Protein AF-A0AA45U1U5-F1 (afdb_monomer_lite)

pLDDT: mean 70.42, std 28.54, range [21.59, 98.0]

Radius of gyration: 41.03 Å; chains: 1; bounding box: 108×128×123 Å

Structure (mmCIF, N/CA/C/O backbone):
data_AF-A0AA45U1U5-F1
#
_entry.id   AF-A0AA45U1U5-F1
#
loop_
_atom_site.group_PDB
_atom_site.id
_atom_site.type_symbol
_atom_site.label_atom_id
_atom_site.label_alt_id
_atom_site.label_comp_id
_atom_site.label_asym_id
_atom_site.label_entity_id
_atom_site.label_seq_id
_atom_site.pdbx_PDB_ins_code
_atom_site.Cartn_x
_atom_site.Cartn_y
_atom_site.Cartn_z
_atom_site.occupancy
_atom_site.B_iso_or_equiv
_atom_site.auth_seq_id
_atom_site.auth_comp_id
_atom_site.auth_asym_id
_atom_site.auth_atom_id
_atom_site.pdbx_PDB_model_num
ATOM 1 N N . MET A 1 1 ? 6.402 -38.595 32.841 1.00 30.89 1 MET A N 1
ATOM 2 C CA . MET A 1 1 ? 7.019 -39.744 32.141 1.00 30.89 1 MET A CA 1
ATOM 3 C C . MET A 1 1 ? 7.290 -39.305 30.707 1.00 30.89 1 MET A C 1
ATOM 5 O O . MET A 1 1 ? 6.440 -38.612 30.167 1.00 30.89 1 MET A O 1
ATOM 9 N N . PRO A 1 2 ? 8.512 -39.509 30.198 1.00 53.28 2 PRO A N 1
ATOM 10 C CA . PRO A 1 2 ? 9.256 -38.510 29.410 1.00 53.28 2 PRO A CA 1
ATOM 11 C C . PRO A 1 2 ? 9.346 -38.948 27.927 1.00 53.28 2 PRO A C 1
ATOM 13 O O . PRO A 1 2 ? 8.838 -40.009 27.602 1.00 53.28 2 PRO A O 1
ATOM 16 N N . SER A 1 3 ? 10.027 -38.330 26.963 1.00 30.50 3 SER A N 1
ATOM 17 C CA . SER A 1 3 ? 10.546 -37.001 26.606 1.00 30.50 3 SER A CA 1
ATOM 18 C C . SER A 1 3 ? 11.212 -37.188 25.215 1.00 30.50 3 SER A C 1
ATOM 20 O O . SER A 1 3 ? 11.601 -38.312 24.908 1.00 30.50 3 SER A O 1
ATOM 22 N N . ARG A 1 4 ? 11.439 -36.092 24.458 1.00 32.69 4 ARG A N 1
ATOM 23 C CA . ARG A 1 4 ? 12.409 -35.950 23.325 1.00 32.69 4 ARG A CA 1
ATOM 24 C C . ARG A 1 4 ? 12.072 -36.757 22.043 1.00 32.69 4 ARG A C 1
ATOM 26 O O . ARG A 1 4 ? 11.503 -37.827 22.127 1.00 32.69 4 ARG A O 1
ATOM 33 N N . GLY A 1 5 ? 12.371 -36.361 20.804 1.00 27.97 5 GLY A N 1
ATOM 34 C CA . GLY A 1 5 ? 13.189 -35.301 20.203 1.00 27.97 5 GLY A CA 1
ATOM 35 C C . GLY A 1 5 ? 13.826 -35.840 18.897 1.00 27.97 5 GLY A C 1
ATOM 36 O O . GLY A 1 5 ? 14.103 -37.032 18.835 1.00 27.97 5 GLY A O 1
ATOM 37 N N . ALA A 1 6 ? 14.101 -34.945 17.932 1.00 29.00 6 ALA A N 1
ATOM 38 C CA . ALA A 1 6 ? 14.903 -35.098 16.690 1.00 29.00 6 ALA A CA 1
ATOM 39 C C . ALA A 1 6 ? 14.262 -35.882 15.512 1.00 29.00 6 ALA A C 1
ATOM 41 O O . ALA A 1 6 ? 13.833 -37.015 15.672 1.00 29.00 6 ALA A O 1
ATOM 42 N N . TRP A 1 7 ? 14.001 -35.254 14.350 1.00 26.38 7 TRP A N 1
ATOM 43 C CA . TRP A 1 7 ? 14.926 -34.886 13.243 1.00 26.38 7 TRP A CA 1
ATOM 44 C C . TRP A 1 7 ? 15.674 -36.082 12.656 1.00 26.38 7 TRP A C 1
ATOM 46 O O . TRP A 1 7 ? 16.280 -36.802 13.426 1.00 26.38 7 TRP A O 1
ATOM 56 N N . TRP A 1 8 ? 15.693 -36.218 11.321 1.00 24.00 8 TRP A N 1
ATOM 57 C CA . TRP A 1 8 ? 16.840 -36.671 10.512 1.00 24.00 8 TRP A CA 1
ATOM 58 C C . TRP A 1 8 ? 16.587 -36.345 9.023 1.00 24.00 8 TRP A C 1
ATOM 60 O O . TRP A 1 8 ? 15.636 -36.834 8.418 1.00 24.00 8 TRP A O 1
ATOM 70 N N . CYS A 1 9 ? 17.465 -35.517 8.451 1.00 24.38 9 CYS A N 1
ATOM 71 C CA . CYS A 1 9 ? 17.793 -35.488 7.024 1.00 24.38 9 CYS A CA 1
ATOM 72 C C . CYS A 1 9 ? 18.870 -36.549 6.754 1.00 24.38 9 CYS A C 1
ATOM 74 O O . CYS A 1 9 ? 19.758 -36.727 7.586 1.00 24.38 9 CYS A O 1
ATOM 76 N N . ALA A 1 10 ? 18.879 -37.154 5.566 1.00 27.02 10 ALA A N 1
ATOM 77 C CA . ALA A 1 10 ? 20.090 -37.745 5.000 1.00 27.02 10 ALA A CA 1
ATOM 78 C C . ALA A 1 10 ? 20.069 -37.674 3.469 1.00 27.02 10 ALA A C 1
ATOM 80 O O . ALA A 1 10 ? 19.061 -37.947 2.821 1.00 27.02 10 ALA A O 1
ATOM 81 N N . ALA A 1 11 ? 21.214 -37.266 2.934 1.00 27.53 11 ALA A N 1
ATOM 82 C CA . ALA A 1 11 ? 21.503 -37.001 1.540 1.00 27.53 11 ALA A CA 1
ATOM 83 C C . ALA A 1 11 ? 22.155 -38.206 0.829 1.00 27.53 11 ALA A C 1
ATOM 85 O O . ALA A 1 11 ? 22.702 -39.095 1.473 1.00 27.53 11 ALA A O 1
ATOM 86 N N . SER A 1 12 ? 22.095 -38.144 -0.508 1.00 29.19 12 SER A N 1
ATOM 87 C CA . SER A 1 12 ? 23.123 -38.488 -1.512 1.00 29.19 12 SER A CA 1
ATOM 88 C C . SER A 1 12 ? 23.893 -39.822 -1.459 1.00 29.19 12 SER A C 1
ATOM 90 O O . SER A 1 12 ? 24.592 -40.143 -0.507 1.00 29.19 12 SER A O 1
ATOM 92 N N . THR A 1 13 ? 23.955 -40.506 -2.613 1.00 25.94 13 THR A N 1
ATOM 93 C CA . THR A 1 13 ? 25.231 -40.863 -3.283 1.00 25.94 13 THR A CA 1
ATOM 94 C C . THR A 1 13 ? 25.027 -41.399 -4.709 1.00 25.94 13 THR A C 1
ATOM 96 O O . THR A 1 13 ? 24.075 -42.109 -5.013 1.00 25.94 13 THR A O 1
ATOM 99 N N . TRP A 1 14 ? 25.949 -40.997 -5.586 1.00 26.83 14 TRP A N 1
ATOM 100 C CA . TRP A 1 14 ? 26.098 -41.337 -7.005 1.00 26.83 14 TRP A CA 1
ATOM 101 C C . TRP A 1 14 ? 26.821 -42.677 -7.228 1.00 26.83 14 TRP A C 1
ATOM 103 O O . TRP A 1 14 ? 27.704 -43.033 -6.452 1.00 26.83 14 TRP A O 1
ATOM 113 N N . THR A 1 15 ? 26.598 -43.323 -8.380 1.00 26.72 15 THR A N 1
ATOM 114 C CA . THR A 1 15 ? 27.613 -44.163 -9.059 1.00 26.72 15 THR A CA 1
ATOM 115 C C . THR A 1 15 ? 27.354 -44.258 -10.573 1.00 26.72 15 THR A C 1
ATOM 117 O O . THR A 1 15 ? 26.219 -44.405 -11.014 1.00 26.72 15 THR A O 1
ATOM 120 N N . ARG A 1 16 ? 28.429 -44.125 -11.368 1.00 30.52 16 ARG A N 1
ATOM 121 C CA . ARG A 1 16 ? 28.496 -44.240 -12.844 1.00 30.52 16 ARG A CA 1
ATOM 122 C C . ARG A 1 16 ? 28.782 -45.685 -13.273 1.00 30.52 16 ARG A C 1
ATOM 124 O O . ARG A 1 16 ? 29.533 -46.343 -12.563 1.00 30.52 16 ARG A O 1
ATOM 131 N N . ALA A 1 17 ? 28.366 -46.077 -14.488 1.00 27.36 17 ALA A N 1
ATOM 132 C CA . ALA A 1 17 ? 29.241 -46.593 -15.568 1.00 27.36 17 ALA A CA 1
ATOM 133 C C . ALA A 1 17 ? 28.446 -47.112 -16.797 1.00 27.36 17 ALA A C 1
ATOM 135 O O . ALA A 1 17 ? 27.457 -47.822 -16.643 1.00 27.36 17 ALA A O 1
ATOM 136 N N . CYS A 1 18 ? 28.931 -46.786 -18.007 1.00 30.45 18 CYS A N 1
ATOM 137 C CA . CYS A 1 18 ? 28.569 -47.380 -19.315 1.00 30.45 18 CYS A CA 1
ATOM 138 C C . CYS A 1 18 ? 29.394 -48.651 -19.625 1.00 30.45 18 CYS A C 1
ATOM 140 O O . CYS A 1 18 ? 30.389 -48.904 -18.941 1.00 30.45 18 CYS A O 1
ATOM 142 N N . PRO A 1 19 ? 29.070 -49.379 -20.721 1.00 51.47 19 PRO A N 1
ATOM 143 C CA . PRO A 1 19 ? 30.018 -49.439 -21.858 1.00 51.47 19 PRO A CA 1
ATOM 144 C C . PRO A 1 19 ? 29.396 -49.466 -23.291 1.00 51.47 19 PRO A C 1
ATOM 146 O O . PRO A 1 19 ? 28.193 -49.621 -23.471 1.00 51.47 19 PRO A O 1
ATOM 149 N N . SER A 1 20 ? 30.268 -49.283 -24.299 1.00 38.00 20 SER A N 1
ATOM 150 C CA . SER A 1 20 ? 30.110 -49.211 -25.780 1.00 38.00 20 SER A CA 1
ATOM 151 C C . SER A 1 20 ? 29.885 -50.588 -26.470 1.00 38.00 20 SER A C 1
ATOM 153 O O . SER A 1 20 ? 30.128 -51.608 -25.835 1.00 38.00 20 SER A O 1
ATOM 155 N N . THR A 1 21 ? 29.514 -50.772 -27.765 1.00 34.22 21 THR A N 1
ATOM 156 C CA . THR A 1 21 ? 30.263 -50.462 -29.029 1.00 34.22 21 THR A CA 1
ATOM 157 C C . THR A 1 21 ? 29.516 -50.955 -30.318 1.00 34.22 21 THR A C 1
ATOM 159 O O . THR A 1 21 ? 28.792 -51.942 -30.239 1.00 34.22 21 THR A O 1
ATOM 162 N N . SER A 1 22 ? 29.853 -50.387 -31.507 1.00 30.31 22 SER A N 1
ATOM 163 C CA . SER A 1 22 ? 29.765 -50.911 -32.922 1.00 30.31 22 SER A CA 1
ATOM 164 C C . SER A 1 22 ? 28.433 -50.754 -33.712 1.00 30.31 22 SER A C 1
ATOM 166 O O . SER A 1 22 ? 27.381 -50.885 -33.109 1.00 30.31 22 SER A O 1
ATOM 168 N N . ALA A 1 23 ? 28.319 -50.504 -35.036 1.00 28.86 23 ALA A N 1
ATOM 169 C CA . ALA A 1 23 ? 29.181 -50.143 -36.185 1.00 28.86 23 ALA A CA 1
ATOM 170 C C . ALA A 1 23 ? 28.283 -49.642 -37.382 1.00 28.86 23 ALA A C 1
ATOM 172 O O . ALA A 1 23 ? 27.077 -49.854 -37.367 1.00 28.86 23 ALA A O 1
ATOM 173 N N . ARG A 1 24 ? 28.882 -48.961 -38.386 1.00 32.38 24 ARG A N 1
ATOM 174 C CA . ARG A 1 24 ? 28.351 -48.295 -39.635 1.00 32.38 24 ARG A CA 1
ATOM 175 C C . ARG A 1 24 ? 27.823 -49.273 -40.745 1.00 32.38 24 ARG A C 1
ATOM 177 O O . ARG A 1 24 ? 27.927 -50.463 -40.458 1.00 32.38 24 ARG A O 1
ATOM 184 N N . PRO A 1 25 ? 27.408 -48.898 -42.012 1.00 45.97 25 PRO A N 1
ATOM 185 C CA . PRO A 1 25 ? 27.433 -47.607 -42.779 1.00 45.97 25 PRO A CA 1
ATOM 186 C C . PRO A 1 25 ? 26.209 -47.235 -43.700 1.00 45.97 25 PRO A C 1
ATOM 188 O O . PRO A 1 25 ? 25.272 -48.005 -43.869 1.00 45.97 25 PRO A O 1
ATOM 191 N N . SER A 1 26 ? 26.261 -46.033 -44.319 1.00 33.28 26 SER A N 1
ATOM 192 C CA . SER A 1 26 ? 25.358 -45.417 -45.347 1.00 33.28 26 SER A CA 1
ATOM 193 C C . SER A 1 26 ? 25.595 -45.913 -46.802 1.00 33.28 26 SER A C 1
ATOM 195 O O . SER A 1 26 ? 26.602 -46.598 -46.999 1.00 33.28 26 SER A O 1
ATOM 197 N N . PRO A 1 27 ? 24.754 -45.586 -47.833 1.00 50.44 27 PRO A N 1
ATOM 198 C CA . PRO A 1 27 ? 24.825 -44.301 -48.603 1.00 50.44 27 PRO A CA 1
ATOM 199 C C . PRO A 1 27 ? 23.458 -43.765 -49.173 1.00 50.44 27 PRO A C 1
ATOM 201 O O . PRO A 1 27 ? 22.520 -44.528 -49.346 1.00 50.44 27 PRO A O 1
ATOM 204 N N . ALA A 1 28 ? 23.189 -42.447 -49.234 1.00 31.39 28 ALA A N 1
ATOM 205 C CA . ALA A 1 28 ? 23.372 -41.438 -50.317 1.00 31.39 28 ALA A CA 1
ATOM 206 C C . ALA A 1 28 ? 22.393 -41.463 -51.530 1.00 31.39 28 ALA A C 1
ATOM 208 O O . ALA A 1 28 ? 22.295 -42.483 -52.197 1.00 31.39 28 ALA A O 1
ATOM 209 N N . LEU A 1 29 ? 21.770 -40.301 -51.837 1.00 30.25 29 LEU A N 1
ATOM 210 C CA . LEU A 1 29 ? 21.280 -39.762 -53.144 1.00 30.25 29 LEU A CA 1
ATOM 211 C C . LEU A 1 29 ? 20.760 -38.308 -52.891 1.00 30.25 29 LEU A C 1
ATOM 213 O O . LEU A 1 29 ? 19.779 -38.142 -52.178 1.00 30.25 29 LEU A O 1
ATOM 217 N N . THR A 1 30 ? 21.532 -37.224 -53.111 1.00 29.27 30 THR A N 1
ATOM 218 C CA . THR A 1 30 ? 21.549 -36.277 -54.276 1.00 29.27 30 THR A CA 1
ATOM 219 C C . THR A 1 30 ? 20.158 -35.844 -54.787 1.00 29.27 30 THR A C 1
ATOM 221 O O . THR A 1 30 ? 19.366 -36.716 -55.100 1.00 29.27 30 THR A O 1
ATOM 224 N N . SER A 1 31 ? 19.793 -34.557 -54.949 1.00 29.34 31 SER A N 1
ATOM 225 C CA . SER A 1 31 ? 20.460 -33.514 -55.761 1.00 29.34 31 SER A CA 1
ATOM 226 C C . SER A 1 31 ? 19.935 -32.066 -55.531 1.00 29.34 31 SER A C 1
ATOM 228 O O . SER A 1 31 ? 18.726 -31.876 -55.518 1.00 29.34 31 SER A O 1
ATOM 230 N N . LYS A 1 32 ? 20.858 -31.078 -55.433 1.00 29.94 32 LYS A N 1
ATOM 231 C CA . LYS A 1 32 ? 21.008 -29.804 -56.217 1.00 29.94 32 LYS A CA 1
ATOM 232 C C . LYS A 1 32 ? 19.729 -28.995 -56.579 1.00 29.94 32 LYS A C 1
ATOM 234 O O . LYS A 1 32 ? 18.797 -29.573 -57.105 1.00 29.94 32 LYS A O 1
ATOM 239 N N . GLN A 1 33 ? 19.639 -27.658 -56.469 1.00 29.70 33 GLN A N 1
ATOM 240 C CA . GLN A 1 33 ? 20.546 -26.606 -56.978 1.00 29.70 33 GLN A CA 1
ATOM 241 C C . GLN A 1 33 ? 20.018 -25.194 -56.579 1.00 29.70 33 GLN A C 1
ATOM 243 O O . GLN A 1 33 ? 18.812 -24.971 -56.608 1.00 29.70 33 GLN A O 1
ATOM 248 N N . THR A 1 34 ? 20.905 -24.232 -56.299 1.00 35.66 34 THR A N 1
ATOM 249 C CA . THR A 1 34 ? 20.694 -22.761 -56.395 1.00 35.66 34 THR A CA 1
ATOM 250 C C . THR A 1 34 ? 21.549 -22.218 -57.554 1.00 35.66 34 THR A C 1
ATOM 252 O O . THR A 1 34 ? 22.527 -22.888 -57.912 1.00 35.66 34 THR A O 1
ATOM 255 N N . PRO A 1 35 ? 21.191 -21.077 -58.195 1.00 46.00 35 PRO A N 1
ATOM 256 C CA . PRO A 1 35 ? 21.836 -19.782 -57.857 1.00 46.00 35 PRO A CA 1
ATOM 257 C C . PRO A 1 35 ? 20.989 -18.488 -58.106 1.00 46.00 35 PRO A C 1
ATOM 259 O O . PRO A 1 35 ? 20.002 -18.513 -58.833 1.00 46.00 35 PRO A O 1
ATOM 262 N N . SER A 1 36 ? 21.403 -17.350 -57.512 1.00 31.19 36 SER A N 1
ATOM 263 C CA . SER A 1 36 ? 21.030 -15.935 -57.846 1.00 31.19 36 SER A CA 1
ATOM 264 C C . SER A 1 36 ? 21.595 -15.486 -59.225 1.00 31.19 36 SER A C 1
ATOM 266 O O . SER A 1 36 ? 22.272 -16.328 -59.822 1.00 31.19 36 SER A O 1
ATOM 268 N N . PRO A 1 37 ? 21.520 -14.210 -59.722 1.00 55.59 37 PRO A N 1
ATOM 269 C CA . PRO A 1 37 ? 20.856 -12.944 -59.294 1.00 55.59 37 PRO A CA 1
ATOM 270 C C . PRO A 1 37 ? 20.109 -12.181 -60.446 1.00 55.59 37 PRO A C 1
ATOM 272 O O . PRO A 1 37 ? 20.084 -12.677 -61.560 1.00 55.59 37 PRO A O 1
ATOM 275 N N . GLU A 1 38 ? 19.522 -10.993 -60.179 1.00 28.53 38 GLU A N 1
ATOM 276 C CA . GLU A 1 38 ? 19.424 -9.770 -61.045 1.00 28.53 38 GLU A CA 1
ATOM 277 C C . GLU A 1 38 ? 18.161 -8.902 -60.780 1.00 28.53 38 GLU A C 1
ATOM 279 O O . GLU A 1 38 ? 17.036 -9.388 -60.714 1.00 28.53 38 GLU A O 1
ATOM 284 N N . ALA A 1 39 ? 18.370 -7.586 -60.655 1.00 31.50 39 ALA A N 1
ATOM 285 C CA . ALA A 1 39 ? 17.402 -6.495 -60.896 1.00 31.50 39 ALA A CA 1
ATOM 286 C C . ALA A 1 39 ? 17.778 -5.823 -62.250 1.00 31.50 39 ALA A C 1
ATOM 288 O O . ALA A 1 39 ? 18.831 -6.204 -62.766 1.00 31.50 39 ALA A O 1
ATOM 289 N N . PRO A 1 40 ? 17.092 -4.794 -62.820 1.00 51.53 40 PRO A N 1
ATOM 290 C CA . PRO A 1 40 ? 15.885 -4.041 -62.416 1.00 51.53 40 PRO A CA 1
ATOM 291 C C . PRO A 1 40 ? 14.850 -3.832 -63.570 1.00 51.53 40 PRO A C 1
ATOM 293 O O . PRO A 1 40 ? 15.129 -4.168 -64.714 1.00 51.53 40 PRO A O 1
ATOM 296 N N . HIS A 1 41 ? 13.673 -3.232 -63.308 1.00 28.94 41 HIS A N 1
ATOM 297 C CA . HIS A 1 41 ? 13.096 -2.130 -64.119 1.00 28.94 41 HIS A CA 1
ATOM 298 C C . HIS A 1 41 ? 11.705 -1.661 -63.646 1.00 28.94 41 HIS A C 1
ATOM 300 O O . HIS A 1 41 ? 10.817 -2.443 -63.317 1.00 28.94 41 HIS A O 1
ATOM 306 N N . GLU A 1 42 ? 11.553 -0.337 -63.687 1.00 29.02 42 GLU A N 1
ATOM 307 C CA . GLU A 1 42 ? 10.354 0.486 -63.527 1.00 29.02 42 GLU A CA 1
ATOM 308 C C . GLU A 1 42 ? 9.206 0.130 -64.488 1.00 29.02 42 GLU A C 1
ATOM 310 O O . GLU A 1 42 ? 9.449 -0.258 -65.632 1.00 29.02 42 GLU A O 1
ATOM 315 N N . ARG A 1 43 ? 7.963 0.429 -64.072 1.00 26.14 43 ARG A N 1
ATOM 316 C CA . ARG A 1 43 ? 6.948 1.124 -64.894 1.00 26.14 43 ARG A CA 1
ATOM 317 C C . ARG A 1 43 ? 5.732 1.543 -64.052 1.00 26.14 43 ARG A C 1
ATOM 319 O O . ARG A 1 43 ? 5.071 0.718 -63.430 1.00 26.14 43 ARG A O 1
ATOM 326 N N . HIS A 1 44 ? 5.440 2.844 -64.087 1.00 33.22 44 HIS A N 1
ATOM 327 C CA . HIS A 1 44 ? 4.163 3.465 -63.711 1.00 33.22 44 HIS A CA 1
ATOM 328 C C . HIS A 1 44 ? 2.967 2.859 -64.473 1.00 33.22 44 HIS A C 1
ATOM 330 O O . HIS A 1 44 ? 3.148 2.297 -65.557 1.00 33.22 44 HIS A O 1
ATOM 336 N N . PRO A 1 45 ? 1.729 3.099 -63.994 1.00 37.88 45 PRO A N 1
ATOM 337 C CA . PRO A 1 45 ? 0.883 3.972 -64.812 1.00 37.88 45 PRO A CA 1
ATOM 338 C C . PRO A 1 45 ? -0.015 4.966 -64.043 1.00 37.88 45 PRO A C 1
ATOM 340 O O . PRO A 1 45 ? -0.700 4.632 -63.086 1.00 37.88 45 PRO A O 1
ATOM 343 N N . HIS A 1 46 ? -0.009 6.191 -64.576 1.00 29.25 46 HIS A N 1
ATOM 344 C CA . HIS A 1 46 ? -1.151 7.038 -64.949 1.00 29.25 46 HIS A CA 1
ATOM 345 C C . HIS A 1 46 ? -2.272 7.371 -63.943 1.00 29.25 46 HIS A C 1
ATOM 347 O O . HIS A 1 46 ? -3.171 6.583 -63.666 1.00 29.25 46 HIS A O 1
ATOM 353 N N . GLN A 1 47 ? -2.294 8.655 -63.564 1.00 27.42 47 GLN A N 1
ATOM 354 C CA . GLN A 1 47 ? -3.462 9.407 -63.098 1.00 27.42 47 GLN A CA 1
ATOM 355 C C . GLN A 1 47 ? -3.976 10.380 -64.181 1.00 27.42 47 GLN A C 1
ATOM 357 O O . GLN 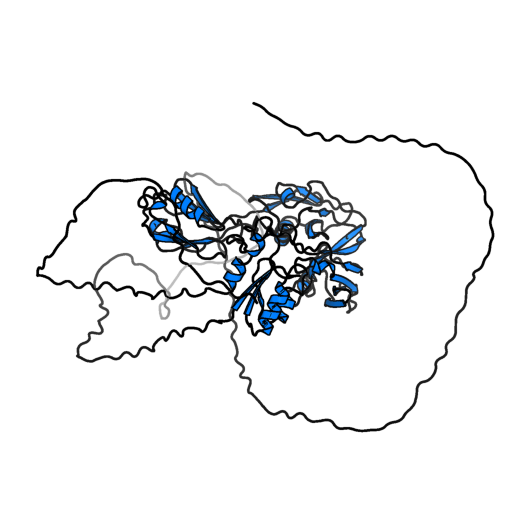A 1 47 ? -3.186 10.893 -64.975 1.00 27.42 47 GLN A O 1
ATOM 362 N N . CYS A 1 48 ? -5.281 10.688 -64.056 1.00 28.89 48 CYS A N 1
ATOM 363 C CA . CYS A 1 48 ? -6.080 11.823 -64.579 1.00 28.89 48 CYS A CA 1
ATOM 364 C C . CYS A 1 48 ? -6.784 11.657 -65.951 1.00 28.89 48 CYS A C 1
ATOM 366 O O . CYS A 1 48 ? -6.231 10.968 -66.805 1.00 28.89 48 CYS A O 1
ATOM 368 N N . PRO A 1 49 ? -7.932 12.346 -66.238 1.00 47.66 49 PRO A N 1
ATOM 369 C CA . PRO A 1 49 ? -8.730 13.290 -65.409 1.00 47.66 49 PRO A CA 1
ATOM 370 C C . PRO A 1 49 ? -10.294 13.202 -65.494 1.00 47.66 49 PRO A C 1
ATOM 372 O O . PRO A 1 49 ? -10.862 12.753 -66.479 1.00 47.66 49 PRO A O 1
ATOM 375 N N . GLY A 1 50 ? -10.973 13.804 -64.496 1.00 27.36 50 GLY A N 1
ATOM 376 C CA . GLY A 1 50 ? -12.112 14.742 -64.656 1.00 27.36 50 GLY A CA 1
ATOM 377 C C . GLY A 1 50 ? -13.555 14.238 -64.889 1.00 27.36 50 GLY A C 1
ATOM 378 O O . GLY A 1 50 ? -13.863 13.722 -65.952 1.00 27.36 50 GLY A O 1
ATOM 379 N N . GLN A 1 51 ? -14.491 14.573 -63.981 1.00 27.98 51 GLN A N 1
ATOM 380 C CA . GLN A 1 51 ? -15.584 15.556 -64.196 1.00 27.98 51 GLN A CA 1
ATOM 381 C C . GLN A 1 51 ? -16.616 15.594 -63.045 1.00 27.98 51 GLN A C 1
ATOM 383 O O . GLN A 1 51 ? -16.772 14.661 -62.268 1.00 27.98 51 GLN A O 1
ATOM 388 N N . ALA A 1 52 ? -17.273 16.752 -62.940 1.00 28.16 52 ALA A N 1
ATOM 389 C CA . ALA A 1 52 ? -18.046 17.290 -61.822 1.00 28.16 52 ALA A CA 1
ATOM 390 C C . ALA A 1 52 ? -19.561 16.979 -61.832 1.00 28.16 52 ALA A C 1
ATOM 392 O O . ALA A 1 52 ? -20.096 16.609 -62.875 1.00 28.16 52 ALA A O 1
ATOM 393 N N . ARG A 1 53 ? -20.226 17.278 -60.689 1.00 27.67 53 ARG A N 1
ATOM 394 C CA . ARG A 1 53 ? -21.628 17.752 -60.429 1.00 27.67 53 ARG A CA 1
ATOM 395 C C . ARG A 1 53 ? -22.168 17.102 -59.131 1.00 27.67 53 ARG A C 1
ATOM 397 O O . ARG A 1 53 ? -21.912 15.931 -58.925 1.00 27.67 53 ARG A O 1
ATOM 404 N N . HIS A 1 54 ? -22.981 17.681 -58.238 1.00 26.33 54 HIS A N 1
ATOM 405 C CA . HIS A 1 54 ? -23.452 19.029 -57.871 1.00 26.33 54 HIS A CA 1
ATOM 406 C C . HIS A 1 54 ? -24.361 18.835 -56.611 1.00 26.33 54 HIS A C 1
ATOM 408 O O . HIS A 1 54 ? -25.021 17.803 -56.537 1.00 26.33 54 HIS A O 1
ATOM 414 N N . ILE A 1 55 ? -24.499 19.858 -55.733 1.00 24.34 55 ILE A N 1
ATOM 415 C CA . ILE A 1 55 ? -25.630 20.116 -54.777 1.00 24.34 55 ILE A CA 1
ATOM 416 C C . ILE A 1 55 ? -25.523 19.354 -53.414 1.00 24.34 55 ILE A C 1
ATOM 418 O O . ILE A 1 55 ? -25.345 18.151 -53.417 1.00 24.34 55 ILE A O 1
ATOM 422 N N . ARG A 1 56 ? -25.599 19.935 -52.193 1.00 25.42 56 ARG A N 1
ATOM 423 C CA . ARG A 1 56 ? -26.585 20.883 -51.615 1.00 25.42 56 ARG A CA 1
ATOM 424 C C . ARG A 1 56 ? -26.114 21.505 -50.272 1.00 25.42 56 ARG A C 1
ATOM 426 O O . ARG A 1 56 ? -25.517 20.829 -49.450 1.00 25.42 56 ARG A O 1
ATOM 433 N N . ALA A 1 57 ? -26.474 22.779 -50.098 1.00 26.34 57 ALA A N 1
ATOM 434 C CA . ALA A 1 57 ? -26.789 23.581 -48.900 1.00 26.34 57 ALA A CA 1
ATOM 435 C C . ALA A 1 57 ? -26.386 23.146 -47.465 1.00 26.34 57 ALA A C 1
ATOM 437 O O . ALA A 1 57 ? -26.790 22.105 -46.958 1.00 26.34 57 ALA A O 1
ATOM 438 N N . ALA A 1 58 ? -25.760 24.095 -46.758 1.00 28.25 58 ALA A N 1
ATOM 439 C CA . ALA A 1 58 ? -25.629 24.163 -45.301 1.00 28.25 58 ALA A CA 1
ATOM 440 C C . ALA A 1 58 ? -26.936 24.593 -44.597 1.00 28.25 58 ALA A C 1
ATOM 442 O O . ALA A 1 58 ? -27.690 25.392 -45.165 1.00 28.25 58 ALA A O 1
ATOM 443 N N . PRO A 1 59 ? -27.142 24.225 -43.317 1.00 29.23 59 PRO A N 1
ATOM 444 C CA . PRO A 1 59 ? -27.996 24.978 -42.414 1.00 29.23 59 PRO A CA 1
ATOM 445 C C . PRO A 1 59 ? -27.182 25.781 -41.385 1.00 29.23 59 PRO A C 1
ATOM 447 O O . PRO A 1 59 ? -26.303 25.279 -40.688 1.00 29.23 59 PRO A O 1
ATOM 450 N N . ARG A 1 60 ? -27.549 27.062 -41.285 1.00 25.25 60 ARG A N 1
ATOM 451 C CA . ARG A 1 60 ? -27.267 27.977 -40.173 1.00 25.25 60 ARG A CA 1
ATOM 452 C C . ARG A 1 60 ? -27.816 27.404 -38.862 1.00 25.25 60 ARG A C 1
ATOM 454 O O . ARG A 1 60 ? -29.006 27.107 -38.794 1.00 25.25 60 ARG A O 1
ATOM 461 N N . VAL A 1 61 ? -27.006 27.396 -37.803 1.00 25.28 61 VAL A N 1
ATOM 462 C CA . VAL A 1 61 ? -27.503 27.326 -36.420 1.00 25.28 61 VAL A CA 1
ATOM 463 C C . VAL A 1 61 ? -27.517 28.731 -35.825 1.00 25.28 61 VAL A C 1
ATOM 465 O O . VAL A 1 61 ? -26.551 29.489 -35.894 1.00 25.28 61 VAL A O 1
ATOM 468 N N . VAL A 1 62 ? -28.682 29.078 -35.291 1.00 25.36 62 VAL A N 1
ATOM 469 C CA . VAL A 1 62 ? -29.043 30.343 -34.659 1.00 25.36 62 VAL A CA 1
ATOM 470 C C . VAL A 1 62 ? -28.365 30.446 -33.290 1.00 25.36 62 VAL A C 1
ATOM 472 O O . VAL A 1 62 ? -28.678 29.678 -32.386 1.00 25.36 62 VAL A O 1
ATOM 475 N N . LEU A 1 63 ? -27.488 31.435 -33.103 1.00 28.33 63 LEU A N 1
ATOM 476 C CA . LEU A 1 63 ? -27.052 31.870 -31.775 1.00 28.33 63 LEU A CA 1
ATOM 477 C C . LEU A 1 63 ? -28.127 32.786 -31.172 1.00 28.33 63 LEU A C 1
ATOM 479 O O . LEU A 1 63 ? -28.298 33.931 -31.590 1.00 28.33 63 LEU A O 1
ATOM 483 N N . ARG A 1 64 ? -28.848 32.288 -30.164 1.00 26.16 64 ARG A N 1
ATOM 484 C CA . ARG A 1 64 ? -29.654 33.101 -29.243 1.00 26.16 64 ARG A CA 1
ATOM 485 C C . ARG A 1 64 ? -29.327 32.706 -27.808 1.00 26.16 64 ARG A C 1
ATOM 487 O O . ARG A 1 64 ? -29.556 31.569 -27.420 1.00 26.16 64 ARG A O 1
ATOM 494 N N . GLY A 1 65 ? -28.867 33.676 -27.018 1.00 26.19 65 GLY A N 1
ATOM 495 C CA . GLY A 1 65 ? -28.859 33.576 -25.556 1.00 26.19 65 GLY A CA 1
ATOM 496 C C . GLY A 1 65 ? -27.569 34.034 -24.891 1.00 26.19 65 GLY A C 1
ATOM 497 O O . GLY A 1 65 ? -26.853 33.231 -24.307 1.00 26.19 65 GLY A O 1
ATOM 498 N N . ALA A 1 66 ? -27.293 35.338 -24.926 1.00 29.72 66 ALA A N 1
ATOM 499 C CA . ALA A 1 66 ? -26.289 35.951 -24.067 1.00 29.72 66 ALA A CA 1
ATOM 500 C C . ALA A 1 66 ? -26.666 35.756 -22.584 1.00 29.72 66 ALA A C 1
ATOM 502 O O . ALA A 1 66 ? -27.688 36.272 -22.127 1.00 29.72 66 ALA A O 1
ATOM 503 N N . ARG A 1 67 ? -25.819 35.069 -21.809 1.00 26.66 67 ARG A N 1
ATOM 504 C CA . ARG A 1 67 ? -25.790 35.199 -20.346 1.00 26.66 67 ARG A CA 1
ATOM 505 C C . ARG A 1 67 ? -24.443 35.762 -19.916 1.00 26.66 67 ARG A C 1
ATOM 507 O O . ARG A 1 67 ? -23.386 35.224 -20.221 1.00 26.66 67 ARG A O 1
ATOM 514 N N . ARG A 1 68 ? -24.530 36.899 -19.225 1.00 26.69 68 ARG A N 1
ATOM 515 C CA . ARG A 1 68 ? -23.431 37.662 -18.635 1.00 26.69 68 ARG A CA 1
ATOM 516 C C . ARG A 1 68 ? -22.618 36.777 -17.688 1.00 26.69 68 ARG A C 1
ATOM 518 O O . ARG A 1 68 ? -23.130 36.368 -16.649 1.00 26.69 68 ARG A O 1
ATOM 525 N N . VAL A 1 69 ? -21.343 36.570 -17.998 1.00 24.84 69 VAL A N 1
ATOM 526 C CA . VAL A 1 69 ? -20.355 36.074 -17.036 1.00 24.84 69 VAL A CA 1
ATOM 527 C C . VAL A 1 69 ? -19.966 37.250 -16.138 1.00 24.84 69 VAL A C 1
ATOM 529 O O . VAL A 1 69 ? -19.331 38.204 -16.582 1.00 24.84 69 VAL A O 1
ATOM 532 N N . ARG A 1 70 ? -20.386 37.219 -14.868 1.00 24.53 70 ARG A N 1
ATOM 533 C CA . ARG A 1 70 ? -19.795 38.077 -13.834 1.00 24.53 70 ARG A CA 1
ATOM 534 C C . ARG A 1 70 ? -18.456 37.463 -13.435 1.00 24.53 70 ARG A C 1
ATOM 536 O O . ARG A 1 70 ? -18.428 36.433 -12.771 1.00 24.53 70 ARG A O 1
ATOM 543 N N . LEU A 1 71 ? -17.367 38.133 -13.798 1.00 25.52 71 LEU A N 1
ATOM 544 C CA . LEU A 1 71 ? -16.055 37.937 -13.189 1.00 25.52 71 LEU A CA 1
ATOM 545 C C . LEU A 1 71 ? -16.158 38.237 -11.686 1.00 25.52 71 LEU A C 1
ATOM 547 O O . LEU A 1 71 ? -16.333 39.389 -11.288 1.00 25.52 71 LEU A O 1
ATOM 551 N N . ARG A 1 72 ? -16.045 37.208 -10.842 1.00 24.83 72 ARG A N 1
ATOM 552 C CA . ARG A 1 72 ? -15.645 37.381 -9.443 1.00 24.83 72 ARG A CA 1
ATOM 553 C C . ARG A 1 72 ? -14.142 37.132 -9.362 1.00 24.83 72 ARG A C 1
ATOM 555 O O . ARG A 1 72 ? -13.689 36.012 -9.556 1.00 24.83 72 ARG A O 1
ATOM 562 N N . ARG A 1 73 ? -13.383 38.194 -9.068 1.00 24.92 73 ARG A N 1
ATOM 563 C CA . ARG A 1 73 ? -12.018 38.095 -8.536 1.00 24.92 73 ARG A CA 1
ATOM 564 C C . ARG A 1 73 ? -12.086 37.315 -7.220 1.00 24.92 73 ARG A C 1
ATOM 566 O O . ARG A 1 73 ? -12.723 37.788 -6.282 1.00 24.92 73 ARG A O 1
ATOM 573 N N . ALA A 1 74 ? -11.440 36.156 -7.156 1.00 26.33 74 ALA A N 1
ATOM 574 C CA . ALA A 1 74 ? -11.106 35.502 -5.898 1.00 26.33 74 ALA A CA 1
ATOM 575 C C . ALA A 1 74 ? -9.668 35.890 -5.532 1.00 26.33 74 ALA A C 1
ATOM 577 O O . ALA A 1 74 ? -8.747 35.754 -6.337 1.00 26.33 74 ALA A O 1
ATOM 578 N N . ALA A 1 75 ? -9.524 36.468 -4.344 1.00 26.42 75 ALA A N 1
ATOM 579 C CA . ALA A 1 75 ? -8.261 36.867 -3.751 1.00 26.42 75 ALA A CA 1
ATOM 580 C C . ALA A 1 75 ? -7.452 35.636 -3.316 1.00 26.42 75 ALA A C 1
ATOM 582 O O . ALA A 1 75 ? -8.009 34.642 -2.855 1.00 26.42 75 ALA A O 1
ATOM 583 N N . TRP A 1 76 ? -6.136 35.738 -3.467 1.00 24.64 76 TRP A N 1
ATOM 584 C CA . TRP A 1 76 ? -5.141 34.756 -3.048 1.00 24.64 76 TRP A CA 1
ATOM 585 C C . TRP A 1 76 ? -4.980 34.762 -1.519 1.00 24.64 76 TRP A C 1
ATOM 587 O O . TRP A 1 76 ? -4.842 35.851 -0.954 1.00 24.64 76 TRP A O 1
ATOM 597 N N . PRO A 1 77 ? -4.898 33.608 -0.834 1.00 30.02 77 PRO A N 1
ATOM 598 C CA . PRO A 1 77 ? -4.361 33.560 0.515 1.00 30.02 77 PRO A CA 1
ATOM 599 C C . PRO A 1 77 ? -2.835 33.381 0.482 1.00 30.02 77 PRO A C 1
ATOM 601 O O . PRO A 1 77 ? -2.297 32.454 -0.123 1.00 30.02 77 PRO A O 1
ATOM 604 N N . TRP A 1 78 ? -2.149 34.308 1.146 1.00 23.56 78 TRP A N 1
ATOM 605 C CA . TRP A 1 78 ? -0.721 34.285 1.451 1.00 23.56 78 TRP A CA 1
ATOM 606 C C . TRP A 1 78 ? -0.347 33.082 2.336 1.00 23.56 78 TRP A C 1
ATOM 608 O O . TRP A 1 78 ? -1.028 32.807 3.323 1.00 23.56 78 TRP A O 1
ATOM 618 N N . ARG A 1 79 ? 0.778 32.419 2.035 1.00 23.98 79 ARG A N 1
ATOM 619 C CA . ARG A 1 79 ? 1.509 31.544 2.972 1.00 23.98 79 ARG A CA 1
ATOM 620 C C . ARG A 1 79 ? 2.591 32.362 3.700 1.00 23.98 79 ARG A C 1
ATOM 622 O O . ARG A 1 79 ? 3.292 33.111 3.021 1.00 23.98 79 ARG A O 1
ATOM 629 N N . PRO A 1 80 ? 2.796 32.206 5.021 1.00 31.20 80 PRO A N 1
ATOM 630 C CA . PRO A 1 80 ? 4.020 32.652 5.681 1.00 31.20 80 PRO A CA 1
ATOM 631 C C . PRO A 1 80 ? 5.116 31.567 5.619 1.00 31.20 80 PRO A C 1
ATOM 633 O O . PRO A 1 80 ? 4.832 30.374 5.714 1.00 31.20 80 PRO A O 1
ATOM 636 N N . ALA A 1 81 ? 6.366 32.004 5.445 1.00 27.08 81 ALA A N 1
ATOM 637 C CA . ALA A 1 81 ? 7.591 31.199 5.520 1.00 27.08 81 ALA A CA 1
ATOM 638 C C . ALA A 1 81 ? 8.044 30.989 6.994 1.00 27.08 81 ALA A C 1
ATOM 640 O O . ALA A 1 81 ? 7.538 31.686 7.878 1.00 27.08 81 ALA A O 1
ATOM 641 N N . PRO A 1 82 ? 8.954 30.034 7.287 1.00 32.47 82 PRO A N 1
ATOM 642 C CA . PRO A 1 82 ? 9.076 29.400 8.601 1.00 32.47 82 PRO A CA 1
ATOM 643 C C . PRO A 1 82 ? 10.029 30.129 9.559 1.00 32.47 82 PRO A C 1
ATOM 645 O O . PRO A 1 82 ? 11.042 30.693 9.148 1.00 32.47 82 PRO A O 1
ATOM 648 N N . ALA A 1 83 ? 9.732 30.046 10.858 1.00 28.08 83 ALA A N 1
ATOM 649 C CA . ALA A 1 83 ? 10.628 30.448 11.936 1.00 28.08 83 ALA A CA 1
ATOM 650 C C . ALA A 1 83 ? 11.247 29.208 12.604 1.00 28.08 83 ALA A C 1
ATOM 652 O O . ALA A 1 83 ? 10.541 28.335 13.105 1.00 28.08 83 ALA A O 1
ATOM 653 N N . PHE A 1 84 ? 12.579 29.171 12.607 1.00 24.02 84 PHE A N 1
ATOM 654 C CA . PHE A 1 84 ? 13.416 28.400 13.526 1.00 24.02 84 PHE A CA 1
ATOM 655 C C . PHE A 1 84 ? 13.085 28.750 14.989 1.00 24.02 84 PHE A C 1
ATOM 657 O O . PHE A 1 84 ? 12.782 29.910 15.265 1.00 24.02 84 PHE A O 1
ATOM 664 N N . VAL A 1 85 ? 13.237 27.792 15.918 1.00 27.14 85 VAL A N 1
ATOM 665 C CA . VAL A 1 85 ? 14.092 27.895 17.130 1.00 27.14 85 VAL A CA 1
ATOM 666 C C . VAL A 1 85 ? 13.907 26.677 18.065 1.00 27.14 85 VAL A C 1
ATOM 668 O O . VAL A 1 85 ? 12.813 26.384 18.529 1.00 27.14 85 VAL A O 1
ATOM 671 N N . ALA A 1 86 ? 15.051 26.028 18.309 1.00 26.86 86 ALA A N 1
ATOM 672 C CA . ALA A 1 86 ? 15.617 25.414 19.521 1.00 26.86 86 ALA A CA 1
ATOM 673 C C . ALA A 1 86 ? 14.778 24.603 20.538 1.00 26.86 86 ALA A C 1
ATOM 675 O O . ALA A 1 86 ? 13.796 25.054 21.119 1.00 26.86 86 ALA A O 1
ATOM 676 N N . HIS A 1 87 ? 15.351 23.437 20.863 1.00 28.70 87 HIS A N 1
ATOM 677 C CA . HIS A 1 87 ? 15.067 22.546 21.991 1.00 28.70 87 HIS A CA 1
ATOM 678 C C . HIS A 1 87 ? 15.137 23.213 23.380 1.00 28.70 87 HIS A C 1
ATOM 680 O O . HIS A 1 87 ? 15.989 24.078 23.599 1.00 28.70 87 HIS A O 1
ATOM 686 N N . PRO A 1 88 ? 14.384 22.705 24.377 1.00 36.19 88 PRO A N 1
ATOM 687 C CA . PRO A 1 88 ? 14.695 22.896 25.785 1.00 36.19 88 PRO A CA 1
ATOM 688 C C . PRO A 1 88 ? 15.545 21.734 26.329 1.00 36.19 88 PRO A C 1
ATOM 690 O O . PRO A 1 88 ? 15.207 20.561 26.175 1.00 36.19 88 PRO A O 1
ATOM 693 N N . GLY A 1 89 ? 16.644 22.078 27.001 1.00 27.67 89 GLY A N 1
ATOM 694 C CA . GLY A 1 89 ? 17.424 21.163 27.830 1.00 27.67 89 GLY A CA 1
ATOM 695 C C . GLY A 1 89 ? 16.926 21.145 29.277 1.00 27.67 89 GLY A C 1
ATOM 696 O O . GLY A 1 89 ? 16.612 22.188 29.852 1.00 27.67 89 GLY A O 1
ATOM 697 N N . HIS A 1 90 ? 16.911 19.954 29.875 1.00 29.27 90 HIS A N 1
ATOM 698 C CA . HIS A 1 90 ? 16.876 19.736 31.320 1.00 29.27 90 HIS A CA 1
ATOM 699 C C . HIS A 1 90 ? 18.259 19.271 31.791 1.00 29.27 90 HIS A C 1
ATOM 701 O O . HIS A 1 90 ? 18.867 18.411 31.163 1.00 29.27 90 HIS A O 1
ATOM 707 N N . GLY A 1 91 ? 18.724 19.806 32.922 1.00 27.00 91 GLY A N 1
ATOM 708 C CA . GLY A 1 91 ? 19.907 19.308 33.625 1.00 27.00 91 GLY A CA 1
ATOM 709 C C . GLY A 1 91 ? 20.460 20.329 34.610 1.00 27.00 91 GLY A C 1
ATOM 710 O O . GLY A 1 91 ? 21.279 21.165 34.246 1.00 27.00 91 GLY A O 1
ATOM 711 N N . ARG A 1 92 ? 19.956 20.286 35.846 1.00 29.00 92 ARG A N 1
ATOM 712 C CA . ARG A 1 92 ? 20.453 21.060 36.986 1.00 29.00 92 ARG A CA 1
ATOM 713 C C . ARG A 1 92 ? 21.733 20.447 37.573 1.00 29.00 92 ARG A C 1
ATOM 715 O O . ARG A 1 92 ? 21.939 19.242 37.500 1.00 29.00 92 ARG A O 1
ATOM 722 N N . ASP A 1 93 ? 22.424 21.331 38.286 1.00 28.83 93 ASP A N 1
ATOM 723 C CA . ASP A 1 93 ? 23.125 21.145 39.562 1.00 28.83 93 ASP A CA 1
ATOM 724 C C . ASP A 1 93 ? 24.656 21.030 39.619 1.00 28.83 93 ASP A C 1
ATOM 726 O O . ASP A 1 93 ? 25.289 20.166 39.028 1.00 28.83 93 ASP A O 1
ATOM 730 N N . ALA A 1 94 ? 25.158 21.922 40.493 1.00 30.00 94 ALA A N 1
ATOM 731 C CA . ALA A 1 94 ? 26.421 21.974 41.229 1.00 30.00 94 ALA A CA 1
ATOM 732 C C . ALA A 1 94 ? 27.709 22.099 40.392 1.00 30.00 94 ALA A C 1
ATOM 734 O O . ALA A 1 94 ? 28.017 21.282 39.547 1.00 30.00 94 ALA A O 1
ATOM 735 N N . GLY A 1 95 ? 28.580 23.092 40.569 1.00 26.69 95 GLY A N 1
ATOM 736 C CA . GLY A 1 95 ? 28.875 23.916 41.734 1.00 26.69 95 GLY A CA 1
ATOM 737 C C . GLY A 1 95 ? 30.386 23.840 41.984 1.00 26.69 95 GLY A C 1
ATOM 738 O O . GLY A 1 95 ? 30.909 22.754 42.186 1.00 26.69 95 GLY A O 1
ATOM 739 N N . GLY A 1 96 ? 31.086 24.981 42.007 1.00 26.81 96 GLY A N 1
ATOM 740 C CA . GLY A 1 96 ? 32.399 25.067 42.664 1.00 26.81 96 GLY A CA 1
ATOM 741 C C . GLY A 1 96 ? 33.572 25.654 41.868 1.00 26.81 96 GLY A C 1
ATOM 742 O O . GLY A 1 96 ? 34.226 24.968 41.101 1.00 26.81 96 GLY A O 1
ATOM 743 N N . ARG A 1 97 ? 33.906 26.899 42.234 1.00 28.19 97 ARG A N 1
ATOM 744 C CA . ARG A 1 97 ? 35.263 27.444 42.476 1.00 28.19 97 ARG A CA 1
ATOM 745 C C . ARG A 1 97 ? 36.298 27.470 41.332 1.00 28.19 97 ARG A C 1
ATOM 747 O O . ARG A 1 97 ? 37.019 26.522 41.081 1.00 28.19 97 ARG A O 1
ATOM 754 N N . ALA A 1 98 ? 36.486 28.691 40.824 1.00 27.28 98 ALA A N 1
ATOM 755 C CA . ALA A 1 98 ? 37.716 29.497 40.900 1.00 27.28 98 ALA A CA 1
ATOM 756 C C . ALA A 1 98 ? 39.093 28.809 40.753 1.00 27.28 98 ALA A C 1
ATOM 758 O O . ALA A 1 98 ? 39.529 28.116 41.666 1.00 27.28 98 ALA A O 1
ATOM 759 N N . ARG A 1 99 ? 39.881 29.244 39.756 1.00 28.02 99 ARG A N 1
ATOM 760 C CA . ARG A 1 99 ? 41.070 30.131 39.890 1.00 28.02 99 ARG A CA 1
ATOM 761 C C . ARG A 1 99 ? 41.964 30.061 38.643 1.00 28.02 99 ARG A C 1
ATOM 763 O O . ARG A 1 99 ? 42.094 29.000 38.055 1.00 28.02 99 ARG A O 1
ATOM 770 N N . SER A 1 100 ? 42.662 31.183 38.396 1.00 30.42 100 SER A N 1
ATOM 771 C CA . SER A 1 100 ? 43.953 31.341 37.682 1.00 30.42 100 SER A CA 1
ATOM 772 C C . SER A 1 100 ? 44.008 30.903 36.213 1.00 30.42 100 SER A C 1
ATOM 774 O O . SER A 1 100 ? 43.611 29.809 35.872 1.00 30.42 100 SER A O 1
ATOM 776 N N . GLY A 1 101 ? 44.552 31.653 35.266 1.00 26.83 101 GLY A N 1
ATOM 777 C CA . GLY A 1 101 ? 45.563 32.702 35.303 1.00 26.83 101 GLY A CA 1
ATOM 778 C C . GLY A 1 101 ? 46.225 32.738 33.907 1.00 26.83 101 GLY A C 1
ATOM 779 O O . GLY A 1 101 ? 46.032 31.809 33.127 1.00 26.83 101 GLY A O 1
ATOM 780 N N . PRO A 1 102 ? 46.932 33.819 33.551 1.00 56.22 102 PRO A N 1
ATOM 781 C CA . PRO A 1 102 ? 47.131 34.255 32.165 1.00 56.22 102 PRO A CA 1
ATOM 782 C C . PRO A 1 102 ? 48.544 33.951 31.636 1.00 56.22 102 PRO A C 1
ATOM 784 O O . PRO A 1 102 ? 49.370 33.472 32.403 1.00 56.22 102 PRO A O 1
ATOM 787 N N . LEU A 1 103 ? 48.821 34.310 30.367 1.00 30.42 103 LEU A N 1
ATOM 788 C CA . LEU A 1 103 ? 50.067 34.914 29.810 1.00 30.42 103 LEU A CA 1
ATOM 789 C C . LEU A 1 103 ? 50.166 34.608 28.292 1.00 30.42 103 LEU A C 1
ATOM 791 O O . LEU A 1 103 ? 50.064 33.458 27.897 1.00 30.42 103 LEU A O 1
ATOM 795 N N . ARG A 1 104 ? 50.116 35.637 27.420 1.00 29.20 104 ARG A N 1
ATOM 796 C CA . ARG A 1 104 ? 51.246 36.260 26.660 1.00 29.20 104 ARG A CA 1
ATOM 797 C C . ARG A 1 104 ? 51.852 35.334 25.577 1.00 29.20 104 ARG A C 1
ATOM 799 O O . ARG A 1 104 ? 52.117 34.188 25.865 1.00 29.20 104 ARG A O 1
ATOM 806 N N . ALA A 1 105 ? 52.202 35.749 24.355 1.00 31.48 105 ALA A N 1
ATOM 807 C CA . ALA A 1 105 ? 52.323 37.058 23.708 1.00 31.48 105 ALA A CA 1
ATOM 808 C C . ALA A 1 105 ? 52.646 36.890 22.195 1.00 31.48 105 ALA A C 1
ATOM 810 O O . ALA A 1 105 ? 53.322 35.930 21.858 1.00 31.48 105 ALA A O 1
ATOM 811 N N . ARG A 1 106 ? 52.290 37.917 21.385 1.00 29.81 106 ARG A N 1
ATOM 812 C CA . ARG A 1 106 ? 53.048 38.548 20.255 1.00 29.81 106 ARG A CA 1
ATOM 813 C C . ARG A 1 106 ? 53.407 37.690 19.008 1.00 29.81 106 ARG A C 1
ATOM 815 O O . ARG A 1 106 ? 53.711 36.524 19.142 1.00 29.81 106 ARG A O 1
ATOM 822 N N . CYS A 1 107 ? 53.476 38.184 17.760 1.00 26.33 107 CYS A N 1
ATOM 823 C CA . CYS A 1 107 ? 53.514 39.537 17.172 1.00 26.33 107 CYS A CA 1
ATOM 824 C C . CYS A 1 107 ? 53.316 39.488 15.628 1.00 26.33 107 CYS A C 1
ATOM 826 O O . CYS A 1 107 ? 53.765 38.531 15.010 1.00 26.33 107 CYS A O 1
ATOM 828 N N . GLY A 1 108 ? 52.818 40.600 15.049 1.00 28.02 108 GLY A N 1
ATOM 829 C CA . GLY A 1 108 ? 53.106 41.132 13.690 1.00 28.02 108 GLY A CA 1
ATOM 830 C C . GLY A 1 108 ? 52.236 40.616 12.529 1.00 28.02 108 GLY A C 1
ATOM 831 O O . GLY A 1 108 ? 52.172 39.421 12.317 1.00 28.02 108 GLY A O 1
ATOM 832 N N . GLY A 1 109 ? 51.558 41.407 11.690 1.00 28.69 109 GLY A N 1
ATOM 833 C CA . GLY A 1 109 ? 51.407 42.856 11.502 1.00 28.69 109 GLY A CA 1
ATOM 834 C C . GLY A 1 109 ? 51.119 43.126 10.009 1.00 28.69 109 GLY A C 1
ATOM 835 O O . GLY A 1 109 ? 51.789 42.507 9.196 1.00 28.69 109 GLY A O 1
ATOM 836 N N . CYS A 1 110 ? 50.138 43.984 9.660 1.00 27.19 110 CYS A N 1
ATOM 837 C CA . CYS A 1 110 ? 50.117 44.883 8.478 1.00 27.19 110 CYS A CA 1
ATOM 838 C C . CYS A 1 110 ? 48.768 45.638 8.283 1.00 27.19 110 CYS A C 1
ATOM 840 O O . CYS A 1 110 ? 47.754 45.031 7.967 1.00 27.19 110 CYS A O 1
ATOM 842 N N . HIS A 1 111 ? 48.860 46.977 8.348 1.00 29.95 111 HIS A N 1
ATOM 843 C CA . HIS A 1 111 ? 48.085 48.055 7.682 1.00 29.95 111 HIS A CA 1
ATOM 844 C C . HIS A 1 111 ? 46.784 48.696 8.271 1.00 29.95 111 HIS A C 1
ATOM 846 O O . HIS A 1 111 ? 45.969 48.002 8.868 1.00 29.95 111 HIS A O 1
ATOM 852 N N . PRO A 1 112 ? 46.614 50.047 8.125 1.00 50.03 112 PRO A N 1
ATOM 853 C CA . PRO A 1 112 ? 45.728 50.945 8.913 1.00 50.03 112 PRO A CA 1
ATOM 854 C C . PRO A 1 112 ? 44.689 51.684 7.992 1.00 50.03 112 PRO A C 1
ATOM 856 O O . PRO A 1 112 ? 44.521 51.215 6.868 1.00 50.03 112 PRO A O 1
ATOM 859 N N . PRO A 1 113 ? 44.019 52.827 8.329 1.00 44.31 113 PRO A N 1
ATOM 860 C CA . PRO A 1 113 ? 44.031 53.646 9.550 1.00 44.31 113 PRO A CA 1
ATOM 861 C C . PRO A 1 113 ? 42.654 54.052 10.130 1.00 44.31 113 PRO A C 1
ATOM 863 O O . PRO A 1 113 ? 41.626 54.066 9.464 1.00 44.31 113 PRO A O 1
ATOM 866 N N . GLY A 1 114 ? 42.690 54.505 11.387 1.00 29.36 114 GLY A N 1
ATOM 867 C CA . GLY A 1 114 ? 41.676 55.354 12.010 1.00 29.36 114 GLY A CA 1
ATOM 868 C C . GLY A 1 114 ? 42.334 56.569 12.676 1.00 29.36 114 GLY A C 1
ATOM 869 O O . GLY A 1 114 ? 43.462 56.480 13.161 1.00 29.36 114 GLY A O 1
ATOM 870 N N . ARG A 1 115 ? 41.626 57.701 12.686 1.00 32.00 115 ARG A N 1
ATOM 871 C CA . ARG A 1 115 ? 41.803 58.914 13.516 1.00 32.00 115 ARG A CA 1
ATOM 872 C C . ARG A 1 115 ? 40.411 59.579 13.560 1.00 32.00 115 ARG A C 1
ATOM 874 O O . ARG A 1 115 ? 39.715 59.511 12.557 1.00 32.00 115 ARG A O 1
ATOM 881 N N . SER A 1 116 ? 39.900 60.197 14.624 1.00 28.23 116 SER A N 1
ATOM 882 C CA . SER A 1 116 ? 40.490 60.751 15.852 1.00 28.23 116 SER A CA 1
ATOM 883 C C . SER A 1 116 ? 39.361 61.189 16.814 1.00 28.23 116 SER A C 1
ATOM 885 O O . SER A 1 116 ? 38.301 61.606 16.356 1.00 28.23 116 SER A O 1
ATOM 887 N N . HIS A 1 117 ? 39.617 61.138 18.127 1.00 33.22 117 HIS A N 1
ATOM 888 C CA . HIS A 1 117 ? 38.872 61.821 19.210 1.00 33.22 117 HIS A CA 1
ATOM 889 C C . HIS A 1 117 ? 39.063 63.359 19.154 1.00 33.22 117 HIS A C 1
ATOM 891 O O . HIS A 1 117 ? 40.033 63.784 18.516 1.00 33.22 117 HIS A O 1
ATOM 897 N N . PRO A 1 118 ? 38.199 64.203 19.782 1.00 42.16 118 PRO A N 1
ATOM 898 C CA . PRO A 1 118 ? 38.435 64.633 21.183 1.00 42.16 118 PRO A CA 1
ATOM 899 C C . PRO A 1 118 ? 37.200 65.061 22.031 1.00 42.16 118 PRO A C 1
ATOM 901 O O . PRO A 1 118 ? 36.063 65.112 21.569 1.00 42.16 118 PRO A O 1
ATOM 904 N N . GLU A 1 119 ? 37.491 65.343 23.308 1.00 28.80 119 GLU A N 1
ATOM 905 C CA . GLU A 1 119 ? 36.663 65.883 24.402 1.00 28.80 119 GLU A CA 1
ATOM 906 C C . GLU A 1 119 ? 36.214 67.361 24.259 1.00 28.80 119 GLU A C 1
ATOM 908 O O . GLU A 1 119 ? 36.912 68.189 23.687 1.00 28.80 119 GLU A O 1
ATOM 913 N N . ALA A 1 120 ? 35.064 67.646 24.893 1.00 28.89 120 ALA A N 1
ATOM 914 C CA . ALA A 1 120 ? 34.644 68.807 25.708 1.00 28.89 120 ALA A CA 1
ATOM 915 C C . ALA A 1 120 ? 34.975 70.276 25.328 1.00 28.89 120 ALA A C 1
ATOM 917 O O . ALA A 1 120 ? 36.115 70.719 25.415 1.00 28.89 120 ALA A O 1
ATOM 918 N N . THR A 1 121 ? 33.919 71.092 25.135 1.00 30.47 121 THR A N 1
ATOM 919 C CA . THR A 1 121 ? 33.590 72.361 25.858 1.00 30.47 121 THR A CA 1
ATOM 920 C C . THR A 1 121 ? 32.280 72.977 25.300 1.00 30.47 121 THR A C 1
ATOM 922 O O . THR A 1 121 ? 32.060 72.970 24.095 1.00 30.47 121 THR A O 1
ATOM 925 N N . GLY A 1 122 ? 31.358 73.439 26.168 1.00 26.22 122 GLY A N 1
ATOM 926 C CA . GLY A 1 122 ? 30.081 74.109 25.797 1.00 26.22 122 GLY A CA 1
ATOM 927 C C . GLY A 1 122 ? 30.224 75.637 25.626 1.00 26.22 122 GLY A C 1
ATOM 928 O O . GLY A 1 122 ? 31.358 76.087 25.494 1.00 26.22 122 GLY A O 1
ATOM 929 N N . PRO A 1 123 ? 29.164 76.479 25.737 1.00 46.53 123 PRO A N 1
ATOM 930 C CA . PRO A 1 123 ? 27.710 76.230 25.767 1.00 46.53 123 PRO A CA 1
ATOM 931 C C . PRO A 1 123 ? 26.909 77.104 24.756 1.00 46.53 123 PRO A C 1
ATOM 933 O O . PRO A 1 123 ? 27.345 78.187 24.408 1.00 46.53 123 PRO A O 1
ATOM 936 N N . TYR A 1 124 ? 25.693 76.711 24.356 1.00 26.91 124 TYR A N 1
ATOM 937 C CA . TYR A 1 124 ? 24.582 77.638 24.036 1.00 26.91 124 TYR A CA 1
ATOM 938 C C . TYR A 1 124 ? 23.257 76.847 24.003 1.00 26.91 124 TYR A C 1
ATOM 940 O O . TYR A 1 124 ? 23.171 75.760 23.435 1.00 26.91 124 TYR A O 1
ATOM 948 N N . ARG A 1 125 ? 22.227 77.375 24.665 1.00 27.14 125 ARG A N 1
ATOM 949 C CA . ARG A 1 125 ? 20.825 76.904 24.695 1.00 27.14 125 ARG A CA 1
ATOM 950 C C . ARG A 1 125 ? 19.936 78.049 24.169 1.00 27.14 125 ARG A C 1
ATOM 952 O O . ARG A 1 125 ? 20.386 79.189 24.257 1.00 27.14 125 ARG A O 1
ATOM 959 N N . PRO A 1 126 ? 18.638 77.835 23.867 1.00 47.25 126 PRO A N 1
ATOM 960 C CA . PRO A 1 126 ? 17.950 76.623 23.385 1.00 47.25 126 PRO A CA 1
ATOM 961 C C . PRO A 1 126 ? 16.958 76.922 22.223 1.00 47.25 126 PRO A C 1
ATOM 963 O O . PRO A 1 126 ? 16.630 78.077 21.987 1.00 47.25 126 PRO A O 1
ATOM 966 N N . ALA A 1 127 ? 16.403 75.887 21.566 1.00 28.08 127 ALA A N 1
ATOM 967 C CA . ALA A 1 127 ? 14.942 75.694 21.430 1.00 28.08 127 ALA A CA 1
ATOM 968 C C . ALA A 1 127 ? 14.538 74.483 20.541 1.00 28.08 127 ALA A C 1
ATOM 970 O O . ALA A 1 127 ? 14.838 74.478 19.356 1.00 28.08 127 ALA A O 1
ATOM 971 N N . VAL A 1 128 ? 13.812 73.523 21.157 1.00 27.22 128 VAL A N 1
ATOM 972 C CA . VAL A 1 128 ? 12.522 72.898 20.731 1.00 27.22 128 VAL A CA 1
ATOM 973 C C . VAL A 1 128 ? 12.540 72.160 19.358 1.00 27.22 128 VAL A C 1
ATOM 975 O O . VAL A 1 128 ? 12.759 72.791 18.341 1.00 27.22 128 VAL A O 1
ATOM 978 N N . ILE A 1 129 ? 12.347 70.835 19.178 1.00 27.17 129 ILE A N 1
ATOM 979 C CA . ILE A 1 129 ? 11.278 69.886 19.586 1.00 27.17 129 ILE A CA 1
ATOM 980 C C . ILE A 1 129 ? 11.804 68.431 19.469 1.00 27.17 129 ILE A C 1
ATOM 982 O O . ILE A 1 129 ? 12.326 68.056 18.424 1.00 27.17 129 ILE A O 1
ATOM 986 N N . ALA A 1 130 ? 11.570 67.585 20.479 1.00 28.48 130 ALA A N 1
ATOM 987 C CA . ALA A 1 130 ? 11.430 66.122 20.357 1.00 28.48 130 ALA A CA 1
ATOM 988 C C . ALA A 1 130 ? 10.696 65.580 21.599 1.00 28.48 130 ALA A C 1
ATOM 990 O O . ALA A 1 130 ? 10.825 66.173 22.675 1.00 28.48 130 ALA A O 1
ATOM 991 N N . PRO A 1 131 ? 10.022 64.422 21.503 1.00 32.31 131 PRO A N 1
ATOM 992 C CA . PRO A 1 131 ? 10.109 63.490 22.618 1.00 32.31 131 PRO A CA 1
ATOM 993 C C . PRO A 1 131 ? 10.490 62.077 22.166 1.00 32.31 131 PRO A C 1
ATOM 995 O O . PRO A 1 131 ? 9.854 61.462 21.313 1.00 32.31 131 PRO A O 1
ATOM 998 N N . LEU A 1 132 ? 11.537 61.568 22.816 1.00 26.91 132 LEU A N 1
ATOM 999 C CA . LEU A 1 132 ? 11.857 60.155 22.958 1.00 26.91 132 LEU A CA 1
ATOM 1000 C C . LEU A 1 132 ? 11.196 59.601 24.230 1.00 26.91 132 LEU A C 1
ATOM 1002 O O . LEU A 1 132 ? 11.034 60.300 25.228 1.00 26.91 132 LEU A O 1
ATOM 1006 N N . TYR A 1 133 ? 10.896 58.308 24.157 1.00 35.69 133 TYR A N 1
ATOM 1007 C CA . TYR A 1 133 ? 10.629 57.340 25.223 1.00 35.69 133 TYR A CA 1
ATOM 1008 C C . TYR A 1 133 ? 11.297 57.603 26.591 1.00 35.69 133 TYR A C 1
ATOM 1010 O O . TYR A 1 133 ? 12.495 57.884 26.654 1.00 35.69 133 TYR A O 1
ATOM 1018 N N . ARG A 1 134 ? 10.595 57.277 27.695 1.00 26.12 134 ARG A N 1
ATOM 1019 C CA . ARG A 1 134 ? 11.249 56.700 28.886 1.00 26.12 134 ARG A CA 1
ATOM 1020 C C . ARG A 1 134 ? 10.349 55.788 29.730 1.00 26.12 134 ARG A C 1
ATOM 1022 O O . ARG A 1 134 ? 9.139 55.944 29.800 1.00 26.12 134 ARG A O 1
ATOM 1029 N N . ALA A 1 135 ? 11.052 54.833 30.325 1.00 28.17 135 ALA A N 1
ATOM 1030 C CA . ALA A 1 135 ? 10.699 53.661 31.107 1.00 28.17 135 ALA A CA 1
ATOM 1031 C C . ALA A 1 135 ? 9.830 53.846 32.366 1.00 28.17 135 ALA A C 1
ATOM 1033 O O . ALA A 1 135 ? 9.908 54.868 33.037 1.00 28.17 135 ALA A O 1
ATOM 1034 N N . GLY A 1 136 ? 9.235 52.725 32.794 1.00 27.72 136 GLY A N 1
ATOM 1035 C CA . GLY A 1 136 ? 9.562 52.164 34.109 1.00 27.72 136 GLY A CA 1
ATOM 1036 C C . GLY A 1 136 ? 8.441 52.077 35.149 1.00 27.72 136 GLY A C 1
ATOM 1037 O O . GLY A 1 136 ? 7.910 53.090 35.582 1.00 27.72 136 GLY A O 1
ATOM 1038 N N . SER A 1 137 ? 8.273 50.850 35.663 1.00 30.67 137 SER A N 1
ATOM 1039 C CA . SER A 1 137 ? 7.682 50.437 36.953 1.00 30.67 137 SER A CA 1
ATOM 1040 C C . SER A 1 137 ? 6.162 50.540 37.127 1.00 30.67 137 SER A C 1
ATOM 1042 O O . SER A 1 137 ? 5.568 51.538 36.760 1.00 30.67 137 SER A O 1
ATOM 1044 N N . VAL A 1 138 ? 5.548 49.504 37.718 1.00 28.19 138 VAL A N 1
ATOM 1045 C CA . VAL A 1 138 ? 4.998 49.530 39.092 1.00 28.19 138 VAL A CA 1
ATOM 1046 C C . VAL A 1 138 ? 4.678 48.091 39.530 1.00 28.19 138 VAL A C 1
ATOM 1048 O O . VAL A 1 138 ? 4.019 47.343 38.813 1.00 28.19 138 VAL A O 1
ATOM 1051 N N . ALA A 1 139 ? 5.111 47.733 40.740 1.00 30.34 139 ALA A N 1
ATOM 1052 C CA . ALA A 1 139 ? 4.525 46.658 41.529 1.00 30.34 139 ALA A CA 1
ATOM 1053 C C . ALA A 1 139 ? 3.824 47.247 42.767 1.00 30.34 139 ALA A C 1
ATOM 1055 O O . ALA A 1 139 ? 4.340 48.172 43.390 1.00 30.34 139 ALA A O 1
ATOM 1056 N N . ALA A 1 140 ? 2.704 46.603 43.116 1.00 32.34 140 ALA A N 1
ATOM 1057 C CA . ALA A 1 140 ? 1.978 46.573 44.393 1.00 32.34 140 ALA A CA 1
ATOM 1058 C C . ALA A 1 140 ? 1.061 47.753 44.795 1.00 32.34 140 ALA A C 1
ATOM 1060 O O . ALA A 1 140 ? 1.517 48.763 45.325 1.00 32.34 140 ALA A O 1
ATOM 1061 N N . ARG A 1 141 ? -0.263 47.520 44.709 1.00 28.06 141 ARG A N 1
ATOM 1062 C CA . ARG A 1 141 ? -1.222 47.405 45.841 1.00 28.06 141 ARG A CA 1
ATOM 1063 C C . ARG A 1 141 ? -2.637 47.063 45.316 1.00 28.06 141 ARG A C 1
ATOM 1065 O O . ARG A 1 141 ? -3.023 47.502 44.243 1.00 28.06 141 ARG A O 1
ATOM 1072 N N . VAL A 1 142 ? -3.380 46.267 46.080 1.00 32.66 142 VAL A N 1
ATOM 1073 C CA . VAL A 1 142 ? -4.807 45.857 45.949 1.00 32.66 142 VAL A CA 1
ATOM 1074 C C . VAL A 1 142 ? -5.516 46.365 47.238 1.00 32.66 142 VAL A C 1
ATOM 1076 O O . VAL A 1 142 ? -4.748 46.571 48.189 1.00 32.66 142 VAL A O 1
ATOM 1079 N N . PRO A 1 143 ? -6.863 46.522 47.415 1.00 50.66 143 PRO A N 1
ATOM 1080 C CA . PRO A 1 143 ? -8.080 46.379 46.564 1.00 50.66 143 PRO A CA 1
ATOM 1081 C C . PRO A 1 143 ? -9.083 47.586 46.637 1.00 50.66 143 PRO A C 1
ATOM 1083 O O . PRO A 1 143 ? -8.783 48.588 47.271 1.00 50.66 143 PRO A O 1
ATOM 1086 N N . GLU A 1 144 ? -10.288 47.403 46.050 1.00 33.41 144 GLU A N 1
ATOM 1087 C CA . GLU A 1 144 ? -11.554 48.190 46.156 1.00 33.41 144 GLU A CA 1
ATOM 1088 C C . GLU A 1 144 ? -11.535 49.581 45.485 1.00 33.41 144 GLU A C 1
ATOM 1090 O O . GLU A 1 144 ? -10.660 50.393 45.723 1.00 33.41 144 GLU A O 1
ATOM 1095 N N . GLU A 1 145 ? -12.416 49.925 44.540 1.00 36.00 145 GLU A N 1
ATOM 1096 C CA . GLU A 1 145 ? -13.879 49.873 44.610 1.00 36.00 145 GLU A CA 1
ATOM 1097 C C . GLU A 1 145 ? -14.543 49.510 43.266 1.00 36.00 145 GLU A C 1
ATOM 1099 O O . GLU A 1 145 ? -14.056 49.785 42.166 1.00 36.00 145 GLU A O 1
ATOM 1104 N N . ALA A 1 146 ? -15.715 48.896 43.393 1.00 43.44 146 ALA A N 1
ATOM 1105 C CA . ALA A 1 146 ? -16.617 48.481 42.337 1.00 43.44 146 ALA A CA 1
ATOM 1106 C C . ALA A 1 146 ? -17.039 49.626 41.397 1.00 43.44 146 ALA A C 1
ATOM 1108 O O . ALA A 1 146 ? -17.721 50.567 41.800 1.00 43.44 146 ALA A O 1
ATOM 1109 N N . ARG A 1 147 ? -16.786 49.467 40.092 1.00 36.59 147 ARG A N 1
ATOM 1110 C CA . ARG A 1 147 ? -17.648 50.062 39.061 1.00 36.59 147 ARG A CA 1
ATOM 1111 C C . ARG A 1 147 ? -18.570 48.996 38.501 1.00 36.59 147 ARG A C 1
ATOM 1113 O O . ARG A 1 147 ? -18.246 48.254 37.581 1.00 36.59 147 ARG A O 1
ATOM 1120 N N . CYS A 1 148 ? -19.721 48.956 39.158 1.00 30.00 148 CYS A N 1
ATOM 1121 C CA . CYS A 1 148 ? -20.969 48.357 38.737 1.00 30.00 148 CYS A CA 1
ATOM 1122 C C . CYS A 1 148 ? -21.208 48.616 37.237 1.00 30.00 148 CYS A C 1
ATOM 1124 O O . CYS A 1 148 ? -21.379 49.764 36.821 1.00 30.00 148 CYS A O 1
ATOM 1126 N N . LEU A 1 149 ? -21.226 47.553 36.427 1.00 37.81 149 LEU A N 1
ATOM 1127 C CA . LEU A 1 149 ? -21.971 47.556 35.172 1.00 37.81 149 LEU A CA 1
ATOM 1128 C C . LEU A 1 149 ? -23.431 47.748 35.570 1.00 37.81 149 LEU A C 1
ATOM 1130 O O . LEU A 1 149 ? -24.085 46.812 36.022 1.00 37.81 149 LEU A O 1
ATOM 1134 N N . VAL A 1 150 ? -23.880 48.998 35.495 1.00 40.56 150 VAL A N 1
ATOM 1135 C CA . VAL A 1 150 ? -25.243 49.402 35.814 1.00 40.56 150 VAL A CA 1
ATOM 1136 C C . VAL A 1 150 ? -26.192 48.522 35.011 1.00 40.56 150 VAL A C 1
ATOM 1138 O O . VAL A 1 150 ? -26.201 48.543 33.778 1.00 40.56 150 VAL A O 1
ATOM 1141 N N . SER A 1 151 ? -26.953 47.719 35.755 1.00 42.91 151 SER A N 1
ATOM 1142 C CA . SER A 1 151 ? -28.177 47.060 35.331 1.00 42.91 151 SER A CA 1
ATOM 1143 C C . SER A 1 151 ? -28.934 47.935 34.340 1.00 42.91 151 SER A C 1
ATOM 1145 O O . SER A 1 151 ? -29.200 49.106 34.610 1.00 42.91 151 SER A O 1
ATOM 1147 N N . ARG A 1 152 ? -29.394 47.348 33.234 1.00 47.38 152 ARG A N 1
ATOM 1148 C CA . ARG A 1 152 ? -30.635 47.814 32.607 1.00 47.38 152 ARG A CA 1
ATOM 1149 C C . ARG A 1 152 ? -31.755 47.579 33.622 1.00 47.38 152 ARG A C 1
ATOM 1151 O O . ARG A 1 152 ? -32.426 46.553 33.594 1.00 47.38 152 ARG A O 1
ATOM 1158 N N . GLU A 1 153 ? -31.881 48.487 34.582 1.00 48.38 153 GLU A N 1
ATOM 1159 C CA . GLU A 1 153 ? -32.971 48.502 35.541 1.00 48.38 153 GLU A CA 1
ATOM 1160 C C . GLU A 1 153 ? -34.261 48.818 34.787 1.00 48.38 153 GLU A C 1
ATOM 1162 O O . GLU A 1 153 ? -34.469 49.898 34.233 1.00 48.38 153 GLU A O 1
ATOM 1167 N N . LEU A 1 154 ? -35.117 47.803 34.737 1.00 53.41 154 LEU A N 1
ATOM 1168 C CA . LEU A 1 154 ? -36.502 47.875 34.318 1.00 53.41 154 LEU A CA 1
ATOM 1169 C C . LEU A 1 154 ? -37.270 48.720 35.344 1.00 53.41 154 LEU A C 1
ATOM 1171 O O . LEU A 1 154 ? -37.758 48.202 36.343 1.00 53.41 154 LEU A O 1
ATOM 1175 N N . LEU A 1 155 ? -37.382 50.024 35.097 1.00 49.12 155 LEU A N 1
ATOM 1176 C CA . LEU A 1 155 ? -38.239 50.933 35.865 1.00 49.12 155 LEU A CA 1
ATOM 1177 C C . LEU A 1 155 ? -39.330 51.524 34.965 1.00 49.12 155 LEU A C 1
ATOM 1179 O O . LEU A 1 155 ? -39.362 52.706 34.650 1.00 49.12 155 LEU A O 1
ATOM 1183 N N . SER A 1 156 ? -40.211 50.649 34.492 1.00 56.66 156 SER A N 1
ATOM 1184 C CA . SER A 1 156 ? -41.640 50.893 34.239 1.00 56.66 156 SER A CA 1
ATOM 1185 C C . SER A 1 156 ? -42.261 49.563 33.807 1.00 56.66 156 SER A C 1
ATOM 1187 O O . SER A 1 156 ? -41.556 48.703 33.280 1.00 56.66 156 SER A O 1
ATOM 1189 N N . SER A 1 157 ? -43.564 49.371 34.019 1.00 60.50 157 SER A N 1
ATOM 1190 C CA . SER A 1 157 ? -44.332 48.220 33.517 1.00 60.50 157 SER A CA 1
ATOM 1191 C C . SER A 1 157 ? -44.432 48.245 31.984 1.00 60.50 157 SER A C 1
ATOM 1193 O O . SER A 1 157 ? -45.513 48.402 31.421 1.00 60.50 157 SER A O 1
ATOM 1195 N N . LYS A 1 158 ? -43.297 48.158 31.291 1.00 61.78 158 LYS A N 1
ATOM 1196 C CA . LYS A 1 158 ? -43.190 48.215 29.839 1.00 61.78 158 LYS A CA 1
ATOM 1197 C C . LYS A 1 158 ? -42.632 46.889 29.348 1.00 61.78 158 LYS A C 1
ATOM 1199 O O . LYS A 1 158 ? -41.504 46.519 29.660 1.00 61.78 158 LYS A O 1
ATOM 1204 N N . VAL A 1 159 ? -43.457 46.170 28.592 1.00 68.19 159 VAL A N 1
ATOM 1205 C CA . VAL A 1 159 ? -43.052 44.947 27.899 1.00 68.19 159 VAL A CA 1
ATOM 1206 C C . VAL A 1 159 ? -42.072 45.344 26.800 1.00 68.19 159 VAL A C 1
ATOM 1208 O O . VAL A 1 159 ? -42.410 46.140 25.922 1.00 68.19 159 VAL A O 1
ATOM 1211 N N . VAL A 1 160 ? -40.848 44.828 26.878 1.00 69.81 160 VAL A N 1
ATOM 1212 C CA . VAL A 1 160 ? -39.834 44.981 25.833 1.00 69.81 160 VAL A CA 1
ATOM 1213 C C . VAL A 1 160 ? -39.869 43.718 24.983 1.00 69.81 160 VAL A C 1
ATOM 1215 O O . VAL A 1 160 ? -39.636 42.625 25.492 1.00 69.81 160 VAL A O 1
ATOM 1218 N N . PHE A 1 161 ? -40.193 43.879 23.703 1.00 73.69 161 PHE A N 1
ATOM 1219 C CA . PHE A 1 161 ? -40.065 42.824 22.707 1.00 73.69 161 PHE A CA 1
ATOM 1220 C C . PHE A 1 161 ? -38.657 42.907 22.127 1.00 73.69 161 PHE A C 1
ATOM 1222 O O . PHE A 1 161 ? -38.287 43.922 21.539 1.00 73.69 161 PHE A O 1
ATOM 1229 N N . GLU A 1 162 ? -37.873 41.856 22.329 1.00 73.31 162 GLU A N 1
ATOM 1230 C CA . GLU A 1 162 ? -36.640 41.631 21.586 1.00 73.31 162 GLU A CA 1
ATOM 1231 C C . GLU A 1 162 ? -36.921 40.474 20.633 1.00 73.31 162 GLU A C 1
ATOM 1233 O O . GLU A 1 162 ? -37.086 39.327 21.047 1.00 73.31 162 GLU A O 1
ATOM 1238 N N . GLU A 1 163 ? -37.108 40.813 19.362 1.00 73.69 163 GLU A N 1
ATOM 1239 C CA . GLU A 1 163 ? -37.383 39.847 18.309 1.00 73.69 163 GLU A CA 1
ATOM 1240 C C . GLU A 1 163 ? -36.045 39.262 17.857 1.00 73.69 163 GLU A C 1
ATOM 1242 O O . GLU A 1 163 ? -35.339 39.817 17.018 1.00 73.69 163 GLU A O 1
ATOM 1247 N N . GLU A 1 164 ? -35.647 38.168 18.501 1.00 73.81 164 GLU A N 1
ATOM 1248 C CA . GLU A 1 164 ? -34.515 37.372 18.043 1.00 73.81 164 GLU A CA 1
ATOM 1249 C C . GLU A 1 164 ? -34.988 36.538 16.844 1.00 73.81 164 GLU A C 1
ATOM 1251 O O . GLU A 1 164 ? -35.977 35.805 16.953 1.00 73.81 164 GLU A O 1
ATOM 1256 N N . GLU A 1 165 ? -34.316 36.651 15.691 1.00 73.19 165 GLU A N 1
ATOM 1257 C CA . GLU A 1 165 ? -34.630 35.800 14.539 1.00 73.19 165 GLU A CA 1
ATOM 1258 C C . GLU A 1 165 ? -34.584 34.332 14.992 1.00 73.19 165 GLU A C 1
ATOM 1260 O O . GLU A 1 165 ? -33.556 33.887 15.523 1.00 73.19 165 GLU A O 1
ATOM 1265 N N . PRO A 1 166 ? -35.667 33.549 14.817 1.00 62.75 166 PRO A N 1
ATOM 1266 C CA . PRO A 1 166 ? -35.651 32.162 15.227 1.00 62.75 166 PRO A CA 1
ATOM 1267 C C . PRO A 1 166 ? -34.543 31.468 14.442 1.00 62.75 166 PRO A C 1
ATOM 1269 O O . PRO A 1 166 ? -34.612 31.348 13.218 1.00 62.75 166 PRO A O 1
ATOM 1272 N N . ARG A 1 167 ? -33.514 30.975 15.142 1.00 66.44 167 ARG A N 1
ATOM 1273 C CA . ARG A 1 167 ? -32.557 30.034 14.554 1.00 66.44 167 ARG A CA 1
ATOM 1274 C C . ARG A 1 167 ? -33.295 28.726 14.313 1.00 66.44 167 ARG A C 1
ATOM 1276 O O . ARG A 1 167 ? -33.205 27.785 15.101 1.00 66.44 167 ARG A O 1
ATOM 1283 N N . VAL A 1 168 ? -34.066 28.675 13.232 1.00 69.31 168 VAL A N 1
ATOM 1284 C CA . VAL A 1 168 ? -34.686 27.449 12.758 1.00 69.31 168 VAL A CA 1
ATOM 1285 C C . VAL A 1 168 ? -33.544 26.558 12.304 1.00 69.31 168 VAL A C 1
ATOM 1287 O O . VAL A 1 168 ? -32.952 26.746 11.243 1.00 69.31 168 VAL A O 1
ATOM 1290 N N . ARG A 1 169 ? -33.190 25.592 13.148 1.00 70.81 169 ARG A N 1
ATOM 1291 C CA . ARG A 1 169 ? -32.301 24.509 12.751 1.00 70.81 169 ARG A CA 1
ATOM 1292 C C . ARG A 1 169 ? -33.110 23.635 11.798 1.00 70.81 169 ARG A C 1
ATOM 1294 O O . ARG A 1 169 ? -33.897 22.803 12.239 1.00 70.81 169 ARG A O 1
ATOM 1301 N N . GLY A 1 170 ? -32.986 23.897 10.499 1.00 73.19 170 GLY A N 1
ATOM 1302 C CA . GLY A 1 170 ? -33.562 23.027 9.481 1.00 73.19 170 GLY A CA 1
ATOM 1303 C C . GLY A 1 170 ? -33.059 21.605 9.711 1.00 73.19 170 GLY A C 1
ATOM 1304 O O . GLY A 1 170 ? -31.863 21.403 9.924 1.00 73.19 170 GLY A O 1
ATOM 1305 N N . ILE A 1 171 ? -33.968 20.633 9.725 1.00 72.12 171 ILE A N 1
ATOM 1306 C CA . ILE A 1 171 ? -33.585 19.224 9.753 1.00 72.12 171 ILE A CA 1
ATOM 1307 C C . ILE A 1 171 ? -33.105 18.899 8.335 1.00 72.12 171 ILE A C 1
ATOM 1309 O O . ILE A 1 171 ? -33.911 18.996 7.406 1.00 72.12 171 ILE A O 1
ATOM 1313 N N . PRO A 1 172 ? -31.816 18.581 8.126 1.00 72.62 172 PRO A N 1
ATOM 1314 C CA . PRO A 1 172 ? -31.343 18.218 6.801 1.00 72.62 172 PRO A CA 1
ATOM 1315 C C . PRO A 1 172 ? -32.033 16.924 6.361 1.00 72.62 172 PRO A C 1
ATOM 1317 O O . PRO A 1 172 ? -32.148 15.977 7.140 1.00 72.62 172 PRO A O 1
ATOM 1320 N N . SER A 1 173 ? -32.495 16.886 5.111 1.00 68.88 173 SER A N 1
ATOM 1321 C CA . SER A 1 173 ? -32.923 15.634 4.490 1.00 68.88 173 SER A CA 1
ATOM 1322 C C . SER A 1 173 ? -31.691 14.751 4.300 1.00 68.88 173 SER A C 1
ATOM 1324 O O . SER A 1 173 ? -30.697 15.197 3.726 1.00 68.88 173 SER A O 1
ATOM 1326 N N . VAL A 1 174 ? -31.744 13.523 4.808 1.00 68.12 174 VAL A N 1
ATOM 1327 C CA . VAL A 1 174 ? -30.701 12.512 4.607 1.00 68.12 174 VAL A CA 1
ATOM 1328 C C . VAL A 1 174 ? -31.155 11.615 3.453 1.00 68.12 174 VAL A C 1
ATOM 1330 O O . VAL A 1 174 ? -32.341 11.273 3.408 1.00 68.12 174 VAL A O 1
ATOM 1333 N N . PRO A 1 175 ? -30.273 11.237 2.510 1.00 66.50 175 PRO A N 1
ATOM 1334 C CA . PRO A 1 175 ? -30.635 10.297 1.454 1.00 66.50 175 PRO A CA 1
ATOM 1335 C C . PRO A 1 175 ? -31.172 8.996 2.065 1.00 66.50 175 PRO A C 1
ATOM 1337 O O . PRO A 1 175 ? -30.527 8.374 2.904 1.00 66.50 175 PRO A O 1
ATOM 1340 N N . THR A 1 176 ? -32.373 8.592 1.654 1.00 69.44 176 THR A N 1
ATOM 1341 C CA . THR A 1 176 ? -33.061 7.393 2.165 1.00 69.44 176 THR A CA 1
ATOM 1342 C C . THR A 1 176 ? -32.713 6.122 1.388 1.00 69.44 176 THR A C 1
ATOM 1344 O O . THR A 1 176 ? -33.092 5.034 1.808 1.00 69.44 176 THR A O 1
ATOM 1347 N N . SER A 1 177 ? -31.984 6.252 0.274 1.00 71.94 177 SER A N 1
ATOM 1348 C CA . SER A 1 177 ? -31.575 5.155 -0.610 1.00 71.94 177 SER A CA 1
ATOM 1349 C C . SER A 1 177 ? -30.050 5.046 -0.688 1.00 71.94 177 SER A C 1
ATOM 1351 O O . SER A 1 177 ? -29.457 5.219 -1.755 1.00 71.94 177 SER A O 1
ATOM 1353 N N . VAL A 1 178 ? -29.424 4.781 0.459 1.00 83.50 178 VAL A N 1
ATOM 1354 C CA . VAL A 1 178 ? -28.000 4.434 0.555 1.00 83.50 178 VAL A CA 1
ATOM 1355 C C . VAL A 1 178 ? -27.899 2.943 0.855 1.00 83.50 178 VAL A C 1
ATOM 1357 O O . VAL A 1 178 ? -28.375 2.492 1.896 1.00 83.50 178 VAL A O 1
ATOM 1360 N N . ALA A 1 179 ? -27.297 2.185 -0.056 1.00 87.88 179 ALA A N 1
ATOM 1361 C CA . ALA A 1 179 ? -27.018 0.766 0.132 1.00 87.88 179 ALA A CA 1
ATOM 1362 C C . ALA A 1 179 ? -25.524 0.547 0.395 1.00 87.88 179 ALA A C 1
ATOM 1364 O O . ALA A 1 179 ? -24.682 1.330 -0.044 1.00 87.88 179 ALA A O 1
ATOM 1365 N N . GLY A 1 180 ? -25.204 -0.522 1.120 1.00 89.31 180 GLY A N 1
ATOM 1366 C CA . GLY A 1 180 ? -23.843 -1.016 1.292 1.00 89.31 180 GLY A CA 1
ATOM 1367 C C . GLY A 1 180 ? -23.772 -2.464 0.825 1.00 89.31 180 GLY A C 1
ATOM 1368 O O . GLY A 1 180 ? -24.609 -3.265 1.236 1.00 89.31 180 GLY A O 1
ATOM 1369 N N . ALA A 1 181 ? -22.794 -2.788 -0.011 1.00 91.00 181 ALA A N 1
ATOM 1370 C CA . ALA A 1 181 ? -22.535 -4.129 -0.509 1.00 91.00 181 ALA A CA 1
ATOM 1371 C C . ALA A 1 181 ? -21.085 -4.522 -0.217 1.00 91.00 181 ALA A C 1
ATOM 1373 O O . ALA A 1 181 ? -20.169 -3.703 -0.316 1.00 91.00 181 ALA A O 1
ATOM 1374 N N . VAL A 1 182 ? -20.892 -5.782 0.157 1.00 91.88 182 VAL A N 1
ATOM 1375 C CA . VAL A 1 182 ? -19.575 -6.381 0.369 1.00 91.88 182 VAL A CA 1
ATOM 1376 C C . VAL A 1 182 ? -19.518 -7.652 -0.439 1.00 91.88 182 VAL A C 1
ATOM 1378 O O . VAL A 1 182 ? -20.461 -8.440 -0.414 1.00 91.88 182 VAL A O 1
ATOM 1381 N N . GLY A 1 183 ? -18.427 -7.834 -1.162 1.00 91.75 183 GLY A N 1
ATOM 1382 C CA . GLY A 1 183 ? -18.244 -9.005 -1.995 1.00 91.75 183 GLY A CA 1
ATOM 1383 C C . GLY A 1 183 ? -16.848 -9.052 -2.580 1.00 91.75 183 GLY A C 1
ATOM 1384 O O . GLY A 1 183 ? -16.015 -8.181 -2.320 1.00 91.75 183 GLY A O 1
ATOM 1385 N N . LEU A 1 184 ? -16.614 -10.076 -3.385 1.00 93.69 184 LEU A N 1
ATOM 1386 C CA . LEU A 1 184 ? -15.397 -10.175 -4.170 1.00 93.69 184 LEU A CA 1
ATOM 1387 C C . LEU A 1 184 ? -15.564 -9.311 -5.425 1.00 93.69 184 LEU A C 1
ATOM 1389 O O . LEU A 1 184 ? -16.664 -9.157 -5.957 1.00 93.69 184 LEU A O 1
ATOM 1393 N N . ALA A 1 185 ? -14.465 -8.743 -5.896 1.00 93.00 185 ALA A N 1
ATOM 1394 C CA . ALA A 1 185 ? -14.431 -7.960 -7.122 1.00 93.00 185 ALA A CA 1
ATOM 1395 C C . ALA A 1 185 ? -13.150 -8.267 -7.894 1.00 93.00 185 ALA A C 1
ATOM 1397 O O . ALA A 1 185 ? -12.137 -8.638 -7.294 1.00 93.00 185 ALA A O 1
ATOM 1398 N N . GLU A 1 186 ? -13.210 -8.083 -9.211 1.00 91.69 186 GLU A N 1
ATOM 1399 C CA . GLU A 1 186 ? -12.103 -8.335 -10.136 1.00 91.69 186 GLU A CA 1
ATOM 1400 C C . GLU A 1 186 ? -10.884 -7.463 -9.807 1.00 91.69 186 GLU A C 1
ATOM 1402 O O . GLU A 1 186 ? -9.747 -7.932 -9.821 1.00 91.69 186 GLU A O 1
ATOM 1407 N N . ARG A 1 187 ? -11.129 -6.191 -9.479 1.00 92.00 187 ARG A N 1
ATOM 1408 C CA . ARG A 1 187 ? -10.100 -5.195 -9.156 1.00 92.00 187 ARG A CA 1
ATOM 1409 C C . ARG A 1 187 ? -10.612 -4.166 -8.148 1.00 92.00 187 ARG A C 1
ATOM 1411 O O . ARG A 1 187 ? -11.703 -4.318 -7.601 1.00 92.00 187 ARG A O 1
ATOM 1418 N N . GLY A 1 188 ? -9.821 -3.131 -7.891 1.00 91.12 188 GLY A N 1
ATOM 1419 C CA . GLY A 1 188 ? -10.140 -2.047 -6.967 1.00 91.12 188 GLY A CA 1
ATOM 1420 C C . GLY A 1 188 ? -9.576 -2.234 -5.551 1.00 91.12 188 GLY A C 1
ATOM 1421 O O . GLY A 1 188 ? -9.030 -3.292 -5.214 1.00 91.12 188 GLY A O 1
ATOM 1422 N N . PRO A 1 189 ? -9.731 -1.218 -4.687 1.00 89.12 189 PRO A N 1
ATOM 1423 C CA . PRO A 1 189 ? -9.119 -1.196 -3.364 1.00 89.12 189 PRO A CA 1
ATOM 1424 C C . PRO A 1 189 ? -9.764 -2.216 -2.415 1.00 89.12 189 PRO A C 1
ATOM 1426 O O . PRO A 1 189 ? -10.986 -2.277 -2.270 1.00 89.12 189 PRO A O 1
ATOM 1429 N N . ILE A 1 190 ? -8.929 -3.005 -1.736 1.00 89.06 190 ILE A N 1
ATOM 1430 C CA . ILE A 1 190 ? -9.344 -4.070 -0.810 1.00 89.06 190 ILE A CA 1
ATOM 1431 C C . ILE A 1 190 ? -9.623 -3.486 0.577 1.00 89.06 190 ILE A C 1
ATOM 1433 O O . ILE A 1 190 ? -8.873 -2.648 1.073 1.00 89.06 190 ILE A O 1
ATOM 1437 N N . GLY A 1 191 ? -10.716 -3.911 1.218 1.00 83.81 191 GLY A N 1
ATOM 1438 C CA . GLY A 1 191 ? -11.069 -3.497 2.580 1.00 83.81 191 GLY A CA 1
ATOM 1439 C C . GLY A 1 191 ? -11.411 -2.007 2.719 1.00 83.81 191 GLY A C 1
ATOM 1440 O O . GLY A 1 191 ? -11.577 -1.503 3.833 1.00 83.81 191 GLY A O 1
ATOM 1441 N N . GLN A 1 192 ? -11.537 -1.281 1.605 1.00 83.69 192 GLN A N 1
ATOM 1442 C CA . GLN A 1 192 ? -11.908 0.129 1.570 1.00 83.69 192 GLN A CA 1
ATOM 1443 C C . GLN A 1 192 ? -13.312 0.286 0.991 1.00 83.69 192 GLN A C 1
ATOM 1445 O O . GLN A 1 192 ? -13.677 -0.346 0.005 1.00 83.69 192 GLN A O 1
ATOM 1450 N N . ALA A 1 193 ? -14.110 1.141 1.626 1.00 87.06 193 ALA A N 1
ATOM 1451 C CA . ALA A 1 193 ? -15.442 1.464 1.142 1.00 87.06 193 ALA A CA 1
ATOM 1452 C C . ALA A 1 193 ? -15.359 2.588 0.112 1.00 87.06 193 ALA A C 1
ATOM 1454 O O . ALA A 1 193 ? -14.952 3.699 0.456 1.00 87.06 193 ALA A O 1
ATOM 1455 N N . VAL A 1 194 ? -15.802 2.309 -1.109 1.00 90.31 194 VAL A N 1
ATOM 1456 C CA . VAL A 1 194 ? -15.879 3.287 -2.197 1.00 90.31 194 VAL A CA 1
ATOM 1457 C C . VAL A 1 194 ? -17.341 3.557 -2.527 1.00 90.31 194 VAL A C 1
ATOM 1459 O O . VAL A 1 194 ? -18.152 2.633 -2.587 1.00 90.31 194 VAL A O 1
ATOM 1462 N N . LEU A 1 195 ? -17.691 4.830 -2.701 1.00 92.00 195 LEU A N 1
ATOM 1463 C CA . LEU A 1 195 ? -19.024 5.235 -3.130 1.00 92.00 195 LEU A CA 1
ATOM 1464 C C . LEU A 1 195 ? -19.111 5.172 -4.656 1.00 92.00 195 LEU A C 1
ATOM 1466 O O . LEU A 1 195 ? -18.433 5.933 -5.342 1.00 92.00 195 LEU A O 1
ATOM 1470 N N . CYS A 1 196 ? -19.999 4.326 -5.163 1.00 92.62 196 CYS A N 1
ATOM 1471 C CA . CYS A 1 196 ? -20.397 4.284 -6.563 1.00 92.62 196 CYS A CA 1
ATOM 1472 C C . CYS A 1 196 ? -21.769 4.953 -6.712 1.00 92.62 196 CYS A C 1
ATOM 1474 O O . CYS A 1 196 ? -22.718 4.612 -5.995 1.00 92.62 196 CYS A O 1
ATOM 1476 N N . THR A 1 197 ? -21.882 5.904 -7.641 1.00 93.50 197 THR A N 1
ATOM 1477 C CA . THR A 1 197 ? -23.150 6.599 -7.935 1.00 93.50 197 THR A CA 1
ATOM 1478 C C . THR A 1 197 ? -23.822 6.109 -9.215 1.00 93.50 197 THR A C 1
ATOM 1480 O O . THR A 1 197 ? -24.989 6.410 -9.455 1.00 93.50 197 THR A O 1
ATOM 1483 N N . SER A 1 198 ? -23.113 5.302 -10.004 1.00 93.06 198 SER A N 1
ATOM 1484 C CA . SER A 1 198 ? -23.609 4.646 -11.209 1.00 93.06 198 SER A CA 1
ATOM 1485 C C . SER A 1 198 ? -22.978 3.256 -11.383 1.00 93.06 198 SER A C 1
ATOM 1487 O O . SER A 1 198 ? -21.972 2.930 -10.743 1.00 93.06 198 SER A O 1
ATOM 1489 N N . MET A 1 199 ? -23.542 2.437 -12.279 1.00 94.06 199 MET A N 1
ATOM 1490 C CA . MET A 1 199 ? -22.918 1.164 -12.666 1.00 94.06 199 MET A CA 1
ATOM 1491 C C . MET A 1 199 ? -21.590 1.380 -13.413 1.00 94.06 199 MET A C 1
ATOM 1493 O O . MET A 1 199 ? -20.680 0.565 -13.299 1.00 94.06 199 MET A O 1
ATOM 1497 N N . GLU A 1 200 ? -21.446 2.492 -14.134 1.00 93.94 200 GLU A N 1
ATOM 1498 C CA . GLU A 1 200 ? -20.198 2.862 -14.811 1.00 93.94 200 GLU A CA 1
ATOM 1499 C C . GLU A 1 200 ? -19.096 3.173 -13.787 1.00 93.94 200 GLU A C 1
ATOM 1501 O O . GLU A 1 200 ? -17.979 2.680 -13.932 1.00 93.94 200 GLU A O 1
ATOM 1506 N N . ASP A 1 201 ? -19.422 3.884 -12.698 1.00 93.12 201 ASP A N 1
ATOM 1507 C CA . ASP A 1 201 ? -18.489 4.140 -11.588 1.00 93.12 201 ASP A CA 1
ATOM 1508 C C . ASP A 1 201 ? -18.039 2.827 -10.930 1.00 93.12 201 ASP A C 1
ATOM 1510 O O . ASP A 1 201 ? -16.865 2.662 -10.581 1.00 93.12 201 ASP A O 1
ATOM 1514 N N . TYR A 1 202 ? -18.979 1.886 -10.763 1.00 94.31 202 TYR A N 1
ATOM 1515 C CA . TYR A 1 202 ? -18.685 0.553 -10.243 1.00 94.31 202 TYR A CA 1
ATOM 1516 C C . TYR A 1 202 ? -17.708 -0.181 -11.163 1.00 94.31 202 TYR A C 1
ATOM 1518 O O . TYR A 1 202 ? -16.660 -0.620 -10.698 1.00 94.31 202 TYR A O 1
ATOM 1526 N N . GLN A 1 203 ? -17.992 -0.265 -12.466 1.00 93.38 203 GLN A N 1
ATOM 1527 C CA . GLN A 1 203 ? -17.129 -0.970 -13.423 1.00 93.38 203 GLN A CA 1
ATOM 1528 C C . GLN A 1 203 ? -15.748 -0.318 -13.562 1.00 93.38 203 GLN A C 1
ATOM 1530 O O . GLN A 1 203 ? -14.728 -1.008 -13.670 1.00 93.38 203 GLN A O 1
ATOM 1535 N N . ALA A 1 204 ? -15.698 1.014 -13.510 1.00 90.25 204 ALA A N 1
ATOM 1536 C CA . ALA A 1 204 ? -14.460 1.780 -13.550 1.00 90.25 204 ALA A CA 1
ATOM 1537 C C . ALA A 1 204 ? -13.561 1.521 -12.330 1.00 90.25 204 ALA A C 1
ATOM 1539 O O . ALA A 1 204 ? -12.340 1.586 -12.474 1.00 90.25 204 ALA A O 1
ATOM 1540 N N . THR A 1 205 ? -14.140 1.186 -11.173 1.00 91.12 205 THR A N 1
ATOM 1541 C CA . THR A 1 205 ? -13.398 0.963 -9.920 1.00 91.12 205 THR A CA 1
ATOM 1542 C C . THR A 1 205 ? -13.138 -0.518 -9.642 1.00 91.12 205 THR A C 1
ATOM 1544 O O . THR A 1 205 ? -12.013 -0.903 -9.351 1.00 91.12 205 THR A O 1
ATOM 1547 N N . PHE A 1 206 ? -14.175 -1.351 -9.719 1.00 93.00 206 PHE A N 1
ATOM 1548 C CA . PHE A 1 206 ? -14.169 -2.743 -9.257 1.00 93.00 206 PHE A CA 1
ATOM 1549 C C . PHE A 1 206 ? -14.097 -3.773 -10.390 1.00 93.00 206 PHE A C 1
ATOM 1551 O O . PHE A 1 206 ? -13.920 -4.964 -10.131 1.00 93.00 206 PHE A O 1
ATOM 1558 N N . GLY A 1 207 ? -14.177 -3.318 -11.643 1.00 90.25 207 GLY A N 1
ATOM 1559 C CA . GLY A 1 207 ? -14.154 -4.179 -12.821 1.00 90.25 207 GLY A CA 1
ATOM 1560 C C . GLY A 1 207 ? -15.514 -4.788 -13.155 1.00 90.25 207 GLY A C 1
ATOM 1561 O O . GLY A 1 207 ? -16.570 -4.259 -12.802 1.00 90.25 207 GLY A O 1
ATOM 1562 N N . GLY A 1 208 ? -15.475 -5.869 -13.924 1.00 88.31 208 GLY A N 1
ATOM 1563 C CA . GLY A 1 208 ? -16.638 -6.554 -14.460 1.00 88.31 208 GLY A CA 1
ATOM 1564 C C . GLY A 1 208 ? -17.114 -7.712 -13.587 1.00 88.31 208 GLY A C 1
ATOM 1565 O O . GLY A 1 208 ? -17.158 -7.640 -12.358 1.00 88.31 208 GLY A O 1
ATOM 1566 N N . PHE A 1 209 ? -17.534 -8.779 -14.260 1.00 88.88 209 PHE A N 1
ATOM 1567 C CA . PHE A 1 209 ? -18.048 -9.989 -13.631 1.00 88.88 209 PHE A CA 1
ATOM 1568 C C . PHE A 1 209 ? -16.907 -10.923 -13.248 1.00 88.88 209 PHE A C 1
ATOM 1570 O O . PHE A 1 209 ? -16.016 -11.176 -14.058 1.00 88.88 209 PHE A O 1
ATOM 1577 N N . THR A 1 210 ? -16.986 -11.492 -12.049 1.00 86.12 210 THR A N 1
ATOM 1578 C CA . THR A 1 210 ? -16.107 -12.577 -11.615 1.00 86.12 210 THR A CA 1
ATOM 1579 C C . THR A 1 210 ? -16.934 -13.845 -11.410 1.00 86.12 210 THR A C 1
ATOM 1581 O O . THR A 1 210 ? -18.077 -13.759 -10.960 1.00 86.12 210 THR A O 1
ATOM 1584 N N . PRO A 1 211 ? -16.405 -15.034 -11.746 1.00 85.62 211 PRO A N 1
ATOM 1585 C CA . PRO A 1 211 ? -17.138 -16.289 -11.566 1.00 85.62 211 PRO A CA 1
ATOM 1586 C C . PRO A 1 211 ? -17.413 -16.601 -10.088 1.00 85.62 211 PRO A C 1
ATOM 1588 O O . PRO A 1 211 ? -18.381 -17.289 -9.779 1.00 85.62 211 PRO A O 1
ATOM 1591 N N . ASP A 1 212 ? -16.588 -16.064 -9.188 1.00 85.50 212 ASP A N 1
ATOM 1592 C CA . ASP A 1 212 ? -16.661 -16.306 -7.749 1.00 85.50 212 ASP A CA 1
ATOM 1593 C C . ASP A 1 212 ? -17.533 -15.276 -7.004 1.00 85.50 212 ASP A C 1
ATOM 1595 O O . ASP A 1 212 ? -17.604 -15.305 -5.776 1.00 85.50 212 ASP A O 1
ATOM 1599 N N . SER A 1 213 ? -18.197 -14.337 -7.702 1.00 88.38 213 SER A N 1
ATOM 1600 C CA . SER A 1 213 ? -19.009 -13.307 -7.040 1.00 88.38 213 SER A CA 1
ATOM 1601 C C . SER A 1 213 ? -20.231 -12.812 -7.799 1.00 88.38 213 SER A C 1
ATOM 1603 O O . SER A 1 213 ? -20.169 -12.437 -8.966 1.00 88.38 213 SER A O 1
ATOM 1605 N N . ASP A 1 214 ? -21.315 -12.622 -7.047 1.00 90.50 214 ASP A N 1
ATOM 1606 C CA . ASP A 1 214 ? -22.535 -11.965 -7.517 1.00 90.50 214 ASP A CA 1
ATOM 1607 C C . ASP A 1 214 ? -22.532 -10.441 -7.291 1.00 90.50 214 ASP A C 1
ATOM 1609 O O . ASP A 1 214 ? -23.524 -9.771 -7.582 1.00 90.50 214 ASP A O 1
ATOM 1613 N N . LEU A 1 215 ? -21.442 -9.855 -6.773 1.00 92.94 215 LEU A N 1
ATOM 1614 C CA . LEU A 1 215 ? -21.396 -8.432 -6.405 1.00 92.94 215 LEU A CA 1
ATOM 1615 C C . LEU A 1 215 ? -21.702 -7.505 -7.593 1.00 92.94 215 LEU A C 1
ATOM 1617 O O . LEU A 1 215 ? -22.484 -6.562 -7.457 1.00 92.94 215 LEU A O 1
ATOM 1621 N N . ALA A 1 216 ? -21.145 -7.805 -8.770 1.00 93.00 216 ALA A N 1
ATOM 1622 C CA . ALA A 1 216 ? -21.401 -7.037 -9.987 1.00 93.00 216 ALA A CA 1
ATOM 1623 C C . ALA A 1 216 ? -22.866 -7.154 -10.445 1.00 93.00 216 ALA A C 1
ATOM 1625 O O . ALA A 1 216 ? -23.473 -6.155 -10.827 1.00 93.00 216 ALA A O 1
ATOM 1626 N N . LEU A 1 217 ? -23.463 -8.349 -10.353 1.00 93.62 217 LEU A N 1
ATOM 1627 C CA . LEU A 1 217 ? -24.879 -8.572 -10.675 1.00 93.62 217 LEU A CA 1
ATOM 1628 C C . LEU A 1 217 ? -25.800 -7.827 -9.699 1.00 93.62 217 LEU A C 1
ATOM 1630 O O . LEU A 1 217 ? -26.776 -7.203 -10.117 1.00 93.62 217 LEU A O 1
ATOM 1634 N N . ALA A 1 218 ? -25.465 -7.838 -8.408 1.00 93.12 218 ALA A N 1
ATOM 1635 C CA . ALA A 1 218 ? -26.195 -7.104 -7.382 1.00 93.12 218 ALA A CA 1
ATOM 1636 C C . ALA A 1 218 ? -26.117 -5.583 -7.596 1.00 93.12 218 ALA A C 1
ATOM 1638 O O . ALA A 1 218 ? -27.126 -4.893 -7.434 1.00 93.12 218 ALA A O 1
ATOM 1639 N N . ALA A 1 219 ? -24.954 -5.059 -8.001 1.00 93.75 219 ALA A N 1
ATOM 1640 C CA . ALA A 1 219 ? -24.783 -3.645 -8.329 1.00 93.75 219 ALA A CA 1
ATOM 1641 C C . ALA A 1 219 ? -25.652 -3.229 -9.529 1.00 93.75 219 ALA A C 1
ATOM 1643 O O . ALA A 1 219 ? -26.354 -2.220 -9.443 1.00 93.75 219 ALA A O 1
ATOM 1644 N N . ILE A 1 220 ? -25.684 -4.034 -10.599 1.00 94.44 220 ILE A N 1
ATOM 1645 C CA . ILE A 1 220 ? -26.567 -3.804 -11.758 1.00 94.44 220 ILE A CA 1
ATOM 1646 C C . ILE A 1 220 ? -28.020 -3.746 -11.302 1.00 94.44 220 ILE A C 1
AT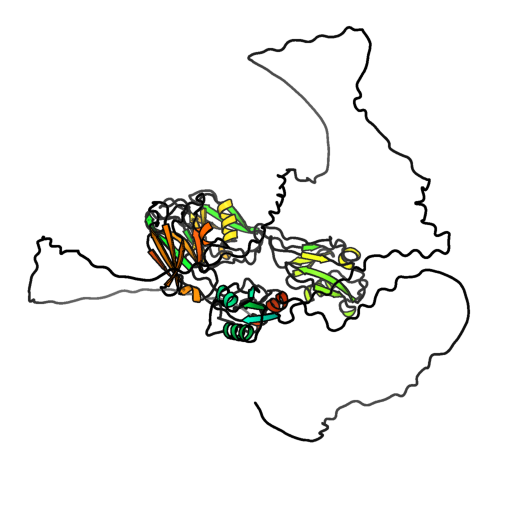OM 1648 O O . ILE A 1 220 ? -28.695 -2.741 -11.523 1.00 94.44 220 ILE A O 1
ATOM 1652 N N . GLY A 1 221 ? -28.478 -4.781 -10.592 1.00 93.50 221 GLY A N 1
ATOM 1653 C CA . GLY A 1 221 ? -29.845 -4.836 -10.088 1.00 93.50 221 GLY A CA 1
ATOM 1654 C C . GLY A 1 221 ? -30.189 -3.640 -9.199 1.00 93.50 221 GLY A C 1
ATOM 1655 O O . GLY A 1 221 ? -31.292 -3.109 -9.286 1.00 93.50 221 GLY A O 1
ATOM 1656 N N . PHE A 1 222 ? -29.263 -3.158 -8.368 1.00 93.44 222 PHE A N 1
ATOM 1657 C CA . PHE A 1 222 ? -29.489 -1.975 -7.537 1.00 93.44 222 PHE A CA 1
ATOM 1658 C C . PHE A 1 222 ? -29.712 -0.706 -8.371 1.00 93.44 222 PHE A C 1
ATOM 1660 O O . PHE A 1 222 ? -30.690 0.011 -8.140 1.00 93.44 222 PHE A O 1
ATOM 1667 N N . PHE A 1 223 ? -28.839 -0.427 -9.342 1.00 93.94 223 PHE A N 1
ATOM 1668 C CA . PHE A 1 223 ? -28.937 0.786 -10.158 1.00 93.94 223 PHE A CA 1
ATOM 1669 C C . PHE A 1 223 ? -30.107 0.735 -11.149 1.00 93.94 223 PHE A C 1
ATOM 1671 O O . PHE A 1 223 ? -30.814 1.730 -11.302 1.00 93.94 223 PHE A O 1
ATOM 1678 N N . GLU A 1 224 ? -30.386 -0.422 -11.756 1.00 93.94 224 GLU A N 1
ATOM 1679 C CA . GLU A 1 224 ? -31.540 -0.602 -12.651 1.00 93.94 224 GLU A CA 1
ATOM 1680 C C . GLU A 1 224 ? -32.880 -0.440 -11.920 1.00 93.94 224 GLU A C 1
ATOM 1682 O O . GLU A 1 224 ? -33.842 0.075 -12.491 1.00 93.94 224 GLU A O 1
ATOM 1687 N N . ASN A 1 225 ? -32.938 -0.795 -10.632 1.00 92.56 225 ASN A N 1
ATOM 1688 C CA . ASN A 1 225 ? -34.118 -0.588 -9.789 1.00 92.56 225 ASN A CA 1
ATOM 1689 C C . ASN A 1 225 ? -34.208 0.829 -9.181 1.00 92.56 225 ASN A C 1
ATOM 1691 O O . ASN A 1 225 ? -35.050 1.076 -8.315 1.00 92.56 225 ASN A O 1
ATOM 1695 N N . GLY A 1 226 ? -33.375 1.777 -9.627 1.00 88.94 226 GLY A N 1
ATOM 1696 C CA . GLY A 1 226 ? -33.437 3.185 -9.216 1.00 88.94 226 GLY A CA 1
ATOM 1697 C C . GLY A 1 226 ? -32.617 3.541 -7.970 1.00 88.94 226 GLY A C 1
ATOM 1698 O O . GLY A 1 226 ? -32.844 4.593 -7.367 1.00 88.94 226 GLY A O 1
ATOM 1699 N N . GLY A 1 227 ? -31.669 2.691 -7.570 1.00 88.75 227 GLY A N 1
ATOM 1700 C CA . GLY A 1 227 ? -30.667 3.017 -6.559 1.00 88.75 227 GLY A CA 1
ATOM 1701 C C . GLY A 1 227 ? -29.753 4.170 -6.997 1.00 88.75 227 GLY A C 1
ATOM 1702 O O . GLY A 1 227 ? -29.492 4.348 -8.182 1.00 88.75 227 GLY A O 1
ATOM 1703 N N . SER A 1 228 ? -29.271 4.978 -6.045 1.00 87.56 228 SER A N 1
ATOM 1704 C CA . SER A 1 228 ? -28.459 6.181 -6.342 1.00 87.56 228 SER A CA 1
ATOM 1705 C C . SER A 1 228 ? -27.104 6.238 -5.637 1.00 87.56 228 SER A C 1
ATOM 1707 O O . SER A 1 228 ? -26.193 6.894 -6.128 1.00 87.56 228 SER A O 1
ATOM 1709 N N . HIS A 1 229 ? -26.963 5.586 -4.482 1.00 90.25 229 HIS A N 1
ATOM 1710 C CA . HIS A 1 229 ? -25.735 5.602 -3.690 1.00 90.25 229 HIS A CA 1
ATOM 1711 C C . HIS A 1 229 ? -25.439 4.183 -3.212 1.00 90.25 229 HIS A C 1
ATOM 1713 O O . HIS A 1 229 ? -26.137 3.670 -2.331 1.00 90.25 229 HIS A O 1
ATOM 1719 N N . LEU A 1 230 ? -24.414 3.561 -3.792 1.00 91.19 230 LEU A N 1
ATOM 1720 C CA . LEU A 1 230 ? -23.952 2.232 -3.415 1.00 91.19 230 LEU A CA 1
ATOM 1721 C C . LEU A 1 230 ? -22.539 2.331 -2.843 1.00 91.19 230 LEU A C 1
ATOM 1723 O O . LEU A 1 230 ? -21.598 2.662 -3.557 1.00 91.19 230 LEU A O 1
ATOM 1727 N N . TRP A 1 231 ? -22.381 2.034 -1.559 1.00 91.25 231 TRP A N 1
ATOM 1728 C CA . TRP A 1 231 ? -21.066 1.819 -0.966 1.00 91.25 231 TRP A CA 1
ATOM 1729 C C . TRP A 1 231 ? -20.636 0.384 -1.212 1.00 91.25 231 TRP A C 1
ATOM 1731 O O . TRP A 1 231 ? -21.311 -0.539 -0.764 1.00 91.25 231 TRP A O 1
ATOM 1741 N N . VAL A 1 232 ? -19.507 0.197 -1.878 1.00 92.06 232 VAL A N 1
ATOM 1742 C CA . VAL A 1 232 ? -18.954 -1.125 -2.159 1.00 92.06 232 VAL A CA 1
ATOM 1743 C C . VAL A 1 232 ? -17.663 -1.308 -1.382 1.00 92.06 232 VAL A C 1
ATOM 1745 O O . VAL A 1 232 ? -16.807 -0.424 -1.371 1.00 92.06 232 VAL A O 1
ATOM 1748 N N . VAL A 1 233 ? -17.536 -2.454 -0.717 1.00 91.62 233 VAL A N 1
ATOM 1749 C CA . VAL A 1 233 ? -16.285 -2.916 -0.113 1.00 91.62 233 VAL A CA 1
ATOM 1750 C C . VAL A 1 233 ? -15.889 -4.211 -0.801 1.00 91.62 233 VAL A C 1
ATOM 1752 O O . VAL A 1 233 ? -16.583 -5.221 -0.675 1.00 91.62 233 VAL A O 1
ATOM 1755 N N . ARG A 1 234 ? -14.757 -4.181 -1.503 1.00 92.44 234 ARG A N 1
ATOM 1756 C CA . ARG A 1 234 ? -14.112 -5.399 -1.985 1.00 92.44 234 ARG A CA 1
ATOM 1757 C C . ARG A 1 234 ? -13.472 -6.118 -0.803 1.00 92.44 234 ARG A C 1
ATOM 1759 O O . ARG A 1 234 ? -12.700 -5.506 -0.063 1.00 92.44 234 ARG A O 1
ATOM 1766 N N . THR A 1 235 ? -13.784 -7.396 -0.638 1.00 90.44 235 THR A N 1
ATOM 1767 C CA . THR A 1 235 ? -13.120 -8.283 0.323 1.00 90.44 235 THR A CA 1
ATOM 1768 C C . THR A 1 235 ? -12.341 -9.375 -0.405 1.00 90.44 235 THR A C 1
ATOM 1770 O O . THR A 1 235 ? -12.582 -9.620 -1.588 1.00 90.44 235 THR A O 1
ATOM 1773 N N . VAL A 1 236 ? -11.392 -9.981 0.299 1.00 91.62 236 VAL A N 1
ATOM 1774 C CA . VAL A 1 236 ? -10.570 -11.135 -0.102 1.00 91.62 236 VAL A CA 1
ATOM 1775 C C . VAL A 1 236 ? -10.260 -11.934 1.170 1.00 91.62 236 VAL A C 1
ATOM 1777 O O . VAL A 1 236 ? -10.657 -11.508 2.254 1.00 91.62 236 VAL A O 1
ATOM 1780 N N . HIS A 1 237 ? -9.546 -13.054 1.073 1.00 91.31 237 HIS A N 1
ATOM 1781 C CA . HIS A 1 237 ? -9.133 -13.792 2.262 1.00 91.31 237 HIS A CA 1
ATOM 1782 C C . HIS A 1 237 ? -8.052 -13.049 3.060 1.00 91.31 237 HIS A C 1
ATOM 1784 O O . HIS A 1 237 ? -7.036 -12.628 2.488 1.00 91.31 237 HIS A O 1
ATOM 1790 N N . TYR A 1 238 ? -8.262 -12.940 4.373 1.00 85.31 238 TYR A N 1
ATOM 1791 C CA . TYR A 1 238 ? -7.316 -12.420 5.357 1.00 85.31 238 TYR A CA 1
ATOM 1792 C C . TYR A 1 238 ? -6.772 -13.560 6.225 1.00 85.31 238 TYR A C 1
ATOM 1794 O O . TYR A 1 238 ? -7.549 -14.321 6.797 1.00 85.31 238 TYR A O 1
ATOM 1802 N N . GLU A 1 239 ? -5.450 -13.639 6.413 1.00 84.38 239 GLU A N 1
ATOM 1803 C CA . GLU A 1 239 ? -4.876 -14.583 7.391 1.00 84.38 239 GLU A CA 1
ATOM 1804 C C . GLU A 1 239 ? -5.314 -14.244 8.828 1.00 84.38 239 GLU A C 1
ATOM 1806 O O . GLU A 1 239 ? -5.469 -15.125 9.675 1.00 84.38 239 GLU A O 1
ATOM 1811 N N . ASP A 1 240 ? -5.548 -12.956 9.097 1.00 75.81 240 ASP A N 1
ATOM 1812 C CA . ASP A 1 240 ? -6.133 -12.444 10.329 1.00 75.81 240 ASP A CA 1
ATOM 1813 C C . ASP A 1 240 ? -7.105 -11.303 10.000 1.00 75.81 240 ASP A C 1
ATOM 1815 O O . ASP A 1 240 ? -6.702 -10.170 9.740 1.00 75.81 240 ASP A O 1
ATOM 1819 N N . ALA A 1 241 ? -8.411 -11.563 10.076 1.00 75.06 241 ALA A N 1
ATOM 1820 C CA . ALA A 1 241 ? -9.443 -10.564 9.793 1.00 75.06 241 ALA A CA 1
ATOM 1821 C C . ALA A 1 241 ? -9.373 -9.307 10.691 1.00 75.06 241 ALA A C 1
ATOM 1823 O O . ALA A 1 241 ? -10.031 -8.306 10.382 1.00 75.06 241 ALA A O 1
ATOM 1824 N N . SER A 1 242 ? -8.630 -9.339 11.809 1.00 69.00 242 SER A N 1
ATOM 1825 C CA . SER A 1 242 ? -8.330 -8.184 12.673 1.00 69.00 242 SER A CA 1
ATOM 1826 C C . SER A 1 242 ? -7.194 -7.299 12.173 1.00 69.00 242 SER A C 1
ATOM 1828 O O . SER A 1 242 ? -7.110 -6.136 12.570 1.00 69.00 242 SER A O 1
ATOM 1830 N N . ASN A 1 243 ? -6.399 -7.807 11.238 1.00 69.75 243 ASN A N 1
ATOM 1831 C CA . ASN A 1 243 ? -5.350 -7.082 10.556 1.00 69.75 243 ASN A CA 1
ATOM 1832 C C . ASN A 1 243 ? -5.730 -6.861 9.074 1.00 69.75 243 ASN A C 1
ATOM 1834 O O . ASN A 1 243 ? -5.655 -7.805 8.284 1.00 69.75 243 ASN A O 1
ATOM 1838 N N . PRO A 1 244 ? -6.090 -5.632 8.652 1.00 71.50 244 PRO A N 1
ATOM 1839 C CA . PRO A 1 244 ? -6.460 -5.353 7.262 1.00 71.50 244 PRO A CA 1
ATOM 1840 C C . PRO A 1 244 ? -5.311 -5.566 6.272 1.00 71.50 244 PRO A C 1
ATOM 1842 O O . PRO A 1 244 ? -5.549 -5.650 5.071 1.00 71.50 244 PRO A O 1
ATOM 1845 N N . GLU A 1 245 ? -4.079 -5.636 6.762 1.00 73.94 245 GLU A N 1
ATOM 1846 C CA . GLU A 1 245 ? -2.869 -5.796 5.957 1.00 73.94 245 GLU A CA 1
ATOM 1847 C C . GLU A 1 245 ? -2.561 -7.280 5.692 1.00 73.94 245 GLU A C 1
ATOM 1849 O O . GLU A 1 245 ? -1.741 -7.594 4.841 1.00 73.94 245 GLU A O 1
ATOM 1854 N N . SER A 1 246 ? -3.253 -8.208 6.369 1.00 76.75 246 SER A N 1
ATOM 1855 C CA . SER A 1 246 ? -3.056 -9.662 6.230 1.00 76.75 246 SER A CA 1
ATOM 1856 C C . SER A 1 246 ? -3.757 -10.286 5.014 1.00 76.75 246 SER A C 1
ATOM 1858 O O . SER A 1 246 ? -3.950 -11.501 4.946 1.00 76.75 246 SER A O 1
ATOM 1860 N N . HIS A 1 247 ? -4.202 -9.461 4.067 1.00 85.88 247 HIS A N 1
ATOM 1861 C CA . HIS A 1 247 ? -4.922 -9.945 2.901 1.00 85.88 247 HIS A CA 1
ATOM 1862 C C . HIS A 1 247 ? -4.001 -10.722 1.951 1.00 85.88 247 HIS A C 1
ATOM 1864 O O . HIS A 1 247 ? -2.865 -10.333 1.694 1.00 85.88 247 HIS A O 1
ATOM 1870 N N . THR A 1 248 ? -4.514 -11.784 1.339 1.00 88.06 248 THR A N 1
ATOM 1871 C CA . THR A 1 248 ? -3.699 -12.699 0.515 1.00 88.06 248 THR A CA 1
ATOM 1872 C C . THR A 1 248 ? -3.705 -12.385 -0.986 1.00 88.06 248 THR A C 1
ATOM 1874 O O . THR A 1 248 ? -3.030 -13.055 -1.768 1.00 88.06 248 THR A O 1
ATOM 1877 N N . ALA A 1 249 ? -4.460 -11.373 -1.423 1.00 89.31 249 ALA A N 1
ATOM 1878 C CA . ALA A 1 249 ? -4.496 -10.960 -2.825 1.00 89.31 249 ALA A CA 1
ATOM 1879 C C . ALA A 1 249 ? -3.181 -10.297 -3.265 1.00 89.31 249 ALA A C 1
ATOM 1881 O O . ALA A 1 249 ? -2.594 -9.509 -2.521 1.00 89.31 249 ALA A O 1
ATOM 1882 N N . THR A 1 250 ? -2.747 -10.569 -4.499 1.00 87.50 250 THR A N 1
ATOM 1883 C CA . THR A 1 250 ? -1.463 -10.095 -5.039 1.00 87.50 250 THR A CA 1
ATOM 1884 C C . THR A 1 250 ? -1.634 -9.279 -6.316 1.00 87.50 250 THR A C 1
ATOM 1886 O O . THR A 1 250 ? -2.499 -9.546 -7.156 1.00 87.50 250 THR A O 1
ATOM 1889 N N . ARG A 1 251 ? -0.773 -8.269 -6.477 1.00 90.12 251 ARG A N 1
ATOM 1890 C CA . ARG A 1 251 ? -0.633 -7.487 -7.713 1.00 90.12 251 ARG A CA 1
ATOM 1891 C C . ARG A 1 251 ? 0.177 -8.276 -8.730 1.00 90.12 251 ARG A C 1
ATOM 1893 O O . ARG A 1 251 ? 1.178 -8.898 -8.371 1.00 90.12 251 ARG A O 1
ATOM 1900 N N . ALA A 1 252 ? -0.249 -8.228 -9.990 1.00 91.62 252 ALA A N 1
ATOM 1901 C CA . ALA A 1 252 ? 0.581 -8.721 -11.078 1.00 91.62 252 ALA A CA 1
ATOM 1902 C C . ALA A 1 252 ? 1.732 -7.743 -11.336 1.00 91.62 252 ALA A C 1
ATOM 1904 O O . ALA A 1 252 ? 1.561 -6.535 -11.164 1.00 91.62 252 ALA A O 1
ATOM 1905 N N . ALA A 1 253 ? 2.886 -8.253 -11.749 1.00 92.00 253 ALA A N 1
ATOM 1906 C CA . ALA A 1 253 ? 4.075 -7.444 -11.966 1.00 92.00 253 ALA A CA 1
ATOM 1907 C C . ALA A 1 253 ? 4.896 -7.916 -13.176 1.00 92.00 253 ALA A C 1
ATOM 1909 O O . ALA A 1 253 ? 4.769 -9.064 -13.616 1.00 92.00 253 ALA A O 1
ATOM 1910 N N . ALA A 1 254 ? 5.716 -7.017 -13.718 1.00 92.56 254 ALA A N 1
ATOM 1911 C CA . ALA A 1 254 ? 6.725 -7.293 -14.738 1.00 92.56 254 ALA A CA 1
ATOM 1912 C C . ALA A 1 254 ? 7.858 -6.264 -14.663 1.00 92.56 254 ALA A C 1
ATOM 1914 O O . ALA A 1 254 ? 7.685 -5.175 -14.124 1.00 92.56 254 ALA A O 1
ATOM 1915 N N . ALA A 1 255 ? 9.000 -6.585 -15.263 1.00 91.75 255 ALA A N 1
ATOM 1916 C CA . ALA A 1 255 ? 10.097 -5.643 -15.436 1.00 91.75 255 ALA A CA 1
ATOM 1917 C C . ALA A 1 255 ? 10.398 -5.455 -16.922 1.00 91.75 255 ALA A C 1
ATOM 1919 O O . ALA A 1 255 ? 10.499 -6.422 -17.678 1.00 91.75 255 ALA A O 1
ATOM 1920 N N . LEU A 1 256 ? 10.561 -4.201 -17.327 1.00 93.12 256 LEU A N 1
ATOM 1921 C CA . LEU A 1 256 ? 11.170 -3.838 -18.595 1.00 93.12 256 LEU A CA 1
ATOM 1922 C C . LEU A 1 256 ? 12.677 -3.772 -18.394 1.00 93.12 256 LEU A C 1
ATOM 1924 O O . LEU A 1 256 ? 13.160 -3.148 -17.445 1.00 93.12 256 LEU A O 1
ATOM 1928 N N . THR A 1 257 ? 13.412 -4.411 -19.292 1.00 93.31 257 THR A N 1
ATOM 1929 C CA . THR A 1 257 ? 14.855 -4.609 -19.150 1.00 93.31 257 THR A CA 1
ATOM 1930 C C . THR A 1 257 ? 15.650 -3.851 -20.204 1.00 93.31 257 THR A C 1
ATOM 1932 O O . THR A 1 257 ? 15.115 -3.466 -21.246 1.00 93.31 257 THR A O 1
ATOM 1935 N N . THR A 1 258 ? 16.936 -3.651 -19.938 1.00 91.31 258 THR A N 1
ATOM 1936 C CA . THR A 1 258 ? 17.928 -3.355 -20.976 1.00 91.31 258 THR A CA 1
ATOM 1937 C C . THR A 1 258 ? 19.003 -4.436 -20.981 1.00 91.31 258 THR A C 1
ATOM 1939 O O . THR A 1 258 ? 19.388 -4.949 -19.922 1.00 91.31 258 THR A O 1
ATOM 1942 N N . GLY A 1 259 ? 19.444 -4.840 -22.172 1.00 86.38 259 GLY A N 1
ATOM 1943 C CA . GLY A 1 259 ? 20.393 -5.931 -22.370 1.00 86.38 259 GLY A CA 1
ATOM 1944 C C . GLY A 1 259 ? 21.821 -5.490 -22.698 1.00 86.38 259 GLY A C 1
ATOM 1945 O O . GLY A 1 259 ? 22.067 -4.492 -23.367 1.00 86.38 259 GLY A O 1
ATOM 1946 N N . GLY A 1 260 ? 22.793 -6.316 -22.298 1.00 80.00 260 GLY A N 1
ATOM 1947 C CA . GLY A 1 260 ? 24.154 -6.304 -22.852 1.00 80.00 260 GLY A CA 1
ATOM 1948 C C . GLY A 1 260 ? 25.159 -5.385 -22.152 1.00 80.00 260 GLY A C 1
ATOM 1949 O O . GLY A 1 260 ? 26.348 -5.453 -22.468 1.00 80.00 260 GLY A O 1
ATOM 1950 N N . GLY A 1 261 ? 24.722 -4.589 -21.175 1.00 86.19 261 GLY A N 1
ATOM 1951 C CA . GLY A 1 261 ? 25.576 -3.729 -20.352 1.00 86.19 261 GLY A CA 1
ATOM 1952 C C . GLY A 1 261 ? 25.990 -4.359 -19.014 1.00 86.19 261 GLY A C 1
ATOM 1953 O O . GLY A 1 261 ? 25.448 -5.396 -18.628 1.00 86.19 261 GLY A O 1
ATOM 1954 N N . PRO A 1 262 ? 26.953 -3.751 -18.296 1.00 91.56 262 PRO A N 1
ATOM 1955 C CA . PRO A 1 262 ? 27.298 -4.157 -16.935 1.00 91.56 262 PRO A CA 1
ATOM 1956 C C . PRO A 1 262 ? 26.075 -4.083 -16.011 1.00 91.56 262 PRO A C 1
ATOM 1958 O O . PRO A 1 262 ? 25.264 -3.167 -16.129 1.00 91.56 262 PRO A O 1
ATOM 1961 N N . THR A 1 263 ? 25.960 -5.019 -15.069 1.00 92.81 263 THR A N 1
ATOM 1962 C CA . THR A 1 263 ? 24.803 -5.129 -14.165 1.00 92.81 263 THR A CA 1
ATOM 1963 C C . THR A 1 263 ? 25.141 -4.638 -12.754 1.00 92.81 263 THR A C 1
ATOM 1965 O O . THR A 1 263 ? 26.312 -4.654 -12.356 1.00 92.81 263 THR A O 1
ATOM 1968 N N . PRO A 1 264 ? 24.157 -4.162 -11.976 1.00 94.00 264 PRO A N 1
ATOM 1969 C CA . PRO A 1 264 ? 24.361 -3.824 -10.572 1.00 94.00 264 PRO A CA 1
ATOM 1970 C C . PRO A 1 264 ? 24.511 -5.083 -9.707 1.00 94.00 264 PRO A C 1
ATOM 1972 O O . PRO A 1 264 ? 24.075 -6.169 -10.088 1.00 94.00 264 PRO A O 1
ATOM 1975 N N . ALA A 1 265 ? 25.077 -4.934 -8.509 1.00 95.12 265 ALA A N 1
ATOM 1976 C CA . ALA A 1 265 ? 24.932 -5.953 -7.475 1.00 95.12 265 ALA A CA 1
ATOM 1977 C C . ALA A 1 265 ? 23.503 -5.883 -6.925 1.00 95.12 265 ALA A C 1
ATOM 1979 O O . ALA A 1 265 ? 23.058 -4.801 -6.540 1.00 95.12 265 ALA A O 1
ATOM 1980 N N . VAL A 1 266 ? 22.797 -7.016 -6.885 1.00 94.06 266 VAL A N 1
ATOM 1981 C CA . VAL A 1 266 ? 21.382 -7.074 -6.487 1.00 94.06 266 VAL A CA 1
ATOM 1982 C C . VAL A 1 266 ? 21.191 -8.049 -5.334 1.00 94.06 266 VAL A C 1
ATOM 1984 O O . VAL A 1 266 ? 21.515 -9.223 -5.473 1.00 94.06 266 VAL A O 1
ATOM 1987 N N . VAL A 1 267 ? 20.595 -7.588 -4.235 1.00 95.31 267 VAL A N 1
ATOM 1988 C CA . VAL A 1 267 ? 20.077 -8.450 -3.162 1.00 95.31 267 VAL A CA 1
ATOM 1989 C C . VAL A 1 267 ? 18.565 -8.529 -3.324 1.00 95.31 267 VAL A C 1
ATOM 1991 O O . VAL A 1 267 ? 17.884 -7.503 -3.265 1.00 95.31 267 VAL A O 1
ATOM 1994 N N . ARG A 1 268 ? 18.026 -9.732 -3.540 1.00 92.62 268 ARG A N 1
ATOM 1995 C CA . ARG A 1 268 ? 16.588 -9.938 -3.763 1.00 92.62 268 ARG A CA 1
ATOM 1996 C C . ARG A 1 268 ? 15.915 -10.496 -2.519 1.00 92.62 268 ARG A C 1
ATOM 1998 O O . ARG A 1 268 ? 16.330 -11.517 -1.980 1.00 92.62 268 ARG A O 1
ATOM 2005 N N . GLY A 1 269 ? 14.844 -9.835 -2.110 1.00 92.44 269 GLY A N 1
ATOM 2006 C CA . GLY A 1 269 ? 13.938 -10.292 -1.077 1.00 92.44 269 GLY A CA 1
ATOM 2007 C C . GLY A 1 269 ? 13.052 -11.428 -1.579 1.00 92.44 269 GLY A C 1
ATOM 2008 O O . GLY A 1 269 ? 12.664 -11.484 -2.749 1.00 92.44 269 GLY A O 1
ATOM 2009 N N . THR A 1 270 ? 12.718 -12.330 -0.666 1.00 89.38 270 THR A N 1
ATOM 2010 C CA . THR A 1 270 ? 11.793 -13.452 -0.890 1.00 89.38 270 THR A CA 1
ATOM 2011 C C . THR A 1 270 ? 10.370 -13.151 -0.427 1.00 89.38 270 THR A C 1
ATOM 2013 O O . THR A 1 270 ? 9.435 -13.838 -0.837 1.00 89.38 270 THR A O 1
ATOM 2016 N N . LEU A 1 271 ? 10.201 -12.116 0.399 1.00 86.81 271 LEU A N 1
ATOM 2017 C CA . LEU A 1 271 ? 8.912 -11.660 0.904 1.00 86.81 271 LEU A CA 1
ATOM 2018 C C . LEU A 1 271 ? 8.392 -10.491 0.063 1.00 86.81 271 LEU A C 1
ATOM 2020 O O . LEU A 1 271 ? 9.164 -9.703 -0.494 1.00 86.81 271 LEU A O 1
ATOM 2024 N N . ARG A 1 272 ? 7.067 -10.391 -0.032 1.00 83.25 272 ARG A N 1
ATOM 2025 C CA . ARG A 1 272 ? 6.372 -9.282 -0.693 1.00 83.25 272 ARG A CA 1
ATOM 2026 C C . ARG A 1 272 ? 5.930 -8.259 0.356 1.00 83.25 272 ARG A C 1
ATOM 2028 O O . ARG A 1 272 ? 5.635 -8.672 1.476 1.00 83.25 272 ARG A O 1
ATOM 2035 N N . PRO A 1 273 ? 5.888 -6.962 0.011 1.00 83.56 273 PRO A N 1
ATOM 2036 C CA . PRO A 1 273 ? 5.271 -5.963 0.866 1.00 83.56 273 PRO A CA 1
ATOM 2037 C C . PRO A 1 273 ? 3.751 -6.213 0.992 1.00 83.56 273 PRO A C 1
ATOM 2039 O O . PRO A 1 273 ? 3.151 -6.790 0.076 1.00 83.56 273 PRO A O 1
ATOM 2042 N N . PRO A 1 274 ? 3.127 -5.748 2.088 1.00 87.06 274 PRO A N 1
ATOM 2043 C CA . PRO A 1 274 ? 3.768 -5.018 3.181 1.00 87.06 274 PRO A CA 1
ATOM 2044 C C . PRO A 1 274 ? 4.558 -5.930 4.145 1.00 87.06 274 PRO A C 1
ATOM 2046 O O . PRO A 1 274 ? 4.245 -7.107 4.304 1.00 87.06 274 PRO A O 1
ATOM 2049 N N . PHE A 1 275 ? 5.602 -5.396 4.790 1.00 89.44 275 PHE A N 1
ATOM 2050 C CA . PHE A 1 275 ? 6.482 -6.158 5.689 1.00 89.44 275 PHE A CA 1
ATOM 2051 C C . PHE A 1 275 ? 6.111 -5.968 7.162 1.00 89.44 275 PHE A C 1
ATOM 2053 O O . PHE A 1 275 ? 5.820 -4.859 7.603 1.00 89.44 275 PHE A O 1
ATOM 2060 N N . THR A 1 276 ? 6.214 -7.032 7.957 1.00 90.00 276 THR A N 1
ATOM 2061 C CA . THR A 1 276 ? 6.089 -6.949 9.417 1.00 90.00 276 THR A CA 1
ATOM 2062 C C . THR A 1 276 ? 7.472 -6.918 10.067 1.00 90.00 276 THR A C 1
ATOM 2064 O O . THR A 1 276 ? 8.239 -7.875 9.967 1.00 90.00 276 THR A O 1
ATOM 2067 N N . LEU A 1 277 ? 7.767 -5.830 10.774 1.00 94.00 277 LEU A N 1
ATOM 2068 C CA . LEU A 1 277 ? 8.991 -5.591 11.535 1.00 94.00 277 LEU A CA 1
ATOM 2069 C C . LEU A 1 277 ? 8.665 -5.285 13.006 1.00 94.00 277 LEU A C 1
ATOM 2071 O O . LEU A 1 277 ? 7.520 -5.031 13.384 1.00 94.00 277 LEU A O 1
ATOM 2075 N N . ALA A 1 278 ? 9.684 -5.317 13.859 1.00 92.88 278 ALA A N 1
ATOM 2076 C CA . ALA A 1 278 ? 9.597 -4.896 15.255 1.00 92.88 278 ALA A CA 1
ATOM 2077 C C . ALA A 1 278 ? 10.306 -3.553 15.474 1.00 92.88 278 ALA A C 1
ATOM 2079 O O . ALA A 1 278 ? 11.230 -3.196 14.742 1.00 92.88 278 ALA A O 1
ATOM 2080 N N . ASP A 1 279 ? 9.883 -2.819 16.505 1.00 94.44 279 ASP A N 1
ATOM 2081 C CA . ASP A 1 279 ? 10.479 -1.527 16.845 1.00 94.44 279 ASP A CA 1
ATOM 2082 C C . ASP A 1 279 ? 11.974 -1.667 17.154 1.00 94.44 279 ASP A C 1
ATOM 2084 O O . ASP A 1 279 ? 12.392 -2.517 17.944 1.00 94.44 279 ASP A O 1
ATOM 2088 N N . GLY A 1 280 ? 12.778 -0.820 16.515 1.00 94.75 280 GLY A N 1
ATOM 2089 C CA . GLY A 1 280 ? 14.224 -0.769 16.684 1.00 94.75 280 GLY A CA 1
ATOM 2090 C C . GLY A 1 280 ? 15.009 -1.790 15.861 1.00 94.75 280 GLY A C 1
ATOM 2091 O O . GLY A 1 280 ? 16.240 -1.785 15.966 1.00 94.75 280 GLY A O 1
ATOM 2092 N N . GLN A 1 281 ? 14.350 -2.624 15.045 1.00 96.44 281 GLN A N 1
ATOM 2093 C CA . GLN A 1 281 ? 15.050 -3.519 14.121 1.00 96.44 281 GLN A CA 1
ATOM 2094 C C . GLN A 1 281 ? 15.908 -2.724 13.135 1.00 96.44 281 GLN A C 1
ATOM 2096 O O . GLN A 1 281 ? 15.548 -1.632 12.691 1.00 96.44 281 GLN A O 1
ATOM 2101 N N . ARG A 1 282 ? 17.067 -3.279 12.796 1.00 96.38 282 ARG A N 1
ATOM 2102 C CA . ARG A 1 282 ? 18.107 -2.645 11.995 1.00 96.38 282 ARG A CA 1
ATOM 2103 C C . ARG A 1 282 ? 18.404 -3.457 10.751 1.00 96.38 282 ARG A C 1
ATOM 2105 O O . ARG A 1 282 ? 18.552 -4.678 10.799 1.00 96.38 282 ARG A O 1
ATOM 2112 N N . LEU A 1 283 ? 18.546 -2.746 9.646 1.00 97.00 283 LEU A N 1
ATOM 2113 C CA . LEU A 1 283 ? 19.103 -3.245 8.405 1.00 97.00 283 LEU A CA 1
ATOM 2114 C C . LEU A 1 283 ? 20.466 -2.595 8.207 1.00 97.00 283 LEU A C 1
ATOM 2116 O O . LEU A 1 283 ? 20.567 -1.386 8.031 1.00 97.00 283 LEU A O 1
ATOM 2120 N N . GLU A 1 284 ? 21.513 -3.398 8.254 1.00 96.44 284 GLU A N 1
ATOM 2121 C CA . GLU A 1 284 ? 22.879 -2.946 8.025 1.00 96.44 284 GLU A CA 1
ATOM 2122 C C . GLU A 1 284 ? 23.203 -3.150 6.546 1.00 96.44 284 GLU A C 1
ATOM 2124 O O . GLU A 1 284 ? 23.219 -4.282 6.062 1.00 96.44 284 GLU A O 1
ATOM 2129 N N . VAL A 1 285 ? 23.450 -2.076 5.801 1.00 97.06 285 VAL A N 1
ATOM 2130 C CA . VAL A 1 285 ? 23.713 -2.161 4.357 1.00 97.06 285 VAL A CA 1
ATOM 2131 C C . VAL A 1 285 ? 25.121 -1.670 4.065 1.00 97.06 285 VAL A C 1
ATOM 2133 O O . VAL A 1 285 ? 25.507 -0.574 4.462 1.00 97.06 285 VAL A O 1
ATOM 2136 N N . SER A 1 286 ? 25.892 -2.476 3.341 1.00 95.06 286 SER A N 1
ATOM 2137 C CA . SER A 1 286 ? 27.227 -2.116 2.857 1.00 95.06 286 SER A CA 1
ATOM 2138 C C . SER A 1 286 ? 27.282 -2.250 1.341 1.00 95.06 286 SER A C 1
ATOM 2140 O O . SER A 1 286 ? 26.874 -3.273 0.789 1.00 95.06 286 SER A O 1
ATOM 2142 N N . ALA A 1 287 ? 27.782 -1.215 0.668 1.00 95.75 287 ALA A N 1
ATOM 2143 C CA . ALA A 1 287 ? 27.884 -1.161 -0.785 1.00 95.75 287 ALA A CA 1
ATOM 2144 C C . ALA A 1 287 ? 29.302 -0.770 -1.213 1.00 95.75 287 ALA A C 1
ATOM 2146 O O . ALA A 1 287 ? 29.906 0.130 -0.632 1.00 95.75 287 ALA A O 1
ATOM 2147 N N . ASN A 1 288 ? 29.833 -1.434 -2.239 1.00 93.69 288 ASN A N 1
ATOM 2148 C CA . ASN A 1 288 ? 31.100 -1.098 -2.902 1.00 93.69 288 ASN A CA 1
ATOM 2149 C C . ASN A 1 288 ? 32.300 -0.953 -1.945 1.00 93.69 288 ASN A C 1
ATOM 2151 O O . ASN A 1 288 ? 33.162 -0.096 -2.133 1.00 93.69 288 ASN A O 1
ATOM 2155 N N . GLY A 1 289 ? 32.345 -1.780 -0.896 1.00 86.38 289 GLY A N 1
ATOM 2156 C CA . GLY A 1 289 ? 33.405 -1.759 0.119 1.00 86.38 289 GLY A CA 1
ATOM 2157 C C . GLY A 1 289 ? 33.315 -0.618 1.143 1.00 86.38 289 GLY A C 1
ATOM 2158 O O . GLY A 1 289 ? 34.221 -0.483 1.965 1.00 86.38 289 GLY A O 1
ATOM 2159 N N . ALA A 1 290 ? 32.249 0.189 1.124 1.00 90.81 290 ALA A N 1
ATOM 2160 C CA . ALA A 1 290 ? 31.981 1.176 2.166 1.00 90.81 290 ALA A CA 1
ATOM 2161 C C . ALA A 1 290 ? 31.624 0.506 3.506 1.00 90.81 290 ALA A C 1
ATOM 2163 O O . ALA A 1 290 ? 31.186 -0.647 3.551 1.00 90.81 290 ALA A O 1
ATOM 2164 N N . ALA A 1 291 ? 31.798 1.248 4.605 1.00 91.75 291 ALA A N 1
ATOM 2165 C CA . ALA A 1 291 ? 31.349 0.807 5.922 1.00 91.75 291 ALA A CA 1
ATOM 2166 C C . ALA A 1 291 ? 29.828 0.584 5.925 1.00 91.75 291 ALA A C 1
ATOM 2168 O O . ALA A 1 291 ? 29.095 1.315 5.258 1.00 91.75 291 ALA A O 1
ATOM 2169 N N . ALA A 1 292 ? 29.369 -0.419 6.677 1.00 93.81 292 ALA A N 1
ATOM 2170 C CA . ALA A 1 292 ? 27.946 -0.692 6.812 1.00 93.81 292 ALA A CA 1
ATOM 2171 C C . ALA A 1 292 ? 27.226 0.502 7.457 1.00 93.81 292 ALA A C 1
ATOM 2173 O O . ALA A 1 292 ? 27.704 1.063 8.446 1.00 93.81 292 ALA A O 1
ATOM 2174 N N . ALA A 1 293 ? 26.093 0.884 6.876 1.00 96.44 293 ALA A N 1
ATOM 2175 C CA . ALA A 1 293 ? 25.206 1.909 7.399 1.00 96.44 293 ALA A CA 1
ATOM 2176 C C . ALA A 1 293 ? 23.966 1.258 8.019 1.00 96.44 293 ALA A C 1
ATOM 2178 O O . ALA A 1 293 ? 23.340 0.394 7.400 1.00 96.44 293 ALA A O 1
ATOM 2179 N N . ASP A 1 294 ? 23.609 1.700 9.225 1.00 95.94 294 ASP A N 1
ATOM 2180 C CA . ASP A 1 294 ? 22.415 1.247 9.938 1.00 95.94 294 ASP A CA 1
ATOM 2181 C C . ASP A 1 294 ? 21.176 1.989 9.420 1.00 95.94 294 ASP A C 1
ATOM 2183 O O . ASP A 1 294 ? 21.065 3.215 9.523 1.00 95.94 294 ASP A O 1
ATOM 2187 N N . VAL A 1 295 ? 20.198 1.232 8.935 1.00 96.94 295 VAL A N 1
ATOM 2188 C CA . VAL A 1 295 ? 18.837 1.698 8.664 1.00 96.94 295 VAL A CA 1
ATOM 2189 C C . VAL A 1 295 ? 17.935 1.127 9.749 1.00 96.94 295 VAL A C 1
ATOM 2191 O O . VAL A 1 295 ? 17.689 -0.075 9.799 1.00 96.94 295 VAL A O 1
ATOM 2194 N N . VAL A 1 296 ? 17.478 1.978 10.664 1.00 96.62 296 VAL A N 1
ATOM 2195 C CA . VAL A 1 296 ? 16.655 1.553 11.805 1.00 96.62 296 VAL A CA 1
ATOM 2196 C C . VAL A 1 296 ? 15.184 1.735 11.463 1.00 96.62 296 VAL A C 1
ATOM 2198 O O . VAL A 1 296 ? 14.788 2.834 11.089 1.00 96.62 296 VAL A O 1
ATOM 2201 N N . PHE A 1 297 ? 14.369 0.702 11.638 1.00 97.00 297 PHE A N 1
ATOM 2202 C CA . PHE A 1 297 ? 12.913 0.783 11.555 1.00 97.00 297 PHE A CA 1
ATOM 2203 C C . PHE A 1 297 ? 12.356 1.002 12.957 1.00 97.00 297 PHE A C 1
ATOM 2205 O O . PHE A 1 297 ? 12.607 0.220 13.871 1.00 97.00 297 PHE A O 1
ATOM 2212 N N . SER A 1 298 ? 11.635 2.101 13.148 1.00 95.69 298 SER A N 1
ATOM 2213 C CA . SER A 1 298 ? 11.138 2.516 14.457 1.00 95.69 298 SER A CA 1
ATOM 2214 C C . SER A 1 298 ? 9.694 2.978 14.381 1.00 95.69 298 SER A C 1
ATOM 2216 O O . SER A 1 298 ? 9.286 3.677 13.449 1.00 95.69 298 SER A O 1
ATOM 2218 N N . GLY A 1 299 ? 8.930 2.609 15.398 1.00 94.62 299 GLY A N 1
ATOM 2219 C CA . GLY A 1 299 ? 7.512 2.888 15.496 1.00 94.62 299 GLY A CA 1
ATOM 2220 C C . GLY A 1 299 ? 7.043 2.735 16.932 1.00 94.62 299 GLY A C 1
ATOM 2221 O O . GLY A 1 299 ? 7.041 1.642 17.486 1.00 94.62 299 GLY A O 1
ATOM 2222 N N . ALA A 1 300 ? 6.592 3.830 17.533 1.00 94.62 300 ALA A N 1
ATOM 2223 C CA . ALA A 1 300 ? 5.952 3.814 18.837 1.00 94.62 300 ALA A CA 1
ATOM 2224 C C . ALA A 1 300 ? 4.442 3.991 18.673 1.00 94.62 300 ALA A C 1
ATOM 2226 O O . ALA A 1 300 ? 3.978 4.850 17.920 1.00 94.62 300 ALA A O 1
ATOM 2227 N N . ALA A 1 301 ? 3.666 3.198 19.407 1.00 94.56 301 ALA A N 1
ATOM 2228 C CA . ALA A 1 301 ? 2.220 3.364 19.456 1.00 94.56 301 ALA A CA 1
ATOM 2229 C C . ALA A 1 301 ? 1.826 4.677 20.146 1.00 94.56 301 ALA A C 1
ATOM 2231 O O . ALA A 1 301 ? 2.438 5.092 21.138 1.00 94.56 301 ALA A O 1
ATOM 2232 N N . ALA A 1 302 ? 0.739 5.289 19.677 1.00 96.00 302 ALA A N 1
ATOM 2233 C CA . ALA A 1 302 ? 0.053 6.328 20.426 1.00 96.00 302 ALA A CA 1
ATOM 2234 C C . ALA A 1 302 ? -0.376 5.745 21.777 1.00 96.00 302 ALA A C 1
ATOM 2236 O O . ALA A 1 302 ? -1.067 4.726 21.837 1.00 96.00 302 ALA A O 1
ATOM 2237 N N . SER A 1 303 ? 0.042 6.375 22.872 1.00 95.38 303 SER A N 1
ATOM 2238 C CA . SER A 1 303 ? -0.328 5.932 24.212 1.00 95.38 303 SER A CA 1
ATOM 2239 C C . SER A 1 303 ? -0.632 7.103 25.125 1.00 95.38 303 SER A C 1
ATOM 2241 O O . SER A 1 303 ? -0.119 8.207 24.951 1.00 95.38 303 SER A O 1
ATOM 2243 N N . VAL A 1 304 ? -1.484 6.848 26.108 1.00 95.31 304 VAL A N 1
ATOM 2244 C CA . VAL A 1 304 ? -1.889 7.819 27.110 1.00 95.31 304 VAL A CA 1
ATOM 2245 C C . VAL A 1 304 ? -1.854 7.163 28.483 1.00 95.31 304 VAL A C 1
ATOM 2247 O O . VAL A 1 304 ? -2.387 6.072 28.683 1.00 95.31 304 VAL A O 1
ATOM 2250 N N . ALA A 1 305 ? -1.187 7.814 29.431 1.00 95.19 305 ALA A N 1
ATOM 2251 C CA . ALA A 1 305 ? -1.131 7.373 30.818 1.00 95.19 305 ALA A CA 1
ATOM 2252 C C . ALA A 1 305 ? -2.068 8.226 31.674 1.00 95.19 305 ALA A C 1
ATOM 2254 O O . ALA A 1 305 ? -2.194 9.434 31.460 1.00 95.19 305 ALA A O 1
ATOM 2255 N N . ALA A 1 306 ? -2.719 7.592 32.643 1.00 95.19 306 ALA A N 1
ATOM 2256 C CA . ALA A 1 306 ? -3.495 8.277 33.657 1.00 95.19 306 ALA A CA 1
ATOM 2257 C C . ALA A 1 306 ? -2.560 9.179 34.472 1.00 95.19 306 ALA A C 1
ATOM 2259 O O . ALA A 1 306 ? -1.496 8.752 34.920 1.00 95.19 306 ALA A O 1
ATOM 2260 N N . GLY A 1 307 ? -2.956 10.432 34.689 1.00 92.69 307 GLY A N 1
ATOM 2261 C CA . GLY A 1 307 ? -2.206 11.368 35.527 1.00 92.69 307 GLY A CA 1
ATOM 2262 C C . GLY A 1 307 ? -2.261 11.028 37.019 1.00 92.69 307 GLY A C 1
ATOM 2263 O O . GLY A 1 307 ? -1.574 11.666 37.815 1.00 92.69 307 GLY A O 1
ATOM 2264 N N . ARG A 1 308 ? -3.089 10.051 37.413 1.00 91.25 308 ARG A N 1
ATOM 2265 C CA . ARG A 1 308 ? -3.242 9.581 38.793 1.00 91.25 308 ARG A CA 1
ATOM 2266 C C . ARG A 1 308 ? -3.109 8.056 38.860 1.00 91.25 308 ARG A C 1
ATOM 2268 O O . ARG A 1 308 ? -3.745 7.372 38.050 1.00 91.25 308 ARG A O 1
ATOM 2275 N N . PRO A 1 309 ? -2.333 7.510 39.811 1.00 93.81 309 PRO A N 1
ATOM 2276 C CA . PRO A 1 309 ? -2.352 6.079 40.085 1.00 93.81 309 PRO A CA 1
ATOM 2277 C C . PRO A 1 309 ? -3.702 5.675 40.695 1.00 93.81 309 PRO A C 1
ATOM 2279 O O . PRO A 1 309 ? -4.360 6.491 41.344 1.00 93.81 309 PRO A O 1
ATOM 2282 N N . GLY A 1 310 ? -4.114 4.426 40.476 1.00 90.06 310 GLY A N 1
ATOM 2283 C CA . GLY A 1 310 ? -5.289 3.857 41.138 1.00 90.06 310 GLY A CA 1
ATOM 2284 C C . GLY A 1 310 ? -5.073 3.666 42.651 1.00 90.06 310 GLY A C 1
ATOM 2285 O O . GLY A 1 310 ? -3.931 3.717 43.119 1.00 90.06 310 GLY A O 1
ATOM 2286 N N . PRO A 1 311 ? -6.138 3.402 43.427 1.00 94.81 311 PRO A N 1
ATOM 2287 C CA . PRO A 1 311 ? -7.505 3.122 42.980 1.00 94.81 311 PRO A CA 1
ATOM 2288 C C . PRO A 1 311 ? -8.293 4.367 42.544 1.00 94.81 311 PRO A C 1
ATOM 2290 O O . PRO A 1 311 ? -7.998 5.495 42.937 1.00 94.81 311 PRO A O 1
ATOM 2293 N N . TYR A 1 312 ? -9.315 4.147 41.721 1.00 94.94 312 TYR A N 1
ATOM 2294 C CA . TYR A 1 312 ? -10.181 5.166 41.145 1.00 94.94 312 TYR A CA 1
ATOM 2295 C C . TYR A 1 312 ? -11.579 5.093 41.765 1.00 94.94 312 TYR A C 1
ATOM 2297 O O . TYR A 1 312 ? -12.187 4.030 41.832 1.00 94.94 312 TYR A O 1
ATOM 2305 N N . ALA A 1 313 ? -12.112 6.238 42.189 1.00 94.50 313 ALA A N 1
ATOM 2306 C CA . ALA A 1 313 ? -13.486 6.324 42.669 1.00 94.50 313 ALA A CA 1
ATOM 2307 C C . ALA A 1 313 ? -14.447 6.487 41.483 1.00 94.50 313 ALA A C 1
ATOM 2309 O O . ALA A 1 313 ? -14.588 7.589 40.945 1.00 94.50 313 ALA A O 1
ATOM 2310 N N . LEU A 1 314 ? -15.090 5.391 41.077 1.00 94.44 314 LEU A N 1
ATOM 2311 C CA . LEU A 1 314 ? -16.054 5.351 39.980 1.00 94.44 314 LEU A CA 1
ATOM 2312 C C . LEU A 1 314 ? -17.488 5.228 40.510 1.00 94.44 314 LEU A C 1
ATOM 2314 O O . LEU A 1 314 ? -17.745 4.867 41.657 1.00 94.44 314 LEU A O 1
ATOM 2318 N N . THR A 1 315 ? -18.454 5.568 39.664 1.00 94.25 315 THR A N 1
ATOM 2319 C CA . THR A 1 315 ? -19.885 5.353 39.914 1.00 94.25 315 THR A CA 1
ATOM 2320 C C . THR A 1 315 ? -20.462 4.497 38.796 1.00 94.25 315 THR A C 1
ATOM 2322 O O . THR A 1 315 ? -20.159 4.730 37.626 1.00 94.25 315 THR A O 1
ATOM 2325 N N . ALA A 1 316 ? -21.316 3.531 39.142 1.00 93.38 316 ALA A N 1
ATOM 2326 C CA . ALA A 1 316 ? -21.933 2.643 38.163 1.00 93.38 316 ALA A CA 1
ATOM 2327 C C . ALA A 1 316 ? -22.683 3.435 37.075 1.00 93.38 316 ALA A C 1
ATOM 2329 O O . ALA A 1 316 ? -23.440 4.364 37.369 1.00 93.38 316 ALA A O 1
ATOM 2330 N N . GLY A 1 317 ? -22.462 3.063 35.814 1.00 88.81 317 GLY A N 1
ATOM 2331 C CA . GLY A 1 317 ? -23.021 3.735 34.641 1.00 88.81 317 GLY A CA 1
ATOM 2332 C C . GLY A 1 317 ? -22.170 4.885 34.091 1.00 88.81 317 GLY A C 1
ATOM 2333 O O . GLY A 1 317 ? -22.526 5.442 33.053 1.00 88.81 317 GLY A O 1
ATOM 2334 N N . GLN A 1 318 ? -21.051 5.242 34.733 1.00 92.75 318 GLN A N 1
ATOM 2335 C CA . GLN A 1 318 ? -20.069 6.151 34.136 1.00 92.75 318 GLN A CA 1
ATOM 2336 C C . GLN A 1 318 ? -19.433 5.520 32.895 1.00 92.75 318 GLN A C 1
ATOM 2338 O O . GLN A 1 318 ? -19.186 4.316 32.871 1.00 92.75 318 GLN A O 1
ATOM 2343 N N . SER A 1 319 ? -19.147 6.335 31.878 1.00 91.62 319 SER A N 1
ATOM 2344 C CA . SER A 1 319 ? -18.537 5.878 30.629 1.00 91.62 319 SER A CA 1
ATOM 2345 C C . SER A 1 319 ? -17.249 6.622 30.300 1.00 91.62 319 SER A C 1
ATOM 2347 O O . SER A 1 319 ? -17.196 7.843 30.440 1.00 91.62 319 SER A O 1
ATOM 2349 N N . LEU A 1 320 ? -16.239 5.892 29.824 1.00 93.56 320 LEU A N 1
ATOM 2350 C CA . LEU A 1 320 ? -15.012 6.452 29.261 1.00 93.56 320 LEU A CA 1
ATOM 2351 C C . LEU A 1 320 ? -15.058 6.357 27.736 1.00 93.56 320 LEU A C 1
ATOM 2353 O O . LEU A 1 320 ? -15.185 5.254 27.202 1.00 93.56 320 LEU A O 1
ATOM 2357 N N . ARG A 1 321 ? -14.905 7.481 27.033 1.00 92.12 321 ARG A N 1
ATOM 2358 C CA . ARG A 1 321 ? -14.734 7.474 25.580 1.00 92.12 321 ARG A CA 1
ATOM 2359 C C . ARG A 1 321 ? -13.281 7.228 25.205 1.00 92.12 321 ARG A C 1
ATOM 2361 O O . ARG A 1 321 ? -12.392 7.988 25.594 1.00 92.12 321 ARG A O 1
ATOM 2368 N N . VAL A 1 322 ? -13.060 6.217 24.375 1.00 92.69 322 VAL A N 1
ATOM 2369 C CA . VAL A 1 322 ? -11.763 5.878 23.787 1.00 92.69 322 VAL A CA 1
ATOM 2370 C C . VAL A 1 322 ? -11.913 5.787 22.274 1.00 92.69 322 VAL A C 1
ATOM 2372 O O . VAL A 1 322 ? -12.812 5.116 21.775 1.00 92.69 322 VAL A O 1
ATOM 2375 N N . ARG A 1 323 ? -11.022 6.441 21.536 1.00 90.19 323 ARG A N 1
ATOM 2376 C CA . ARG A 1 323 ? -10.894 6.320 20.084 1.00 90.19 323 ARG A CA 1
ATOM 2377 C C . ARG A 1 323 ? -9.468 5.929 19.741 1.00 90.19 323 ARG A C 1
ATOM 2379 O O . ARG A 1 323 ? -8.538 6.632 20.128 1.00 90.19 323 ARG A O 1
ATOM 2386 N N . VAL A 1 324 ? -9.312 4.833 19.010 1.00 90.38 324 VAL A N 1
ATOM 2387 C CA . VAL A 1 324 ? -8.010 4.314 18.579 1.00 90.38 324 VAL A CA 1
ATOM 2388 C C . VAL A 1 324 ? -7.902 4.405 17.060 1.00 90.38 324 VAL A C 1
ATOM 2390 O O . VAL A 1 324 ? -8.828 4.002 16.354 1.00 90.38 324 VAL A O 1
ATOM 2393 N N . ASP A 1 325 ? -6.794 4.958 16.568 1.00 88.12 325 ASP A N 1
ATOM 2394 C CA . ASP A 1 325 ? -6.498 5.246 15.160 1.00 88.12 325 ASP A CA 1
ATOM 2395 C C . ASP A 1 325 ? -7.673 5.988 14.481 1.00 88.12 325 ASP A C 1
ATOM 2397 O O . ASP A 1 325 ? -8.348 6.788 15.134 1.00 88.12 325 ASP A O 1
ATOM 2401 N N . ASP A 1 326 ? -7.996 5.732 13.205 1.00 79.56 326 ASP A N 1
ATOM 2402 C CA . ASP A 1 326 ? -9.243 6.273 12.603 1.00 79.56 326 ASP A CA 1
ATOM 2403 C C . ASP A 1 326 ? -10.517 5.509 13.028 1.00 79.56 326 ASP A C 1
ATOM 2405 O O . ASP A 1 326 ? -11.482 5.358 12.270 1.00 79.56 326 ASP A O 1
ATOM 2409 N N . GLY A 1 327 ? -10.495 4.935 14.231 1.00 71.12 327 GLY A N 1
ATOM 2410 C CA . GLY A 1 327 ? -11.592 4.181 14.805 1.00 71.12 327 GLY A CA 1
ATOM 2411 C C . GLY A 1 327 ? -12.743 5.095 15.199 1.00 71.12 327 GLY A C 1
ATOM 2412 O O . GLY A 1 327 ? -12.658 6.325 15.180 1.00 71.12 327 GLY A O 1
ATOM 2413 N N . ARG A 1 328 ? -13.864 4.479 15.565 1.00 73.06 328 ARG A N 1
ATOM 2414 C CA . ARG A 1 328 ? -14.981 5.214 16.160 1.00 73.06 328 ARG A CA 1
ATOM 2415 C C . ARG A 1 328 ? -14.734 5.412 17.647 1.00 73.06 328 ARG A C 1
ATOM 2417 O O . ARG A 1 328 ? -13.995 4.654 18.266 1.00 73.06 328 ARG A O 1
ATOM 2424 N N . ASP A 1 329 ? -15.410 6.408 18.197 1.00 86.56 329 ASP A N 1
ATOM 2425 C CA . ASP A 1 329 ? -15.519 6.579 19.638 1.00 86.56 329 ASP A CA 1
ATOM 2426 C C . ASP A 1 329 ? -16.209 5.342 20.245 1.00 86.56 329 ASP A C 1
ATOM 2428 O O . ASP A 1 329 ? -17.359 5.037 19.915 1.00 86.56 329 ASP A O 1
ATOM 2432 N N . VAL A 1 330 ? -15.498 4.631 21.119 1.00 87.75 330 VAL A N 1
ATOM 2433 C CA . VAL A 1 330 ? -16.015 3.540 21.951 1.00 87.75 330 VAL A CA 1
ATOM 2434 C C . VAL A 1 330 ? -16.316 4.111 23.329 1.00 87.75 330 VAL A C 1
ATOM 2436 O O . VAL A 1 330 ? -15.432 4.674 23.971 1.00 87.75 330 VAL A O 1
ATOM 2439 N N . PHE A 1 331 ? -17.557 3.968 23.790 1.00 90.56 331 PHE A N 1
ATOM 2440 C CA . PHE A 1 331 ? -17.977 4.392 25.126 1.00 90.56 331 PHE A CA 1
ATOM 2441 C C . PHE A 1 331 ? -18.009 3.178 26.050 1.00 90.56 331 PHE A C 1
ATOM 2443 O O . PHE A 1 331 ? -18.887 2.327 25.931 1.00 90.56 331 PHE A O 1
ATOM 2450 N N . ILE A 1 332 ? -17.042 3.095 26.958 1.00 91.81 332 ILE A N 1
ATOM 2451 C CA . ILE A 1 332 ? -16.857 1.948 27.850 1.00 91.81 332 ILE A CA 1
ATOM 2452 C C . ILE A 1 332 ? -17.549 2.252 29.169 1.00 91.81 332 ILE A C 1
ATOM 2454 O O . ILE A 1 332 ? -17.101 3.131 29.902 1.00 91.81 332 ILE A O 1
ATOM 2458 N N . THR A 1 333 ? -18.654 1.565 29.450 1.00 93.12 333 THR A N 1
ATOM 2459 C CA . THR A 1 333 ? -19.443 1.754 30.673 1.00 93.12 333 THR A CA 1
ATOM 2460 C C . THR A 1 333 ? -18.908 0.892 31.811 1.00 93.12 333 THR A C 1
ATOM 2462 O O . THR A 1 333 ? -18.780 -0.317 31.659 1.00 93.12 333 THR A O 1
ATOM 2465 N N . PHE A 1 334 ? -18.660 1.511 32.964 1.00 94.56 334 PHE A N 1
ATOM 2466 C CA . PHE A 1 334 ? -18.259 0.837 34.195 1.00 94.56 334 PHE A CA 1
ATOM 2467 C C . PHE A 1 334 ? -19.492 0.419 35.002 1.00 94.56 334 PHE A C 1
ATOM 2469 O O . PHE A 1 334 ? -20.274 1.274 35.432 1.00 94.56 334 PHE A O 1
ATOM 2476 N N . ASN A 1 335 ? -19.678 -0.882 35.223 1.00 94.38 335 ASN A N 1
ATOM 2477 C CA . ASN A 1 335 ? -20.783 -1.428 36.011 1.00 94.38 335 ASN A CA 1
ATOM 2478 C C . ASN A 1 335 ? -20.296 -1.888 37.385 1.00 94.38 335 ASN A C 1
ATOM 2480 O O . ASN A 1 335 ? -19.141 -2.250 37.560 1.00 94.38 335 ASN A O 1
ATOM 2484 N N . GLU A 1 336 ? -21.194 -1.915 38.370 1.00 93.50 336 GLU A N 1
ATOM 2485 C CA . GLU A 1 336 ? -20.855 -2.335 39.739 1.00 93.50 336 GLU A CA 1
ATOM 2486 C C . GLU A 1 336 ? -20.304 -3.769 39.796 1.00 93.50 336 GLU A C 1
ATOM 2488 O O . GLU A 1 336 ? -19.396 -4.036 40.567 1.00 93.50 336 GLU A O 1
ATOM 2493 N N . GLY A 1 337 ? -20.798 -4.669 38.937 1.00 92.19 337 GLY A N 1
ATOM 2494 C CA . GLY A 1 337 ? -20.334 -6.060 38.869 1.00 92.19 337 GLY A CA 1
ATOM 2495 C C . GLY A 1 337 ? -18.971 -6.263 38.200 1.00 92.19 337 GLY A C 1
ATOM 2496 O O . GLY A 1 337 ? -18.477 -7.387 38.208 1.00 92.19 337 GLY A O 1
ATOM 2497 N N . ASP A 1 338 ? -18.378 -5.213 37.625 1.00 92.56 338 ASP A N 1
ATOM 2498 C CA . ASP A 1 338 ? -17.063 -5.283 36.978 1.00 92.56 338 ASP A CA 1
ATOM 2499 C C . ASP A 1 338 ? -15.901 -5.131 37.986 1.00 92.56 338 ASP A C 1
ATOM 2501 O O . ASP A 1 338 ? -14.743 -5.340 37.624 1.00 92.56 338 ASP A O 1
ATOM 2505 N N . PHE A 1 339 ? -16.199 -4.763 39.240 1.00 96.50 339 PHE A N 1
ATOM 2506 C CA . PHE A 1 339 ? -15.228 -4.421 40.287 1.00 96.50 339 PHE A CA 1
ATOM 2507 C C . PHE A 1 339 ? -15.581 -5.099 41.615 1.00 96.50 339 PHE A C 1
ATOM 2509 O O . PHE A 1 339 ? -16.758 -5.312 41.906 1.00 96.50 339 PHE A O 1
ATOM 2516 N N . GLU A 1 340 ? -14.586 -5.370 42.463 1.00 95.38 340 GLU A N 1
ATOM 2517 C CA . GLU A 1 340 ? -14.848 -5.773 43.855 1.00 95.38 340 GLU A CA 1
ATOM 2518 C C . GLU A 1 340 ? -15.473 -4.624 44.669 1.00 95.38 340 GLU A C 1
ATOM 2520 O O . GLU A 1 340 ? -16.422 -4.837 45.425 1.00 95.38 340 GLU A O 1
ATOM 2525 N N . ASP A 1 341 ? -14.971 -3.398 44.484 1.00 95.44 341 ASP A N 1
ATOM 2526 C CA . ASP A 1 341 ? -15.556 -2.152 44.992 1.00 95.44 341 ASP A CA 1
ATOM 2527 C C . ASP A 1 341 ? -15.361 -1.039 43.956 1.00 95.44 341 ASP A C 1
ATOM 2529 O O . ASP A 1 341 ? -14.262 -0.514 43.775 1.00 95.44 341 ASP A O 1
ATOM 2533 N N . ILE A 1 342 ? -16.443 -0.633 43.285 1.00 94.31 342 ILE A N 1
ATOM 2534 C CA . ILE A 1 342 ? -16.397 0.403 42.241 1.00 94.31 342 ILE A CA 1
ATOM 2535 C C . ILE A 1 342 ? -15.929 1.774 42.767 1.00 94.31 342 ILE A C 1
ATOM 2537 O O . ILE A 1 342 ? -15.405 2.590 42.009 1.00 94.31 342 ILE A O 1
ATOM 2541 N N . THR A 1 343 ? -16.064 2.040 44.070 1.00 95.31 343 THR A N 1
ATOM 2542 C CA . THR A 1 343 ? -15.580 3.283 44.691 1.00 95.31 343 THR A CA 1
ATOM 2543 C C . THR A 1 343 ? -14.085 3.244 45.019 1.00 95.31 343 THR A C 1
ATOM 2545 O O . THR A 1 343 ? -13.505 4.284 45.341 1.00 95.31 343 THR A O 1
ATOM 2548 N N . GLN A 1 344 ? -13.457 2.070 44.902 1.00 95.19 344 GLN A N 1
ATOM 2549 C CA . GLN A 1 344 ? -12.025 1.809 45.059 1.00 95.19 344 GLN A CA 1
ATOM 2550 C C . GLN A 1 344 ? -11.484 0.950 43.900 1.00 95.19 344 GLN A C 1
ATOM 2552 O O . GLN A 1 344 ? -10.592 0.127 44.098 1.00 95.19 344 GLN A O 1
ATOM 2557 N N . ALA A 1 345 ? -11.986 1.172 42.680 1.00 95.94 345 ALA A N 1
ATOM 2558 C CA . ALA A 1 345 ? -11.627 0.386 41.505 1.00 95.94 345 ALA A CA 1
ATOM 2559 C C . ALA A 1 345 ? -10.114 0.430 41.254 1.00 95.94 345 ALA A C 1
ATOM 2561 O O . ALA A 1 345 ? -9.534 1.485 40.973 1.00 95.94 345 ALA A O 1
ATOM 2562 N N . THR A 1 346 ? -9.447 -0.713 41.344 1.00 96.50 346 THR A N 1
ATOM 2563 C CA . THR A 1 346 ? -8.008 -0.796 41.108 1.00 96.50 346 THR A CA 1
ATOM 2564 C C . THR A 1 346 ? -7.692 -0.512 39.640 1.00 96.50 346 THR A C 1
ATOM 2566 O O . THR A 1 346 ? -8.490 -0.771 38.736 1.00 96.50 346 THR A O 1
ATOM 2569 N N . ALA A 1 347 ? -6.484 -0.012 39.361 1.00 96.06 347 ALA A N 1
ATOM 2570 C CA . ALA A 1 347 ? -6.060 0.210 37.978 1.00 96.06 347 ALA A CA 1
ATOM 2571 C C . ALA A 1 347 ? -6.096 -1.085 37.144 1.00 96.06 347 ALA A C 1
ATOM 2573 O O . ALA A 1 347 ? -6.354 -1.028 35.943 1.00 96.06 347 ALA A O 1
ATOM 2574 N N . GLN A 1 348 ? -5.879 -2.244 37.780 1.00 96.38 348 GLN A N 1
ATOM 2575 C CA . GLN A 1 348 ? -5.896 -3.550 37.124 1.00 96.38 348 GLN A CA 1
ATOM 2576 C C . GLN A 1 348 ? -7.313 -3.998 36.743 1.00 96.38 348 GLN A C 1
ATOM 2578 O O . GLN A 1 348 ? -7.510 -4.505 35.637 1.00 96.38 348 GLN A O 1
ATOM 2583 N N . GLU A 1 349 ? -8.304 -3.784 37.611 1.00 96.06 349 GLU A N 1
ATOM 2584 C CA . GLU A 1 349 ? -9.709 -4.041 37.272 1.00 96.06 349 GLU A CA 1
ATOM 2585 C C . GLU A 1 349 ? -10.151 -3.133 36.123 1.00 96.06 349 GLU A C 1
ATOM 2587 O O . GLU A 1 349 ? -10.674 -3.619 35.123 1.00 96.06 349 GLU A O 1
ATOM 2592 N N . VAL A 1 350 ? -9.830 -1.833 36.187 1.00 95.94 350 VAL A N 1
ATOM 2593 C CA . VAL A 1 350 ? -10.147 -0.900 35.093 1.00 95.94 350 VAL A CA 1
ATOM 2594 C C . VAL A 1 350 ? -9.478 -1.337 33.790 1.00 95.94 350 VAL A C 1
ATOM 2596 O O . VAL A 1 350 ? -10.138 -1.375 32.755 1.00 95.94 350 VAL A O 1
ATOM 2599 N N . ALA A 1 351 ? -8.197 -1.721 33.812 1.00 96.12 351 ALA A N 1
ATOM 2600 C CA . ALA A 1 351 ? -7.517 -2.231 32.622 1.00 96.12 351 ALA A CA 1
ATOM 2601 C C . ALA A 1 351 ? -8.193 -3.489 32.054 1.00 96.12 351 ALA A C 1
ATOM 2603 O O . ALA A 1 351 ? -8.256 -3.647 30.838 1.00 96.12 351 ALA A O 1
ATOM 2604 N N . THR A 1 352 ? -8.733 -4.357 32.911 1.00 95.38 352 THR A N 1
ATOM 2605 C CA . THR A 1 352 ? -9.471 -5.557 32.491 1.00 95.38 352 THR A CA 1
ATOM 2606 C C . THR A 1 352 ? -10.771 -5.184 31.777 1.00 95.38 352 THR A C 1
ATOM 2608 O O . THR A 1 352 ? -11.016 -5.672 30.675 1.00 95.38 352 THR A O 1
ATOM 2611 N N . VAL A 1 353 ? -11.556 -4.257 32.337 1.00 94.88 353 VAL A N 1
ATOM 2612 C CA . VAL A 1 353 ? -12.789 -3.747 31.705 1.00 94.88 353 VAL A CA 1
ATOM 2613 C C . VAL A 1 353 ? -12.494 -3.071 30.366 1.00 94.88 353 VAL A C 1
ATOM 2615 O O . VAL A 1 353 ? -13.197 -3.288 29.378 1.00 94.88 353 VAL A O 1
ATOM 2618 N N . LEU A 1 354 ? -11.421 -2.278 30.313 1.00 94.06 354 LEU A N 1
ATOM 2619 C CA . LEU A 1 354 ? -10.979 -1.628 29.085 1.00 94.06 354 LEU A CA 1
ATOM 2620 C C . LEU A 1 354 ? -10.560 -2.654 28.030 1.00 94.06 354 LEU A C 1
ATOM 2622 O O . LEU A 1 354 ? -11.048 -2.581 26.912 1.00 94.06 354 LEU A O 1
ATOM 2626 N N . ASN A 1 355 ? -9.729 -3.641 28.368 1.00 92.75 355 ASN A N 1
ATOM 2627 C CA . ASN A 1 355 ? -9.303 -4.683 27.424 1.00 92.75 355 ASN A CA 1
ATOM 2628 C C . ASN A 1 355 ? -10.455 -5.569 26.933 1.00 92.75 355 ASN A C 1
ATOM 2630 O O . ASN A 1 355 ? -10.351 -6.152 25.860 1.00 92.75 355 ASN A O 1
ATOM 2634 N N . ALA A 1 356 ? -11.554 -5.665 27.684 1.00 87.69 356 ALA A N 1
ATOM 2635 C CA . ALA A 1 356 ? -12.753 -6.368 27.235 1.00 87.69 356 ALA A CA 1
ATOM 2636 C C . ALA A 1 356 ? -13.554 -5.588 26.173 1.00 87.69 356 ALA A C 1
ATOM 2638 O O . ALA A 1 356 ? -14.369 -6.185 25.474 1.00 87.69 356 ALA A O 1
ATOM 2639 N N . SER A 1 357 ? -13.348 -4.268 26.062 1.00 86.38 357 SER A N 1
ATOM 2640 C CA . SER A 1 357 ? -14.178 -3.375 25.235 1.00 86.38 357 SER A CA 1
ATOM 2641 C C . SER A 1 357 ? -13.402 -2.584 24.175 1.00 86.38 357 SER A C 1
ATOM 2643 O O . SER A 1 357 ? -13.985 -2.183 23.168 1.00 86.38 357 SER A O 1
ATOM 2645 N N . ILE A 1 358 ? -12.114 -2.303 24.396 1.00 86.06 358 ILE A N 1
ATOM 2646 C CA . ILE A 1 358 ? -11.254 -1.606 23.437 1.00 86.06 358 ILE A CA 1
ATOM 2647 C C . ILE A 1 358 ? -10.947 -2.554 22.282 1.00 86.06 358 ILE A C 1
ATOM 2649 O O . ILE A 1 358 ? -10.630 -3.723 22.473 1.00 86.06 358 ILE A O 1
ATOM 2653 N N . VAL A 1 359 ? -11.013 -2.010 21.072 1.00 77.62 359 VAL A N 1
ATOM 2654 C CA . VAL A 1 359 ? -10.698 -2.713 19.836 1.00 77.62 359 VAL A CA 1
ATOM 2655 C C . VAL A 1 359 ? -9.533 -1.989 19.158 1.00 77.62 359 VAL A C 1
ATOM 2657 O O . VAL A 1 359 ? -9.606 -0.776 18.958 1.00 77.62 359 VAL A O 1
ATOM 2660 N N . GLY A 1 360 ? -8.469 -2.722 18.816 1.00 77.69 360 GLY A N 1
ATOM 2661 C CA . GLY A 1 360 ? -7.249 -2.167 18.209 1.00 77.69 360 GLY A CA 1
ATOM 2662 C C . GLY A 1 360 ? -6.329 -1.435 19.192 1.00 77.69 360 GLY A C 1
ATOM 2663 O O . GLY A 1 360 ? -5.477 -0.655 18.776 1.00 77.69 360 GLY A O 1
ATOM 2664 N N . GLY A 1 361 ? -6.512 -1.646 20.494 1.00 87.31 361 GLY A N 1
ATOM 2665 C CA . GLY A 1 361 ? -5.654 -1.092 21.528 1.00 87.31 361 GLY A CA 1
ATOM 2666 C C . GLY A 1 361 ? -5.719 -1.896 22.818 1.00 87.31 361 GLY A C 1
ATOM 2667 O O . GLY A 1 361 ? -6.612 -2.715 23.031 1.00 87.31 361 GLY A O 1
ATOM 2668 N N . ARG A 1 362 ? -4.781 -1.609 23.715 1.00 92.31 362 ARG A N 1
ATOM 2669 C CA . ARG A 1 362 ? -4.586 -2.320 24.977 1.00 92.31 362 ARG A CA 1
ATOM 2670 C C . ARG A 1 362 ? -4.449 -1.367 26.153 1.00 92.31 362 ARG A C 1
ATOM 2672 O O . ARG A 1 362 ? -3.732 -0.369 26.098 1.00 92.31 362 ARG A O 1
ATOM 2679 N N . ALA A 1 363 ? -5.086 -1.724 27.256 1.00 95.31 363 ALA A N 1
ATOM 2680 C CA . ALA A 1 363 ? -4.877 -1.139 28.565 1.00 95.31 363 ALA A CA 1
ATOM 2681 C C . ALA A 1 363 ? -3.879 -1.986 29.370 1.00 95.31 363 ALA A C 1
ATOM 2683 O O . ALA A 1 363 ? -3.973 -3.210 29.453 1.00 95.31 363 ALA A O 1
ATOM 2684 N N . THR A 1 364 ? -2.900 -1.327 29.974 1.00 96.50 364 THR A N 1
ATOM 2685 C CA . THR A 1 364 ? -1.850 -1.929 30.799 1.00 96.50 364 THR A CA 1
ATOM 2686 C C . THR A 1 364 ? -1.690 -1.127 32.079 1.00 96.50 364 THR A C 1
ATOM 2688 O O . THR A 1 364 ? -2.071 0.042 32.135 1.00 96.50 364 THR A O 1
ATOM 2691 N N . VAL A 1 365 ? -1.133 -1.747 33.114 1.00 96.62 365 VAL A N 1
ATOM 2692 C CA . VAL A 1 365 ? -0.862 -1.082 34.388 1.00 96.62 365 VAL A CA 1
ATOM 2693 C C . VAL A 1 365 ? 0.600 -1.280 34.734 1.00 96.62 365 VAL A C 1
ATOM 2695 O O . VAL A 1 365 ? 1.088 -2.407 34.758 1.00 96.62 365 VAL A O 1
ATOM 2698 N N . ALA A 1 366 ? 1.292 -0.181 35.010 1.00 94.06 366 ALA A N 1
ATOM 2699 C CA . ALA A 1 366 ? 2.654 -0.191 35.526 1.00 94.06 366 ALA A CA 1
ATOM 2700 C C . ALA A 1 366 ? 2.707 0.730 36.744 1.00 94.06 366 ALA A C 1
ATOM 2702 O O . ALA A 1 366 ? 2.223 1.856 36.679 1.00 94.06 366 ALA A O 1
ATOM 2703 N N . GLU A 1 367 ? 3.241 0.236 37.863 1.00 90.88 367 GLU A N 1
ATOM 2704 C CA . GLU A 1 367 ? 3.374 1.012 39.110 1.00 90.88 367 GLU A CA 1
ATOM 2705 C C . GLU A 1 367 ? 2.045 1.642 39.589 1.00 90.88 367 GLU A C 1
ATOM 2707 O O . GLU A 1 367 ? 2.005 2.748 40.119 1.00 90.88 367 GLU A O 1
ATOM 2712 N N . GLY A 1 368 ? 0.923 0.942 39.370 1.00 91.06 368 GLY A N 1
ATOM 2713 C CA . GLY A 1 368 ? -0.422 1.420 39.719 1.00 91.06 368 GLY A CA 1
ATOM 2714 C C . GLY A 1 368 ? -1.000 2.476 38.768 1.00 91.06 368 GLY A C 1
ATOM 2715 O O . GLY A 1 368 ? -2.132 2.916 38.970 1.00 91.06 368 GLY A O 1
ATOM 2716 N N . VAL A 1 369 ? -0.267 2.866 37.722 1.00 94.94 369 VAL A N 1
ATOM 2717 C CA . VAL A 1 369 ? -0.711 3.819 36.701 1.00 94.94 369 VAL A CA 1
ATOM 2718 C C . VAL A 1 369 ? -1.297 3.073 35.509 1.00 94.94 369 VAL A C 1
ATOM 2720 O O . VAL A 1 369 ? -0.626 2.262 34.868 1.00 94.94 369 VAL A O 1
ATOM 2723 N N . LEU A 1 370 ? -2.554 3.382 35.193 1.00 96.38 370 LEU A N 1
ATOM 2724 C CA . LEU A 1 370 ? -3.236 2.897 33.999 1.00 96.38 370 LEU A CA 1
ATOM 2725 C C . LEU A 1 370 ? -2.671 3.573 32.740 1.00 96.38 370 LEU A C 1
ATOM 2727 O O . LEU A 1 370 ? -2.593 4.799 32.667 1.00 96.38 370 LEU A O 1
ATOM 2731 N N . ARG A 1 371 ? -2.333 2.787 31.720 1.00 96.06 371 ARG A N 1
ATOM 2732 C CA . ARG A 1 371 ? -1.927 3.254 30.390 1.00 96.06 371 ARG A CA 1
ATOM 2733 C C . ARG A 1 371 ? -2.765 2.575 29.321 1.00 96.06 371 ARG A C 1
ATOM 2735 O O . ARG A 1 371 ? -2.855 1.354 29.309 1.00 96.06 371 ARG A O 1
ATOM 2742 N N . ILE A 1 372 ? -3.301 3.354 28.392 1.00 95.62 372 ILE A N 1
ATOM 2743 C CA . ILE A 1 372 ? -3.961 2.857 27.182 1.00 95.62 372 ILE A CA 1
ATOM 2744 C C . ILE A 1 372 ? -3.019 3.119 26.006 1.00 95.62 372 ILE A C 1
ATOM 2746 O O . ILE A 1 372 ? -2.424 4.193 25.930 1.00 95.62 372 ILE A O 1
ATOM 2750 N N . ALA A 1 373 ? -2.846 2.149 25.117 1.00 95.31 373 ALA A N 1
ATOM 2751 C CA . ALA A 1 373 ? -2.029 2.264 23.915 1.00 95.31 373 ALA A CA 1
ATOM 2752 C C . ALA A 1 373 ? -2.766 1.674 22.709 1.00 95.31 373 ALA A C 1
ATOM 2754 O O . ALA A 1 373 ? -3.528 0.725 22.871 1.00 95.31 373 ALA A O 1
ATOM 2755 N N . SER A 1 374 ? -2.530 2.224 21.520 1.00 94.12 374 SER A N 1
ATOM 2756 C CA . SER A 1 374 ? -2.910 1.578 20.257 1.00 94.12 374 SER A CA 1
ATOM 2757 C C . SER A 1 374 ? -2.072 0.311 20.038 1.00 94.12 374 SER A C 1
ATOM 2759 O O . SER A 1 374 ? -0.921 0.242 20.478 1.00 94.12 374 SER A O 1
ATOM 2761 N N . ASP A 1 375 ? -2.638 -0.691 19.367 1.00 88.62 375 ASP A N 1
ATOM 2762 C CA . ASP A 1 375 ? -1.881 -1.856 18.897 1.00 88.62 375 ASP A CA 1
ATOM 2763 C C . ASP A 1 375 ? -1.064 -1.522 17.637 1.00 88.62 375 ASP A C 1
ATOM 2765 O O . ASP A 1 375 ? -0.055 -2.178 17.359 1.00 88.62 375 ASP A O 1
ATOM 2769 N N . THR A 1 376 ? -1.452 -0.468 16.911 1.00 88.81 376 THR A N 1
ATOM 2770 C CA . THR A 1 376 ? -0.703 0.087 15.782 1.00 88.81 376 THR A CA 1
ATOM 2771 C C . THR A 1 376 ? 0.534 0.812 16.300 1.00 88.81 376 THR A C 1
ATOM 2773 O O . THR A 1 376 ? 0.432 1.773 17.068 1.00 88.81 376 THR A O 1
ATOM 2776 N N . GLN A 1 377 ? 1.714 0.380 15.858 1.00 92.38 377 GLN A N 1
ATOM 2777 C CA . GLN A 1 377 ? 2.995 1.003 16.191 1.00 92.38 377 GLN A CA 1
ATOM 2778 C C . GLN A 1 377 ? 3.540 1.761 14.982 1.00 92.38 377 GLN A C 1
ATOM 2780 O O . GLN A 1 377 ? 3.784 1.150 13.946 1.00 92.38 377 GLN A O 1
ATOM 2785 N N . GLY A 1 378 ? 3.748 3.073 15.118 1.00 93.75 378 GLY A N 1
ATOM 2786 C CA . GLY A 1 378 ? 4.260 3.916 14.038 1.00 93.75 378 GLY A CA 1
ATOM 2787 C C . GLY A 1 378 ? 3.556 5.266 13.925 1.00 93.75 378 GLY A C 1
ATOM 2788 O O . GLY A 1 378 ? 2.658 5.609 14.701 1.00 93.75 378 GLY A O 1
ATOM 2789 N N . ALA A 1 379 ? 3.964 6.041 12.924 1.00 93.12 379 ALA A N 1
ATOM 2790 C CA . ALA A 1 379 ? 3.515 7.408 12.688 1.00 93.12 379 ALA A CA 1
ATOM 2791 C C . ALA A 1 379 ? 2.038 7.528 12.265 1.00 93.12 379 ALA A C 1
ATOM 2793 O O . ALA A 1 379 ? 1.501 8.639 12.283 1.00 93.12 379 ALA A O 1
ATOM 2794 N N . SER A 1 380 ? 1.355 6.428 11.928 1.00 90.19 380 SER A N 1
ATOM 2795 C CA . SER A 1 380 ? -0.093 6.395 11.652 1.00 90.19 380 SER A CA 1
ATOM 2796 C C . SER A 1 380 ? -0.948 6.193 12.911 1.00 90.19 380 SER A C 1
ATOM 2798 O O . SER A 1 380 ? -2.131 6.528 12.913 1.00 90.19 380 SER A O 1
ATOM 2800 N N . SER A 1 381 ? -0.338 5.750 14.014 1.00 94.19 381 SER A N 1
ATOM 2801 C CA . SER A 1 381 ? -1.037 5.437 15.260 1.00 94.19 381 SER A CA 1
ATOM 2802 C C . SER A 1 381 ? -1.656 6.685 15.895 1.00 94.19 381 SER A C 1
ATOM 2804 O O . SER A 1 381 ? -0.995 7.723 16.028 1.00 94.19 381 SER A O 1
ATOM 2806 N N . ARG A 1 382 ? -2.926 6.625 16.297 1.00 93.12 382 ARG A N 1
ATOM 2807 C CA . ARG A 1 382 ? -3.629 7.711 17.004 1.00 93.12 382 ARG A CA 1
ATOM 2808 C C . ARG A 1 382 ? -4.347 7.145 18.224 1.00 93.12 382 ARG A C 1
ATOM 2810 O O . ARG A 1 382 ? -4.847 6.029 18.206 1.00 93.12 382 ARG A O 1
ATOM 2817 N N . LEU A 1 383 ? -4.444 7.923 19.294 1.00 95.25 383 LEU A N 1
ATOM 2818 C CA . LEU A 1 383 ? -5.223 7.540 20.469 1.00 95.25 383 LEU A CA 1
ATOM 2819 C C . LEU A 1 383 ? -5.835 8.769 21.114 1.00 95.25 383 LEU A C 1
ATOM 2821 O O . LEU A 1 383 ? -5.127 9.684 21.510 1.00 95.25 383 LEU A O 1
ATOM 2825 N N . GLU A 1 384 ? -7.143 8.780 21.293 1.00 93.06 384 GLU A N 1
ATOM 2826 C CA . GLU A 1 384 ? -7.830 9.849 21.997 1.00 93.06 384 GLU A CA 1
ATOM 2827 C C . GLU A 1 384 ? -8.701 9.265 23.099 1.00 93.06 384 GLU A C 1
ATOM 2829 O O . GLU A 1 384 ? -9.576 8.438 22.853 1.00 93.06 384 GLU A O 1
ATOM 2834 N N . VAL A 1 385 ? -8.468 9.721 24.325 1.00 93.00 385 VAL A N 1
ATOM 2835 C CA . VAL A 1 385 ? -9.277 9.361 25.489 1.00 93.00 385 VAL A CA 1
ATOM 2836 C C . VAL A 1 385 ? -9.918 10.639 26.001 1.00 93.00 385 VAL A C 1
ATOM 2838 O O . VAL A 1 385 ? -9.234 11.632 26.244 1.00 93.00 385 VAL A O 1
ATOM 2841 N N . GLY A 1 386 ? -11.244 10.650 26.087 1.00 84.69 386 GLY A N 1
ATOM 2842 C CA . GLY A 1 386 ? -12.014 11.850 26.402 1.00 84.69 386 GLY A CA 1
ATOM 2843 C C . GLY A 1 386 ? -13.245 11.557 27.247 1.00 84.69 386 GLY A C 1
ATOM 2844 O O . GLY A 1 386 ? -13.504 10.406 27.581 1.00 84.69 386 GLY A O 1
ATOM 2845 N N . ASP A 1 387 ? -13.978 12.628 27.559 1.00 81.12 387 ASP A N 1
ATOM 2846 C CA . ASP A 1 387 ? -15.117 12.745 28.490 1.00 81.12 387 ASP A CA 1
ATOM 2847 C C . ASP A 1 387 ? -14.753 13.304 29.873 1.00 81.12 387 ASP A C 1
ATOM 2849 O O . ASP A 1 387 ? -13.591 13.525 30.218 1.00 81.12 387 ASP A O 1
ATOM 2853 N N . GLU A 1 388 ? -15.787 13.574 30.672 1.00 79.12 388 GLU A N 1
ATOM 2854 C CA . GLU A 1 388 ? -15.671 14.186 31.994 1.00 79.12 388 GLU A CA 1
ATOM 2855 C C . GLU A 1 388 ? -14.812 13.337 32.943 1.00 79.12 388 GLU A C 1
ATOM 2857 O O . GLU A 1 388 ? -13.924 13.871 33.613 1.00 79.12 388 GLU A O 1
ATOM 2862 N N . ILE A 1 389 ? -14.998 12.012 32.963 1.00 87.81 389 ILE A N 1
ATOM 2863 C CA . ILE A 1 389 ? -14.247 11.123 33.865 1.00 87.81 389 ILE A CA 1
ATOM 2864 C C . ILE A 1 389 ? -12.783 10.940 33.444 1.00 87.81 389 ILE A C 1
ATOM 2866 O O . ILE A 1 389 ? -11.930 10.731 34.308 1.00 87.81 389 ILE A O 1
ATOM 2870 N N . ALA A 1 390 ? -12.467 11.076 32.147 1.00 83.06 390 ALA A N 1
ATOM 2871 C CA . ALA A 1 390 ? -11.103 10.945 31.635 1.00 83.06 390 ALA A CA 1
ATOM 2872 C C . ALA A 1 390 ? -10.165 11.954 32.310 1.00 83.06 390 ALA A C 1
ATOM 2874 O O . ALA A 1 390 ? -9.097 11.585 32.793 1.00 83.06 390 ALA A O 1
ATOM 2875 N N . GLY A 1 391 ? -10.600 13.213 32.415 1.00 86.25 391 GLY A N 1
ATOM 2876 C CA . GLY A 1 391 ? -9.840 14.268 33.087 1.00 86.25 391 GLY A CA 1
ATOM 2877 C C . GLY A 1 391 ? -10.038 14.306 34.606 1.00 86.25 391 GLY A C 1
ATOM 2878 O O . GLY A 1 391 ? -9.081 14.525 35.345 1.00 86.25 391 GLY A O 1
ATOM 2879 N N . THR A 1 392 ? -11.265 14.103 35.098 1.00 88.88 392 THR A N 1
ATOM 2880 C CA . THR A 1 392 ? -11.576 14.321 36.526 1.00 88.88 392 THR A CA 1
ATOM 2881 C C . THR A 1 392 ? -11.180 13.153 37.429 1.00 88.88 392 THR A C 1
ATOM 2883 O O . THR A 1 392 ? -10.681 13.392 38.536 1.00 88.88 392 THR A O 1
ATOM 2886 N N . VAL A 1 393 ? -11.362 11.912 36.962 1.00 91.12 393 VAL A N 1
ATOM 2887 C CA . VAL A 1 393 ? -11.070 10.685 37.718 1.00 91.12 393 VAL A CA 1
ATOM 2888 C C . VAL A 1 393 ? -9.662 10.190 37.402 1.00 91.12 393 VAL A C 1
ATOM 2890 O O . VAL A 1 393 ? -8.822 10.132 38.299 1.00 91.12 393 VAL A O 1
ATOM 2893 N N . PHE A 1 394 ? -9.385 9.891 36.130 1.00 92.94 394 PHE A N 1
ATOM 2894 C CA . PHE A 1 394 ? -8.115 9.286 35.710 1.00 92.94 394 PHE A CA 1
ATOM 2895 C C . PHE A 1 394 ? -6.993 10.315 35.515 1.00 92.94 394 PHE A C 1
ATOM 2897 O O . PHE A 1 394 ? -5.815 10.003 35.690 1.00 92.94 394 PHE A O 1
ATOM 2904 N N . GLY A 1 395 ? -7.342 11.557 35.171 1.00 92.31 395 GLY A N 1
ATOM 2905 C CA . GLY A 1 395 ? -6.366 12.602 34.869 1.00 92.31 395 GLY A CA 1
ATOM 2906 C C . GLY A 1 395 ? -5.616 12.362 33.559 1.00 92.31 395 GLY A C 1
ATOM 2907 O O . GLY A 1 395 ? -4.443 12.712 33.473 1.00 92.31 395 GLY A O 1
ATOM 2908 N N . PHE A 1 396 ? -6.246 11.732 32.564 1.00 93.31 396 PHE A N 1
ATOM 2909 C CA . PHE A 1 396 ? -5.659 11.624 31.230 1.00 93.31 396 PHE A CA 1
ATOM 2910 C C . PHE A 1 396 ? -5.435 13.026 30.631 1.00 93.31 396 PHE A C 1
ATOM 2912 O O . PHE A 1 396 ? -6.283 13.910 30.807 1.00 93.31 396 PHE A O 1
ATOM 2919 N N . PRO A 1 397 ? -4.314 13.261 29.924 1.00 87.19 397 PRO A N 1
ATOM 2920 C CA . PRO A 1 397 ? -4.120 14.486 29.161 1.00 87.19 397 PRO A CA 1
ATOM 2921 C C . PRO A 1 397 ? -5.215 14.626 28.097 1.00 87.19 397 PRO A C 1
ATOM 2923 O O . PRO A 1 397 ? -5.639 13.649 27.483 1.00 87.19 397 PRO A O 1
ATOM 2926 N N . GLY A 1 398 ? -5.684 15.856 27.888 1.00 79.56 398 GLY A N 1
ATOM 2927 C CA . GLY A 1 398 ? -6.701 16.141 26.879 1.00 79.56 398 GLY A CA 1
ATOM 2928 C C . GLY A 1 398 ? -6.140 16.107 25.456 1.00 79.56 398 GLY A C 1
ATOM 2929 O O . GLY A 1 398 ? -4.998 16.497 25.221 1.00 79.56 398 GLY A O 1
ATOM 2930 N N . GLY A 1 399 ? -6.987 15.716 24.502 1.00 84.38 399 GLY A N 1
ATOM 2931 C CA . GLY A 1 399 ? -6.684 15.740 23.070 1.00 84.38 399 GLY A CA 1
ATOM 2932 C C . GLY A 1 399 ? -6.033 14.458 22.529 1.00 84.38 399 GLY A C 1
ATOM 2933 O O . GLY A 1 399 ? -5.643 13.573 23.296 1.00 84.38 399 GLY A O 1
ATOM 2934 N N . PRO A 1 400 ? -5.942 14.337 21.193 1.00 90.00 400 PRO A N 1
ATOM 2935 C CA . PRO A 1 400 ? -5.420 13.146 20.538 1.00 90.00 400 PRO A CA 1
ATOM 2936 C C . PRO A 1 400 ? -3.909 13.012 20.745 1.00 90.00 400 PRO A C 1
ATOM 2938 O O . PRO A 1 400 ? -3.144 13.952 20.541 1.00 90.00 400 PRO A O 1
ATOM 2941 N N . GLN A 1 401 ? -3.492 11.811 21.119 1.00 94.69 401 GLN A N 1
ATOM 2942 C CA . GLN A 1 401 ? -2.115 11.346 21.125 1.00 94.69 401 GLN A CA 1
ATOM 2943 C C . GLN A 1 401 ? -1.782 10.736 19.765 1.00 94.69 401 GLN A C 1
ATOM 2945 O O . GLN A 1 401 ? -2.637 10.151 19.097 1.00 94.69 401 GLN A O 1
ATOM 2950 N N . VAL A 1 402 ? -0.526 10.870 19.361 1.00 94.94 402 VAL A N 1
ATOM 2951 C CA . VAL A 1 402 ? -0.015 10.411 18.069 1.00 94.94 402 VAL A CA 1
ATOM 2952 C C . VAL A 1 402 ? 1.174 9.504 18.350 1.00 94.94 402 VAL A C 1
ATOM 2954 O O . VAL A 1 402 ? 1.995 9.818 19.214 1.00 94.94 402 VAL A O 1
ATOM 2957 N N . GLY A 1 403 ? 1.249 8.375 17.651 1.00 93.62 403 GLY A N 1
ATOM 2958 C CA . GLY A 1 403 ? 2.448 7.552 17.632 1.00 93.62 403 GLY A CA 1
ATOM 2959 C C . GLY A 1 403 ? 3.610 8.291 16.982 1.00 93.62 403 GLY A C 1
ATOM 2960 O O . GLY A 1 403 ? 3.441 9.309 16.308 1.00 93.62 403 GLY A O 1
ATOM 2961 N N . SER A 1 404 ? 4.811 7.783 17.198 1.00 93.06 404 SER A N 1
ATOM 2962 C CA . SER A 1 404 ? 6.025 8.310 16.580 1.00 93.06 404 SER A CA 1
ATOM 2963 C C . SER A 1 404 ? 6.738 7.205 15.815 1.00 93.06 404 SER A C 1
ATOM 2965 O O . SER A 1 404 ? 6.312 6.052 15.834 1.00 93.06 404 SER A O 1
ATOM 2967 N N . GLY A 1 405 ? 7.811 7.558 15.118 1.00 93.25 405 GLY A N 1
ATOM 2968 C CA . GLY A 1 405 ? 8.587 6.619 14.322 1.00 93.25 405 GLY A CA 1
ATOM 2969 C C . GLY A 1 405 ? 8.891 7.168 12.943 1.00 93.25 405 GLY A C 1
ATOM 2970 O O . GLY A 1 405 ? 8.473 8.272 12.587 1.00 93.25 405 GLY A O 1
ATOM 2971 N N . ASN A 1 406 ? 9.637 6.381 12.183 1.00 93.88 406 ASN A N 1
ATOM 2972 C CA . ASN A 1 406 ? 9.999 6.675 10.802 1.00 93.88 406 ASN A CA 1
ATOM 2973 C C . ASN A 1 406 ? 9.251 5.802 9.783 1.00 93.88 406 ASN A C 1
ATOM 2975 O O . ASN A 1 406 ? 9.427 6.008 8.587 1.00 93.88 406 ASN A O 1
ATOM 2979 N N . VAL A 1 407 ? 8.394 4.895 10.258 1.00 95.00 407 VAL A N 1
ATOM 2980 C CA . VAL A 1 407 ? 7.406 4.163 9.456 1.00 95.00 407 VAL A CA 1
ATOM 2981 C C . VAL A 1 407 ? 5.986 4.450 9.945 1.00 95.00 407 VAL A C 1
ATOM 2983 O O . VAL A 1 407 ? 5.771 4.820 11.105 1.00 95.00 407 VAL A O 1
ATOM 2986 N N . GLN A 1 408 ? 5.001 4.288 9.068 1.00 92.06 408 GLN A N 1
ATOM 2987 C CA . GLN A 1 408 ? 3.581 4.467 9.340 1.00 92.06 408 GLN A CA 1
ATOM 2988 C C . GLN A 1 408 ? 3.052 3.357 10.242 1.00 92.06 408 GLN A C 1
ATOM 2990 O O . GLN A 1 408 ? 2.396 3.665 11.242 1.00 92.06 408 GLN A O 1
ATOM 2995 N N . SER A 1 409 ? 3.357 2.101 9.914 1.00 92.06 409 SER A N 1
ATOM 2996 C CA . SER A 1 409 ? 2.988 0.909 10.677 1.00 92.06 409 SER A CA 1
ATOM 2997 C C . SER A 1 409 ? 4.132 -0.096 10.621 1.00 92.06 409 SER A C 1
ATOM 2999 O O . SER A 1 409 ? 4.545 -0.506 9.546 1.00 92.06 409 SER A O 1
ATOM 3001 N N . LEU A 1 410 ? 4.624 -0.548 11.773 1.00 91.69 410 LEU A N 1
ATOM 3002 C CA . LEU A 1 410 ? 5.609 -1.632 11.818 1.00 91.69 410 LEU A CA 1
ATOM 3003 C C . LEU A 1 410 ? 5.026 -2.986 11.378 1.00 91.69 410 LEU A C 1
ATOM 3005 O O . LEU A 1 410 ? 5.789 -3.892 11.068 1.00 91.69 410 LEU A O 1
ATOM 3009 N N . ARG A 1 411 ? 3.695 -3.148 11.336 1.00 88.12 411 ARG A N 1
ATOM 3010 C CA . ARG A 1 411 ? 3.049 -4.381 10.848 1.00 88.12 411 ARG A CA 1
ATOM 3011 C C . ARG A 1 411 ? 2.802 -4.392 9.342 1.00 88.12 411 ARG A C 1
ATOM 3013 O O . ARG A 1 411 ? 2.733 -5.486 8.785 1.00 88.12 411 ARG A O 1
ATOM 3020 N N . ALA A 1 412 ? 2.796 -3.217 8.718 1.00 86.06 412 ALA A N 1
ATOM 3021 C CA . ALA A 1 412 ? 2.841 -3.060 7.275 1.00 86.06 412 ALA A CA 1
ATOM 3022 C C . ALA A 1 412 ? 3.779 -1.941 6.864 1.00 86.06 412 ALA A C 1
ATOM 3024 O O . ALA A 1 412 ? 3.362 -0.842 6.501 1.00 86.06 412 ALA A O 1
ATOM 3025 N N . VAL A 1 413 ? 5.066 -2.248 6.913 1.00 91.94 413 VAL A N 1
ATOM 3026 C CA . VAL A 1 413 ? 6.074 -1.399 6.305 1.00 91.94 413 VAL A CA 1
ATOM 3027 C C . VAL A 1 413 ? 5.967 -1.575 4.797 1.00 91.94 413 VAL A C 1
ATOM 3029 O O . VAL A 1 413 ? 6.222 -2.657 4.262 1.00 91.94 413 VAL A O 1
ATOM 3032 N N . GLU A 1 414 ? 5.570 -0.516 4.109 1.00 90.06 414 GLU A N 1
ATOM 3033 C CA . GLU A 1 414 ? 5.445 -0.516 2.658 1.00 90.06 414 GLU A CA 1
ATOM 3034 C C . GLU A 1 414 ? 6.818 -0.436 1.983 1.00 90.06 414 GLU A C 1
ATOM 3036 O O . GLU A 1 414 ? 7.797 0.089 2.524 1.00 90.06 414 GLU A O 1
ATOM 3041 N N . LEU A 1 415 ? 6.894 -0.909 0.739 1.00 90.06 415 LEU A N 1
ATOM 3042 C CA . LEU A 1 415 ? 8.126 -0.846 -0.051 1.00 90.06 415 LEU A CA 1
ATOM 3043 C C . LEU A 1 415 ? 8.638 0.593 -0.225 1.00 90.06 415 LEU A C 1
ATOM 3045 O O . LEU A 1 415 ? 9.845 0.832 -0.232 1.00 90.06 415 LEU A O 1
ATOM 3049 N N . THR A 1 416 ? 7.723 1.556 -0.334 1.00 89.69 416 THR A N 1
ATOM 3050 C CA . THR A 1 416 ? 8.040 2.986 -0.434 1.00 89.69 416 THR A CA 1
ATOM 3051 C C . THR A 1 416 ? 8.705 3.522 0.833 1.00 89.69 416 THR A C 1
ATOM 3053 O O . THR A 1 416 ? 9.577 4.386 0.740 1.00 89.69 416 THR A O 1
ATOM 3056 N N . GLU A 1 417 ? 8.360 2.986 2.004 1.00 94.88 417 GLU A N 1
ATOM 3057 C CA . GLU A 1 417 ? 8.977 3.352 3.281 1.00 94.88 417 GLU A CA 1
ATOM 3058 C C . GLU A 1 417 ? 10.378 2.757 3.404 1.00 94.88 417 GLU A C 1
ATOM 3060 O O . GLU A 1 417 ? 11.318 3.472 3.752 1.00 94.88 417 GLU A O 1
ATOM 3065 N N . VAL A 1 418 ? 10.545 1.479 3.037 1.00 96.12 418 VAL A N 1
ATOM 3066 C CA . VAL A 1 418 ? 11.873 0.846 2.963 1.00 96.12 418 VAL A CA 1
ATOM 3067 C C . VAL A 1 418 ? 12.772 1.625 2.006 1.00 96.12 418 VAL A C 1
ATOM 3069 O O . VAL A 1 418 ? 13.907 1.945 2.358 1.00 96.12 418 VAL A O 1
ATOM 3072 N N . ARG A 1 419 ? 12.257 1.993 0.826 1.00 94.50 419 ARG A N 1
ATOM 3073 C CA . ARG A 1 419 ? 12.975 2.809 -0.158 1.00 94.50 419 ARG A CA 1
ATOM 3074 C C . ARG A 1 419 ? 13.411 4.146 0.421 1.00 94.50 419 ARG A C 1
ATOM 3076 O O . ARG A 1 419 ? 14.598 4.456 0.379 1.00 94.50 419 ARG A O 1
ATOM 3083 N N . ALA A 1 420 ? 12.484 4.902 1.005 1.00 94.38 420 ALA A N 1
ATOM 3084 C CA . ALA A 1 420 ? 12.784 6.213 1.571 1.00 94.38 420 ALA A CA 1
ATOM 3085 C C . ALA A 1 420 ? 13.867 6.147 2.661 1.00 94.38 420 ALA A C 1
ATOM 3087 O O . ALA A 1 420 ? 14.739 7.012 2.710 1.00 94.38 420 ALA A O 1
ATOM 3088 N N . LEU A 1 421 ? 13.836 5.123 3.517 1.00 96.38 421 LEU A N 1
ATOM 3089 C CA . LEU A 1 421 ? 14.800 4.968 4.606 1.00 96.38 421 LEU A CA 1
ATOM 3090 C C . LEU A 1 421 ? 16.174 4.496 4.118 1.00 96.38 421 LEU A C 1
ATOM 3092 O O . LEU A 1 421 ? 17.191 5.060 4.515 1.00 96.38 421 LEU A O 1
ATOM 3096 N N . VAL A 1 422 ? 16.220 3.482 3.252 1.00 96.50 422 VAL A N 1
ATOM 3097 C CA . VAL A 1 422 ? 17.487 2.925 2.758 1.00 96.50 422 VAL A CA 1
ATOM 3098 C C . VAL A 1 422 ? 18.197 3.910 1.834 1.00 96.50 422 VAL A C 1
ATOM 3100 O O . VAL A 1 422 ? 19.382 4.157 2.035 1.00 96.50 422 VAL A O 1
ATOM 3103 N N . GLU A 1 423 ? 17.498 4.513 0.867 1.00 94.88 423 GLU A N 1
ATOM 3104 C CA . GLU A 1 423 ? 18.115 5.448 -0.090 1.00 94.88 423 GLU A CA 1
ATOM 3105 C C . GLU A 1 423 ? 18.599 6.737 0.598 1.00 94.88 423 GLU A C 1
ATOM 3107 O O . GLU A 1 423 ? 19.593 7.328 0.176 1.00 94.88 423 GLU A O 1
ATOM 3112 N N . ALA A 1 424 ? 17.958 7.153 1.698 1.00 94.94 424 ALA A N 1
ATOM 3113 C CA . ALA A 1 424 ? 18.422 8.284 2.503 1.00 94.94 424 ALA A CA 1
ATOM 3114 C C . ALA A 1 424 ? 19.675 7.960 3.339 1.00 94.94 424 ALA A C 1
ATOM 3116 O O . ALA A 1 424 ? 20.497 8.847 3.579 1.00 94.94 424 ALA A O 1
ATOM 3117 N N . SER A 1 425 ? 19.822 6.714 3.795 1.00 94.62 425 SER A N 1
ATOM 3118 C CA . SER A 1 425 ? 20.926 6.288 4.666 1.00 94.62 425 SER A CA 1
ATOM 3119 C C . SER A 1 425 ? 22.132 5.725 3.912 1.00 94.62 425 SER A C 1
ATOM 3121 O O . SER A 1 425 ? 23.246 5.756 4.437 1.00 94.62 425 SER A O 1
ATOM 3123 N N . VAL A 1 426 ? 21.935 5.200 2.700 1.00 94.31 426 VAL A N 1
ATOM 3124 C CA . VAL A 1 426 ? 22.947 4.442 1.955 1.00 94.31 426 VAL A CA 1
ATOM 3125 C C . VAL A 1 426 ? 23.115 5.032 0.558 1.00 94.31 426 VAL A C 1
ATOM 3127 O O . VAL A 1 426 ? 22.395 4.700 -0.382 1.00 94.31 426 VAL A O 1
ATOM 3130 N N . ALA A 1 427 ? 24.108 5.906 0.403 1.00 91.12 427 ALA A N 1
ATOM 3131 C CA . ALA A 1 427 ? 24.413 6.503 -0.892 1.00 91.12 427 ALA A CA 1
ATOM 3132 C C . ALA A 1 427 ? 24.806 5.433 -1.926 1.00 91.12 427 ALA A C 1
ATOM 3134 O O . ALA A 1 427 ? 25.568 4.511 -1.629 1.00 91.12 427 ALA A O 1
ATOM 3135 N N . GLY A 1 428 ? 24.328 5.581 -3.163 1.00 90.56 428 GLY A N 1
ATOM 3136 C CA . GLY A 1 428 ? 24.658 4.647 -4.239 1.00 90.56 428 GLY A CA 1
ATOM 3137 C C . GLY A 1 428 ? 23.887 3.327 -4.195 1.00 90.56 428 GLY A C 1
ATOM 3138 O O . GLY A 1 428 ? 24.207 2.438 -4.984 1.00 90.56 428 GLY A O 1
ATOM 3139 N N . VAL A 1 429 ? 22.903 3.181 -3.302 1.00 94.56 429 VAL A N 1
ATOM 3140 C CA . VAL A 1 429 ? 21.969 2.049 -3.264 1.00 94.56 429 VAL A CA 1
ATOM 3141 C C . VAL A 1 429 ? 20.572 2.547 -3.593 1.00 94.56 429 VAL A C 1
ATOM 3143 O O . VAL A 1 429 ? 20.164 3.624 -3.171 1.00 94.56 429 VAL A O 1
ATOM 3146 N N . ARG A 1 430 ? 19.853 1.740 -4.361 1.00 92.94 430 ARG A N 1
ATOM 3147 C CA . ARG A 1 430 ? 18.473 1.952 -4.766 1.00 92.94 430 ARG A CA 1
ATOM 3148 C C . ARG A 1 430 ? 17.623 0.803 -4.244 1.00 92.94 430 ARG A C 1
ATOM 3150 O O . ARG A 1 430 ? 18.077 -0.343 -4.212 1.00 92.94 430 ARG A O 1
ATOM 3157 N N . VAL A 1 431 ? 16.400 1.109 -3.840 1.00 94.00 431 VAL A N 1
ATOM 3158 C CA . VAL A 1 431 ? 15.400 0.107 -3.481 1.00 94.00 431 VAL A CA 1
ATOM 3159 C C . VAL A 1 431 ? 14.299 0.143 -4.515 1.00 94.00 431 VAL A C 1
ATOM 3161 O O . VAL A 1 431 ? 13.695 1.183 -4.770 1.00 94.00 431 VAL A O 1
ATOM 3164 N N . ALA A 1 432 ? 14.013 -1.014 -5.085 1.00 90.81 432 ALA A N 1
ATOM 3165 C CA . ALA A 1 432 ? 12.948 -1.161 -6.050 1.00 90.81 432 ALA A CA 1
ATOM 3166 C C . ALA A 1 432 ? 12.191 -2.465 -5.803 1.00 90.81 432 ALA A C 1
ATOM 3168 O O . ALA A 1 432 ? 12.707 -3.374 -5.149 1.00 90.81 432 ALA A O 1
ATOM 3169 N N . PRO A 1 433 ? 10.969 -2.582 -6.320 1.00 87.12 433 PRO A N 1
ATOM 3170 C CA . PRO A 1 433 ? 10.342 -3.883 -6.483 1.00 87.12 433 PRO A CA 1
ATOM 3171 C C . PRO A 1 433 ? 11.101 -4.720 -7.529 1.00 87.12 433 PRO A C 1
ATOM 3173 O O . PRO A 1 433 ? 11.686 -4.194 -8.479 1.00 87.12 433 PRO A O 1
ATOM 3176 N N . SER A 1 434 ? 11.136 -6.032 -7.320 1.00 83.56 434 SER A N 1
ATOM 3177 C CA . SER A 1 434 ? 11.576 -7.034 -8.290 1.00 83.56 434 SER A CA 1
ATOM 3178 C C . SER A 1 434 ? 10.428 -7.376 -9.225 1.00 83.56 434 SER A C 1
ATOM 3180 O O . SER A 1 434 ? 9.277 -7.183 -8.854 1.00 83.56 434 SER A O 1
ATOM 3182 N N . SER A 1 435 ? 10.699 -8.001 -10.372 1.00 72.06 435 SER A N 1
ATOM 3183 C CA . SER A 1 435 ? 9.654 -8.506 -11.283 1.00 72.06 435 SER A CA 1
ATOM 3184 C C . SER A 1 435 ? 8.628 -9.440 -10.622 1.00 72.06 435 SER A C 1
ATOM 3186 O O . SER A 1 435 ? 7.524 -9.611 -11.131 1.00 72.06 435 SER A O 1
ATOM 3188 N N . LEU A 1 436 ? 8.962 -10.011 -9.461 1.00 72.88 436 LEU A N 1
ATOM 3189 C CA . LEU A 1 436 ? 8.064 -10.795 -8.621 1.00 72.88 436 LEU A CA 1
ATOM 3190 C C . LEU A 1 436 ? 7.382 -9.948 -7.536 1.00 72.88 436 LEU A C 1
ATOM 3192 O O . LEU A 1 436 ? 6.941 -10.513 -6.548 1.00 72.88 436 LEU A O 1
ATOM 3196 N N . GLY A 1 437 ? 7.327 -8.622 -7.641 1.00 76.38 437 GLY A N 1
ATOM 3197 C CA . GLY A 1 437 ? 6.751 -7.723 -6.632 1.00 76.38 437 GLY A CA 1
ATOM 3198 C C . GLY A 1 437 ? 7.379 -7.843 -5.236 1.00 76.38 437 GLY A C 1
ATOM 3199 O O . GLY A 1 437 ? 6.756 -7.454 -4.253 1.00 76.38 437 GLY A O 1
ATOM 3200 N N . THR A 1 438 ? 8.568 -8.442 -5.110 1.00 86.12 438 THR A N 1
ATOM 3201 C CA . THR A 1 438 ? 9.315 -8.510 -3.842 1.00 86.12 438 THR A CA 1
ATOM 3202 C C . THR A 1 438 ? 10.276 -7.335 -3.737 1.00 86.12 438 THR A C 1
ATOM 3204 O O . THR A 1 438 ? 10.613 -6.711 -4.736 1.00 86.12 438 THR A O 1
ATOM 3207 N N . LEU A 1 439 ? 10.764 -7.033 -2.539 1.00 92.12 439 LEU A N 1
ATOM 3208 C CA . LEU A 1 439 ? 11.840 -6.056 -2.356 1.00 92.12 439 LEU A CA 1
ATOM 3209 C C . LEU A 1 439 ? 13.111 -6.486 -3.112 1.00 92.12 439 LEU A C 1
ATOM 3211 O O . LEU A 1 439 ? 13.512 -7.643 -3.025 1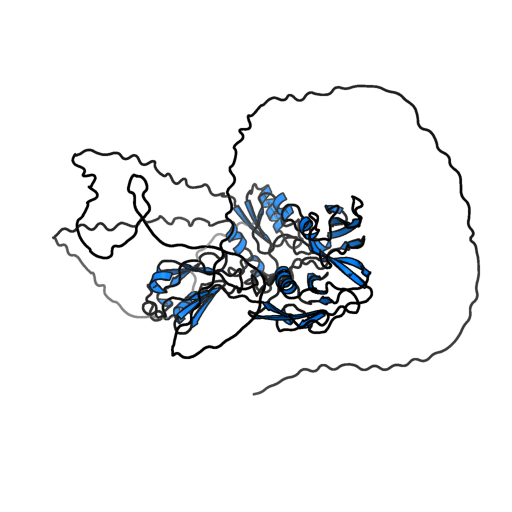.00 92.12 439 LEU A O 1
ATOM 3215 N N . GLN A 1 440 ? 13.807 -5.565 -3.773 1.00 92.75 440 GLN A N 1
ATOM 3216 C CA . GLN A 1 440 ? 15.206 -5.740 -4.167 1.00 92.75 440 GLN A CA 1
ATOM 3217 C C . GLN A 1 440 ? 16.025 -4.479 -3.879 1.00 92.75 440 GLN A C 1
ATOM 3219 O O . GLN A 1 440 ? 15.562 -3.354 -4.076 1.00 92.75 440 GLN A O 1
ATOM 3224 N N . LEU A 1 441 ? 17.251 -4.675 -3.398 1.00 95.06 441 LEU A N 1
ATOM 3225 C CA . LEU A 1 441 ? 18.242 -3.618 -3.215 1.00 95.06 441 LEU A CA 1
ATOM 3226 C C . LEU A 1 441 ? 19.286 -3.758 -4.315 1.00 95.06 441 LEU A C 1
ATOM 3228 O O . LEU A 1 441 ? 19.781 -4.860 -4.552 1.00 95.06 441 LEU A O 1
ATOM 3232 N N . LEU A 1 442 ? 19.629 -2.653 -4.969 1.00 94.12 442 LEU A N 1
ATOM 3233 C CA . LEU A 1 442 ? 20.577 -2.648 -6.076 1.00 94.12 442 LEU A CA 1
ATOM 3234 C C . LEU A 1 442 ? 21.566 -1.497 -5.958 1.00 94.12 442 LEU A C 1
ATOM 3236 O O . LEU A 1 442 ? 21.221 -0.402 -5.519 1.00 94.12 442 LEU A O 1
ATOM 3240 N N . THR A 1 443 ? 22.812 -1.734 -6.354 1.00 94.81 443 THR A N 1
ATOM 3241 C CA . THR A 1 443 ? 23.801 -0.658 -6.472 1.00 94.81 443 THR A CA 1
ATOM 3242 C C . THR A 1 443 ? 23.491 0.217 -7.683 1.00 94.81 443 THR A C 1
ATOM 3244 O O . THR A 1 443 ? 23.124 -0.286 -8.738 1.00 94.81 443 THR A O 1
ATOM 3247 N N . GLN A 1 444 ? 23.681 1.530 -7.575 1.00 90.81 444 GLN A N 1
ATOM 3248 C CA . GLN A 1 444 ? 23.629 2.418 -8.739 1.00 90.81 444 GLN A CA 1
ATOM 3249 C C . GLN A 1 444 ? 24.844 2.211 -9.662 1.00 90.81 444 GLN A C 1
ATOM 3251 O O . GLN A 1 444 ? 24.658 2.144 -10.876 1.00 90.81 444 GLN A O 1
ATOM 3256 N N . PRO A 1 445 ? 26.082 2.045 -9.143 1.00 91.12 445 PRO A N 1
ATOM 3257 C CA . PRO A 1 445 ? 27.186 1.577 -9.969 1.00 91.12 445 PRO A CA 1
ATOM 3258 C C . PRO A 1 445 ? 26.955 0.144 -10.453 1.00 91.12 445 PRO A C 1
ATOM 3260 O O . PRO A 1 445 ? 26.488 -0.714 -9.701 1.00 91.12 445 PRO A O 1
ATOM 3263 N N . THR A 1 446 ? 27.355 -0.117 -11.691 1.00 92.19 446 THR A N 1
ATOM 3264 C CA . THR A 1 446 ? 27.269 -1.424 -12.349 1.00 92.19 446 THR A CA 1
ATOM 3265 C C . THR A 1 446 ? 28.654 -2.004 -12.630 1.00 92.19 446 THR A C 1
ATOM 3267 O O . THR A 1 446 ? 29.640 -1.270 -12.719 1.00 92.19 446 THR A O 1
ATOM 3270 N N . GLY A 1 447 ? 28.731 -3.314 -12.857 1.00 93.31 447 GLY A N 1
ATOM 3271 C CA . GLY A 1 447 ? 29.946 -4.017 -13.262 1.00 93.31 447 GLY A CA 1
ATOM 3272 C C . GLY A 1 447 ? 30.498 -4.944 -12.178 1.00 93.31 447 GLY A C 1
ATOM 3273 O O . GLY A 1 447 ? 30.001 -4.957 -11.055 1.00 93.31 447 GLY A O 1
ATOM 3274 N N . PRO A 1 448 ? 31.594 -5.669 -12.466 1.00 92.94 448 PRO A N 1
ATOM 3275 C CA . PRO A 1 448 ? 32.165 -6.667 -11.554 1.00 92.94 448 PRO A CA 1
ATOM 3276 C C . PRO A 1 448 ? 32.745 -6.078 -10.260 1.00 92.94 448 PRO A C 1
ATOM 3278 O O . PRO A 1 448 ? 33.019 -6.810 -9.314 1.00 92.94 448 PRO A O 1
ATOM 3281 N N . GLY A 1 449 ? 32.968 -4.760 -10.216 1.00 92.94 449 GLY A N 1
ATOM 3282 C CA . GLY A 1 449 ? 33.379 -4.051 -9.002 1.00 92.94 449 GLY A CA 1
ATOM 3283 C C . GLY A 1 449 ? 32.212 -3.641 -8.100 1.00 92.94 449 GLY A C 1
ATOM 3284 O O . GLY A 1 449 ? 32.445 -3.276 -6.947 1.00 92.94 449 GLY A O 1
ATOM 3285 N N . ALA A 1 450 ? 30.974 -3.691 -8.603 1.00 96.12 450 ALA A N 1
ATOM 3286 C CA . ALA A 1 450 ? 29.800 -3.405 -7.801 1.00 96.12 450 ALA A CA 1
ATOM 3287 C C . ALA A 1 450 ? 29.599 -4.532 -6.786 1.00 96.12 450 ALA A C 1
ATOM 3289 O O . ALA A 1 450 ? 29.625 -5.709 -7.146 1.00 96.12 450 ALA A O 1
ATOM 3290 N N . SER A 1 451 ? 29.409 -4.186 -5.516 1.00 96.44 451 SER A N 1
ATOM 3291 C CA . SER A 1 451 ? 29.144 -5.158 -4.454 1.00 96.44 451 SER A CA 1
ATOM 3292 C C . SER A 1 451 ? 28.110 -4.631 -3.476 1.00 96.44 451 SER A C 1
ATOM 3294 O O . SER A 1 451 ? 28.065 -3.434 -3.195 1.00 96.44 451 SER A O 1
ATOM 3296 N N . LEU A 1 452 ? 27.285 -5.531 -2.952 1.00 97.31 452 LEU A N 1
ATOM 3297 C CA . LEU A 1 452 ? 26.223 -5.213 -2.010 1.00 97.31 452 LEU A CA 1
ATOM 3298 C C . LEU A 1 452 ? 26.085 -6.339 -0.995 1.00 97.31 452 LEU A C 1
ATOM 3300 O O . LEU A 1 452 ? 26.078 -7.516 -1.349 1.00 97.31 452 LEU A O 1
ATOM 3304 N N . ARG A 1 453 ? 25.966 -5.980 0.278 1.00 96.19 453 ARG A N 1
ATOM 3305 C CA . ARG A 1 453 ? 25.662 -6.927 1.344 1.00 96.19 453 ARG A CA 1
ATOM 3306 C C . ARG A 1 453 ? 24.727 -6.282 2.345 1.00 96.19 453 ARG A C 1
ATOM 3308 O O . ARG A 1 453 ? 24.943 -5.140 2.754 1.00 96.19 453 ARG A O 1
ATOM 3315 N N . VAL A 1 454 ? 23.736 -7.058 2.755 1.00 96.06 454 VAL A N 1
ATOM 3316 C CA . VAL A 1 454 ? 22.737 -6.680 3.747 1.00 96.06 454 VAL A CA 1
ATOM 3317 C C . VAL A 1 454 ? 22.894 -7.570 4.974 1.00 96.06 454 VAL A C 1
ATOM 3319 O O . VAL A 1 454 ? 23.155 -8.762 4.853 1.00 96.06 454 VAL A O 1
ATOM 3322 N N . GLN A 1 455 ? 22.787 -6.997 6.164 1.00 94.75 455 GLN A N 1
ATOM 3323 C CA . GLN A 1 455 ? 22.833 -7.686 7.450 1.00 94.75 455 GLN A CA 1
ATOM 3324 C C . GLN A 1 455 ? 21.842 -7.023 8.424 1.00 94.75 455 GLN A C 1
ATOM 3326 O O . GLN A 1 455 ? 21.026 -6.192 8.024 1.00 94.75 455 GLN A O 1
ATOM 3331 N N . GLY A 1 456 ? 21.896 -7.399 9.702 1.00 94.50 456 GLY A N 1
ATOM 3332 C CA . GLY A 1 456 ? 20.976 -6.916 10.731 1.00 94.50 456 GLY A CA 1
ATOM 3333 C C . GLY A 1 456 ? 19.747 -7.810 10.921 1.00 94.50 456 GLY A C 1
ATOM 3334 O O . GLY A 1 456 ? 19.504 -8.757 10.169 1.00 94.50 456 GLY A O 1
ATOM 3335 N N . ASP A 1 457 ? 18.989 -7.541 11.978 1.00 95.38 457 ASP A N 1
ATOM 3336 C CA . ASP A 1 457 ? 17.829 -8.334 12.394 1.00 95.38 457 ASP A CA 1
ATOM 3337 C C . ASP A 1 457 ? 16.559 -8.032 11.576 1.00 95.38 457 ASP A C 1
ATOM 3339 O O . ASP A 1 457 ? 15.687 -8.899 11.474 1.00 95.38 457 ASP A O 1
ATOM 3343 N N . ALA A 1 458 ? 16.491 -6.879 10.899 1.00 94.88 458 ALA A N 1
ATOM 3344 C CA . ALA A 1 458 ? 15.409 -6.553 9.965 1.00 94.88 458 ALA A CA 1
ATOM 3345 C C . ALA A 1 458 ? 15.450 -7.396 8.675 1.00 94.88 458 ALA A C 1
ATOM 3347 O O . ALA A 1 458 ? 14.416 -7.604 8.043 1.00 94.88 458 ALA A O 1
ATOM 3348 N N . GLY A 1 459 ? 16.626 -7.908 8.276 1.00 92.19 459 GLY A N 1
ATOM 3349 C CA . GLY A 1 459 ? 16.816 -8.582 6.983 1.00 92.19 459 GLY A CA 1
ATOM 3350 C C . GLY A 1 459 ? 15.872 -9.768 6.767 1.00 92.19 459 GLY A C 1
ATOM 3351 O O . GLY A 1 459 ? 15.277 -9.896 5.700 1.00 92.19 459 GLY A O 1
ATOM 3352 N N . SER A 1 460 ? 15.651 -10.581 7.805 1.00 89.81 460 SER A N 1
ATOM 3353 C CA . SER A 1 460 ? 14.725 -11.722 7.741 1.00 89.81 460 SER A CA 1
ATOM 3354 C C . SER A 1 460 ? 13.258 -11.308 7.569 1.00 89.81 460 SER A C 1
ATOM 3356 O O . SER A 1 460 ? 12.544 -11.945 6.798 1.00 89.81 460 SER A O 1
ATOM 3358 N N . GLY A 1 461 ? 12.827 -10.214 8.210 1.00 88.44 461 GLY A N 1
ATOM 3359 C CA . GLY A 1 461 ? 11.476 -9.655 8.059 1.00 88.44 461 GLY A CA 1
ATOM 3360 C C . GLY A 1 461 ? 11.234 -9.013 6.690 1.00 88.44 461 GLY A C 1
ATOM 3361 O O . GLY A 1 461 ? 10.098 -8.927 6.238 1.00 88.44 461 GLY A O 1
ATOM 3362 N N . LEU A 1 462 ? 12.310 -8.634 5.994 1.00 92.75 462 LEU A N 1
ATOM 3363 C CA . LEU A 1 462 ? 12.295 -8.167 4.603 1.00 92.75 462 LEU A CA 1
ATOM 3364 C C . LEU A 1 462 ? 12.549 -9.298 3.584 1.00 92.75 462 LEU A C 1
ATOM 3366 O O . LEU A 1 462 ? 12.528 -9.074 2.373 1.00 92.75 462 LEU A O 1
ATOM 3370 N N . GLY A 1 463 ? 12.817 -10.519 4.057 1.00 92.06 463 GLY A N 1
ATOM 3371 C CA . GLY A 1 463 ? 13.121 -11.679 3.221 1.00 92.06 463 GLY A CA 1
ATOM 3372 C C . GLY A 1 463 ? 14.472 -11.619 2.501 1.00 92.06 463 GLY A C 1
ATOM 3373 O O . GLY A 1 463 ? 14.626 -12.316 1.498 1.00 92.06 463 GLY A O 1
ATOM 3374 N N . LEU A 1 464 ? 15.410 -10.790 2.967 1.00 95.50 464 LEU A N 1
ATOM 3375 C CA . LEU A 1 464 ? 16.741 -10.594 2.387 1.00 95.50 464 LEU A CA 1
ATOM 3376 C C . LEU A 1 464 ? 17.747 -11.597 2.963 1.00 95.50 464 LEU A C 1
ATOM 3378 O O . LEU A 1 464 ? 17.731 -11.904 4.157 1.00 95.50 464 LEU A O 1
ATOM 3382 N N . ASP A 1 465 ? 18.655 -12.082 2.120 1.00 94.38 465 ASP A N 1
ATOM 3383 C CA . ASP A 1 465 ? 19.779 -12.903 2.559 1.00 94.38 465 ASP A CA 1
ATOM 3384 C C . ASP A 1 465 ? 20.982 -12.050 3.005 1.00 94.38 465 ASP A C 1
ATOM 3386 O O . ASP A 1 465 ? 21.098 -10.871 2.671 1.00 94.38 465 ASP A O 1
ATOM 3390 N N . ALA A 1 466 ? 21.886 -12.662 3.779 1.00 94.56 466 ALA A N 1
ATOM 3391 C CA . ALA A 1 466 ? 23.065 -11.990 4.334 1.00 94.56 466 ALA A CA 1
ATOM 3392 C C . ALA A 1 466 ? 24.367 -12.223 3.542 1.00 94.56 466 ALA A C 1
ATOM 3394 O O . ALA A 1 466 ? 25.471 -11.933 4.041 1.00 94.56 466 ALA A O 1
ATOM 3395 N N . LEU A 1 467 ? 24.262 -12.811 2.345 1.00 94.81 467 LEU A N 1
ATOM 3396 C CA . LEU A 1 467 ? 25.408 -13.111 1.497 1.00 94.81 467 LEU A CA 1
ATOM 3397 C C . LEU A 1 467 ? 25.901 -11.832 0.804 1.00 94.81 467 LEU A C 1
ATOM 3399 O O . LEU A 1 467 ? 25.147 -10.876 0.628 1.00 94.81 467 LEU A O 1
ATOM 3403 N N . PRO A 1 468 ? 27.190 -11.765 0.443 1.00 94.69 468 PRO A N 1
ATOM 3404 C CA . PRO A 1 468 ? 27.672 -10.732 -0.457 1.00 94.69 468 PRO A CA 1
ATOM 3405 C C . PRO A 1 468 ? 27.200 -11.021 -1.887 1.00 94.69 468 PRO A C 1
ATOM 3407 O O . PRO A 1 468 ? 27.369 -12.132 -2.388 1.00 94.69 468 PRO A O 1
ATOM 3410 N N . HIS A 1 469 ? 26.671 -9.999 -2.549 1.00 96.56 469 HIS A N 1
ATOM 3411 C CA . HIS A 1 469 ? 26.280 -10.016 -3.957 1.00 96.56 469 HIS A CA 1
ATOM 3412 C C . HIS A 1 469 ? 27.188 -9.082 -4.752 1.00 96.56 469 HIS A C 1
ATOM 3414 O O . HIS A 1 469 ? 27.666 -8.072 -4.228 1.00 96.56 469 HIS A O 1
ATOM 3420 N N . THR A 1 470 ? 27.433 -9.410 -6.017 1.00 96.38 470 THR A N 1
ATOM 3421 C CA . THR A 1 470 ? 28.275 -8.623 -6.926 1.00 96.38 470 THR A CA 1
ATOM 3422 C C . THR A 1 470 ? 27.558 -8.380 -8.244 1.00 96.38 470 THR A C 1
ATOM 3424 O O . THR A 1 470 ? 26.716 -9.182 -8.637 1.00 96.38 470 THR A O 1
ATOM 3427 N N . GLY A 1 471 ? 27.890 -7.278 -8.914 1.00 94.00 471 GLY A N 1
ATOM 3428 C CA . GLY A 1 471 ? 27.468 -7.047 -10.292 1.00 94.00 471 GLY A CA 1
ATOM 3429 C C . GLY A 1 471 ? 28.298 -7.863 -11.279 1.00 94.00 471 GLY A C 1
ATOM 3430 O O . GLY A 1 471 ? 29.354 -8.398 -10.936 1.00 94.00 471 GLY A O 1
ATOM 3431 N N . ASP A 1 472 ? 27.842 -7.916 -12.525 1.00 93.75 472 ASP A N 1
ATOM 3432 C CA . ASP A 1 472 ? 28.507 -8.609 -13.625 1.00 93.75 472 ASP A CA 1
ATOM 3433 C C . ASP A 1 472 ? 28.963 -7.621 -14.702 1.00 93.75 472 ASP A C 1
ATOM 3435 O O . ASP A 1 472 ? 28.444 -6.514 -14.846 1.00 93.75 472 ASP A O 1
ATOM 3439 N N . ALA A 1 473 ? 29.950 -8.022 -15.506 1.00 92.38 473 ALA A N 1
ATOM 3440 C CA . ALA A 1 473 ? 30.444 -7.205 -16.617 1.00 92.38 473 ALA A CA 1
ATOM 3441 C C . ALA A 1 473 ? 29.439 -7.068 -17.774 1.00 92.38 473 ALA A C 1
ATOM 3443 O O . ALA A 1 473 ? 29.557 -6.136 -18.568 1.00 92.38 473 ALA A O 1
ATOM 3444 N N . SER A 1 474 ? 28.478 -7.988 -17.883 1.00 92.38 474 SER A N 1
ATOM 3445 C CA . SER A 1 474 ? 27.411 -7.946 -18.881 1.00 92.38 474 SER A CA 1
ATOM 3446 C C . SER A 1 474 ? 26.212 -8.775 -18.419 1.00 92.38 474 SER A C 1
ATOM 3448 O O . SER A 1 474 ? 26.395 -9.865 -17.879 1.00 92.38 474 SER A O 1
ATOM 3450 N N . GLY A 1 475 ? 24.999 -8.285 -18.661 1.00 89.62 475 GLY A N 1
ATOM 3451 C CA . GLY A 1 475 ? 23.753 -9.001 -18.403 1.00 89.62 475 GLY A CA 1
ATOM 3452 C C . GLY A 1 475 ? 22.528 -8.155 -18.746 1.00 89.62 475 GLY A C 1
ATOM 3453 O O . GLY A 1 475 ? 22.653 -7.015 -19.191 1.00 89.62 475 GLY A O 1
ATOM 3454 N N . ALA A 1 476 ? 21.341 -8.732 -18.572 1.00 88.81 476 ALA A N 1
ATOM 3455 C CA . ALA A 1 476 ? 20.100 -7.966 -18.601 1.00 88.81 476 ALA A CA 1
ATOM 3456 C C . ALA A 1 476 ? 19.861 -7.343 -17.222 1.00 88.81 476 ALA A C 1
ATOM 3458 O O . ALA A 1 476 ? 20.038 -8.017 -16.205 1.00 88.81 476 ALA A O 1
ATOM 3459 N N . THR A 1 477 ? 19.463 -6.074 -17.196 1.00 88.62 477 THR A N 1
ATOM 3460 C CA . THR A 1 477 ? 19.128 -5.355 -15.962 1.00 88.62 477 THR A CA 1
ATOM 3461 C C . THR A 1 477 ? 17.698 -4.843 -16.038 1.00 88.62 477 THR A C 1
ATOM 3463 O O . THR A 1 477 ? 17.277 -4.339 -17.080 1.00 88.62 477 THR A O 1
ATOM 3466 N N . ASP A 1 478 ? 16.961 -4.967 -14.936 1.00 89.25 478 ASP A N 1
ATOM 3467 C CA . ASP A 1 478 ? 15.641 -4.360 -14.783 1.00 89.25 478 ASP A CA 1
ATOM 3468 C C . ASP A 1 478 ? 15.799 -2.835 -14.764 1.00 89.25 478 ASP A C 1
ATOM 3470 O O . ASP A 1 478 ? 16.517 -2.285 -13.928 1.00 89.25 478 ASP A O 1
ATOM 3474 N N . VAL A 1 479 ? 15.127 -2.152 -15.687 1.00 91.19 479 VAL A N 1
ATOM 3475 C CA . VAL A 1 479 ? 15.162 -0.690 -15.809 1.00 91.19 479 VAL A CA 1
ATOM 3476 C C . VAL A 1 479 ? 13.908 -0.085 -15.213 1.00 91.19 479 VAL A C 1
ATOM 3478 O O . VAL A 1 479 ? 14.001 0.792 -14.361 1.00 91.19 479 VAL A O 1
ATOM 3481 N N . LEU A 1 480 ? 12.739 -0.569 -15.629 1.00 92.31 480 LEU A N 1
ATOM 3482 C CA . LEU A 1 480 ? 11.449 -0.053 -15.190 1.00 92.31 480 LEU A CA 1
ATOM 3483 C C . LEU A 1 480 ? 10.590 -1.214 -14.707 1.00 92.31 480 LEU A C 1
ATOM 3485 O O . LEU A 1 480 ? 10.217 -2.088 -15.487 1.00 92.31 480 LEU A O 1
ATOM 3489 N N . HIS A 1 481 ? 10.278 -1.215 -13.419 1.00 92.62 481 HIS A N 1
ATOM 3490 C CA . HIS A 1 481 ? 9.350 -2.166 -12.837 1.00 92.62 481 HIS A CA 1
ATOM 3491 C C . HIS A 1 481 ? 7.921 -1.664 -12.984 1.00 92.62 481 HIS A C 1
ATOM 3493 O O . HIS A 1 481 ? 7.642 -0.476 -12.814 1.00 92.62 481 HIS A O 1
ATOM 3499 N N . LEU A 1 482 ? 7.020 -2.581 -13.295 1.00 93.94 482 LEU A N 1
ATOM 3500 C CA . LEU A 1 482 ? 5.618 -2.324 -13.554 1.00 93.94 482 LEU A CA 1
ATOM 3501 C C . LEU A 1 482 ? 4.785 -3.215 -12.639 1.00 93.94 482 LEU A C 1
ATOM 3503 O O . LEU A 1 482 ? 4.982 -4.428 -12.603 1.00 93.94 482 LEU A O 1
ATOM 3507 N N . GLU A 1 483 ? 3.824 -2.623 -11.944 1.00 92.38 483 GLU A N 1
ATOM 3508 C CA . GLU A 1 483 ? 2.846 -3.347 -11.132 1.00 92.38 483 GLU A CA 1
ATOM 3509 C C . GLU A 1 483 ? 1.437 -3.005 -11.559 1.00 92.38 483 GLU A C 1
ATOM 3511 O O . GLU A 1 483 ? 1.160 -1.895 -12.002 1.00 92.38 483 GLU A O 1
ATOM 3516 N N . ALA A 1 484 ? 0.518 -3.942 -11.376 1.00 93.56 484 ALA A N 1
ATOM 3517 C CA . ALA A 1 484 ? -0.899 -3.670 -11.489 1.00 93.56 484 ALA A CA 1
ATOM 3518 C C . ALA A 1 484 ? -1.340 -2.650 -10.430 1.00 93.56 484 ALA A C 1
ATOM 3520 O O . ALA A 1 484 ? -0.985 -2.766 -9.252 1.00 93.56 484 ALA A O 1
ATOM 3521 N N . LYS A 1 485 ? -2.173 -1.686 -10.836 1.00 91.50 485 LYS A N 1
ATOM 3522 C CA . LYS A 1 485 ? -2.739 -0.653 -9.956 1.00 91.50 485 LYS A CA 1
ATOM 3523 C C . LYS A 1 485 ? -3.686 -1.206 -8.897 1.00 91.50 485 LYS A C 1
ATOM 3525 O O . LYS A 1 485 ? -3.806 -0.593 -7.837 1.00 91.50 485 LYS A O 1
ATOM 3530 N N . ASP A 1 486 ? -4.257 -2.385 -9.106 1.00 91.88 486 ASP A N 1
ATOM 3531 C CA . ASP A 1 486 ? -4.992 -3.130 -8.088 1.00 91.88 486 ASP A CA 1
ATOM 3532 C C . ASP A 1 486 ? -4.527 -4.590 -8.054 1.00 91.88 486 ASP A C 1
ATOM 3534 O O . ASP A 1 486 ? -4.091 -5.146 -9.061 1.00 91.88 486 ASP A O 1
ATOM 3538 N N . ALA A 1 487 ? -4.627 -5.228 -6.887 1.00 90.62 487 ALA A N 1
ATOM 3539 C CA . ALA A 1 487 ? -4.398 -6.666 -6.770 1.00 90.62 487 ALA A CA 1
ATOM 3540 C C . ALA A 1 487 ? -5.513 -7.452 -7.478 1.00 90.62 487 ALA A C 1
ATOM 3542 O O . ALA A 1 487 ? -6.671 -7.023 -7.467 1.00 90.62 487 ALA A O 1
ATOM 3543 N N . GLY A 1 488 ? -5.186 -8.605 -8.054 1.00 91.44 488 GLY A N 1
ATOM 3544 C CA . GLY A 1 488 ? -6.163 -9.491 -8.684 1.00 91.44 488 GLY A CA 1
ATOM 3545 C C . GLY A 1 488 ? -5.634 -10.230 -9.908 1.00 91.44 488 GLY A C 1
ATOM 3546 O O . GLY A 1 488 ? -4.663 -9.817 -10.547 1.00 91.44 488 GLY A O 1
ATOM 3547 N N . ALA A 1 489 ? -6.299 -11.330 -10.254 1.00 92.50 489 ALA A N 1
ATOM 3548 C CA . ALA A 1 489 ? -5.932 -12.177 -11.385 1.00 92.50 489 ALA A CA 1
ATOM 3549 C C . ALA A 1 489 ? -6.183 -11.502 -12.741 1.00 92.50 489 ALA A C 1
ATOM 3551 O O . ALA A 1 489 ? -5.525 -11.850 -13.725 1.00 92.50 489 ALA A O 1
ATOM 3552 N N . TYR A 1 490 ? -7.078 -10.507 -12.787 1.00 92.62 490 TYR A N 1
ATOM 3553 C CA . TYR A 1 490 ? -7.366 -9.715 -13.987 1.00 92.62 490 TYR A CA 1
ATOM 3554 C C . TYR A 1 490 ? -6.098 -9.134 -14.608 1.00 92.62 490 TYR A C 1
ATOM 3556 O O . TYR A 1 490 ? -5.958 -9.097 -15.825 1.00 92.62 490 TYR A O 1
ATOM 3564 N N . ALA A 1 491 ? -5.146 -8.720 -13.772 1.00 94.06 491 ALA A N 1
ATOM 3565 C CA . ALA A 1 491 ? -3.970 -8.012 -14.228 1.00 94.06 491 ALA A CA 1
ATOM 3566 C C . ALA A 1 491 ? -3.005 -8.895 -15.029 1.00 94.06 491 ALA A C 1
ATOM 3568 O O . ALA A 1 491 ? -2.170 -8.367 -15.751 1.00 94.06 491 ALA A O 1
ATOM 3569 N N . ASN A 1 492 ? -3.158 -10.223 -14.983 1.00 94.12 492 ASN A N 1
ATOM 3570 C CA . ASN A 1 492 ? -2.374 -11.146 -15.809 1.00 94.12 492 ASN A CA 1
ATOM 3571 C C . ASN A 1 492 ? -2.701 -11.044 -17.314 1.00 94.12 492 ASN A C 1
ATOM 3573 O O . ASN A 1 492 ? -2.004 -11.639 -18.130 1.00 94.12 492 ASN A O 1
ATOM 3577 N N . ARG A 1 493 ? -3.765 -10.317 -17.690 1.00 94.94 493 ARG A N 1
ATOM 3578 C CA . ARG A 1 493 ? -4.133 -10.038 -19.090 1.00 94.94 493 ARG A CA 1
ATOM 3579 C C . ARG A 1 493 ? -3.573 -8.714 -19.622 1.00 94.94 493 ARG A C 1
ATOM 3581 O O . ARG A 1 493 ? -3.859 -8.329 -20.757 1.00 94.94 493 ARG A O 1
ATOM 3588 N N . ILE A 1 494 ? -2.848 -7.985 -18.772 1.00 96.81 494 ILE A N 1
ATOM 3589 C CA . ILE A 1 494 ? -2.254 -6.694 -19.103 1.00 96.81 494 ILE A CA 1
ATOM 3590 C C . ILE A 1 494 ? -0.860 -6.927 -19.678 1.00 96.81 494 ILE A C 1
ATOM 3592 O O . ILE A 1 494 ? -0.023 -7.604 -19.077 1.00 96.81 494 ILE A O 1
ATOM 3596 N N . GLU A 1 495 ? -0.596 -6.289 -20.811 1.00 97.81 495 GLU A N 1
ATOM 3597 C CA . GLU A 1 495 ? 0.725 -6.221 -21.423 1.00 97.81 495 GLU A CA 1
ATOM 3598 C C . GLU A 1 495 ? 1.182 -4.768 -21.505 1.00 97.81 495 GLU A C 1
ATOM 3600 O O . GLU A 1 495 ? 0.380 -3.845 -21.664 1.00 97.81 495 GLU A O 1
ATOM 3605 N N . VAL A 1 496 ? 2.489 -4.557 -21.405 1.00 97.81 496 VAL A N 1
ATOM 3606 C CA . VAL A 1 496 ? 3.105 -3.243 -21.548 1.00 97.81 496 VAL A CA 1
ATOM 3607 C C . VAL A 1 496 ? 4.141 -3.304 -22.656 1.00 97.81 496 VAL A C 1
ATOM 3609 O O . VAL A 1 496 ? 5.060 -4.121 -22.626 1.00 97.81 496 VAL A O 1
ATOM 3612 N N . GLU A 1 497 ? 3.970 -2.437 -23.646 1.00 97.81 497 GLU A N 1
ATOM 3613 C CA . GLU A 1 497 ? 4.839 -2.310 -24.809 1.00 97.81 497 GLU A CA 1
ATOM 3614 C C . GLU A 1 497 ? 5.645 -1.011 -24.710 1.00 97.81 497 GLU A C 1
ATOM 3616 O O . GLU A 1 497 ? 5.085 0.074 -24.537 1.00 97.81 497 GLU A O 1
ATOM 3621 N N . VAL A 1 498 ? 6.965 -1.125 -24.852 1.00 97.38 498 VAL A N 1
ATOM 3622 C CA . VAL A 1 498 ? 7.886 0.009 -24.973 1.00 97.38 498 VAL A CA 1
ATOM 3623 C C . VAL A 1 498 ? 8.211 0.232 -26.438 1.00 97.38 498 VAL A C 1
ATOM 3625 O O . VAL A 1 498 ? 8.581 -0.702 -27.150 1.00 97.38 498 VAL A O 1
ATOM 3628 N N . ARG A 1 499 ? 8.125 1.487 -26.881 1.00 96.06 499 ARG A N 1
ATOM 3629 C CA . ARG A 1 499 ? 8.501 1.917 -28.232 1.00 96.06 499 ARG A CA 1
ATOM 3630 C C . ARG A 1 499 ? 9.503 3.070 -28.194 1.00 96.06 499 ARG A C 1
ATOM 3632 O O . ARG A 1 499 ? 9.573 3.785 -27.191 1.00 96.06 499 ARG A O 1
ATOM 3639 N N . PRO A 1 500 ? 10.241 3.301 -29.296 1.00 94.31 500 PRO A N 1
ATOM 3640 C CA . PRO A 1 500 ? 10.977 4.546 -29.475 1.00 94.31 500 PRO A CA 1
ATOM 3641 C C . PRO A 1 500 ? 10.042 5.751 -29.340 1.00 94.31 500 PRO A C 1
ATOM 3643 O O . PRO A 1 500 ? 8.860 5.657 -29.677 1.00 94.31 500 PRO A O 1
ATOM 3646 N N . SER A 1 501 ? 10.575 6.879 -28.878 1.00 94.56 501 SER A N 1
ATOM 3647 C CA . SER A 1 501 ? 9.794 8.100 -28.691 1.00 94.56 501 SER A CA 1
ATOM 3648 C C . SER A 1 501 ? 9.101 8.569 -29.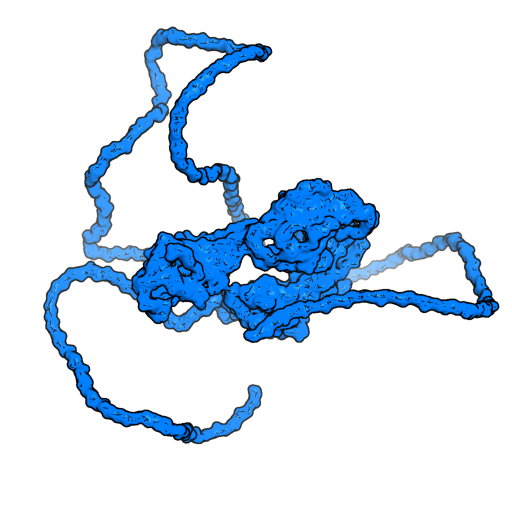969 1.00 94.56 501 SER A C 1
ATOM 3650 O O . SER A 1 501 ? 9.712 8.680 -31.036 1.00 94.56 501 SER A O 1
ATOM 3652 N N . THR A 1 502 ? 7.820 8.929 -29.860 1.00 93.19 502 THR A N 1
ATOM 3653 C CA . THR A 1 502 ? 7.065 9.493 -30.992 1.00 93.19 502 THR A CA 1
ATOM 3654 C C . THR A 1 502 ? 7.694 10.794 -31.516 1.00 93.19 502 THR A C 1
ATOM 3656 O O . THR A 1 502 ? 7.619 11.084 -32.711 1.00 93.19 502 THR A O 1
ATOM 3659 N N . ASN A 1 503 ? 8.316 11.597 -30.647 1.00 90.38 503 ASN A N 1
ATOM 3660 C CA . ASN A 1 503 ? 8.996 12.839 -31.032 1.00 90.38 503 ASN A CA 1
ATOM 3661 C C . ASN A 1 503 ? 10.436 12.631 -31.548 1.00 90.38 503 ASN A C 1
ATOM 3663 O O . ASN A 1 503 ? 11.067 13.607 -31.959 1.00 90.38 503 ASN A O 1
ATOM 3667 N N . GLY A 1 504 ? 10.953 11.397 -31.530 1.00 86.56 504 GLY A N 1
ATOM 3668 C CA . GLY A 1 504 ? 12.302 11.049 -31.973 1.00 86.56 504 GLY A CA 1
ATOM 3669 C C . GLY A 1 504 ? 13.432 11.518 -31.051 1.00 86.56 504 GLY A C 1
ATOM 3670 O O . GLY A 1 504 ? 14.592 11.477 -31.462 1.00 86.56 504 GLY A O 1
ATOM 3671 N N . ALA A 1 505 ? 13.135 11.987 -29.834 1.00 89.50 505 ALA A N 1
ATOM 3672 C CA . ALA A 1 505 ? 14.163 12.351 -28.867 1.00 89.50 505 ALA A CA 1
ATOM 3673 C C . ALA A 1 505 ? 14.846 11.083 -28.308 1.00 89.50 505 ALA A C 1
ATOM 3675 O O . ALA A 1 505 ? 14.144 10.181 -27.839 1.00 89.50 505 ALA A O 1
ATOM 3676 N N . PRO A 1 506 ? 16.192 11.011 -28.339 1.00 82.88 506 PRO A N 1
ATOM 3677 C CA . PRO A 1 506 ? 16.947 9.786 -28.063 1.00 82.88 506 PRO A CA 1
ATOM 3678 C C . PRO A 1 506 ? 16.853 9.321 -26.607 1.00 82.88 506 PRO A C 1
ATOM 3680 O O . PRO A 1 506 ? 16.951 8.126 -26.356 1.00 82.88 506 PRO A O 1
ATOM 3683 N N . ASP A 1 507 ? 16.604 10.247 -25.678 1.00 87.31 507 ASP A N 1
ATOM 3684 C CA . ASP A 1 507 ? 16.571 9.974 -24.235 1.00 87.31 507 ASP A CA 1
ATOM 3685 C C . ASP A 1 507 ? 15.146 9.768 -23.694 1.00 87.31 507 ASP A C 1
ATOM 3687 O O . ASP A 1 507 ? 14.881 9.877 -22.497 1.00 87.31 507 ASP A O 1
ATOM 3691 N N . THR A 1 508 ? 14.191 9.521 -24.592 1.00 94.56 508 THR A N 1
ATOM 3692 C CA . THR A 1 508 ? 12.782 9.334 -24.238 1.00 94.56 508 THR A CA 1
ATOM 3693 C C . THR A 1 508 ? 12.203 8.110 -24.926 1.00 94.56 508 THR A C 1
ATOM 3695 O O . THR A 1 508 ? 12.698 7.662 -25.961 1.00 94.56 508 THR A O 1
ATOM 3698 N N . PHE A 1 509 ? 11.126 7.580 -24.361 1.00 96.50 509 PHE A N 1
ATOM 3699 C CA . PHE A 1 509 ? 10.457 6.380 -24.852 1.00 96.50 509 PHE A CA 1
ATOM 3700 C C . PHE A 1 509 ? 8.943 6.495 -24.687 1.00 96.50 509 PHE A C 1
ATOM 3702 O O . PHE A 1 509 ? 8.440 7.294 -23.895 1.00 96.50 509 PHE A O 1
ATOM 3709 N N . ASP A 1 510 ? 8.208 5.692 -25.442 1.00 97.00 510 ASP A N 1
ATOM 3710 C CA . ASP A 1 510 ? 6.758 5.600 -25.331 1.00 97.00 510 ASP A CA 1
ATOM 3711 C C . ASP A 1 510 ? 6.390 4.320 -24.581 1.00 97.00 510 ASP A C 1
ATOM 3713 O O . ASP A 1 510 ? 6.967 3.262 -24.835 1.00 97.00 510 ASP A O 1
ATOM 3717 N N . VAL A 1 511 ? 5.405 4.409 -23.688 1.00 97.69 511 VAL A N 1
ATOM 3718 C CA . VAL A 1 511 ? 4.820 3.246 -23.005 1.00 97.69 511 VAL A CA 1
ATOM 3719 C C . VAL A 1 511 ? 3.368 3.106 -23.428 1.00 97.69 511 VAL A C 1
ATOM 3721 O O . VAL A 1 511 ? 2.586 4.049 -23.302 1.00 97.69 511 VAL A O 1
ATOM 3724 N N . LEU A 1 512 ? 2.998 1.926 -23.913 1.00 97.88 512 LEU A N 1
ATOM 3725 C CA . LEU A 1 512 ? 1.630 1.573 -24.262 1.00 97.88 512 LEU A CA 1
ATOM 3726 C C . LEU A 1 512 ? 1.162 0.435 -23.362 1.00 97.88 512 LEU A C 1
ATOM 3728 O O . LEU A 1 512 ? 1.889 -0.531 -23.155 1.00 97.88 512 LEU A O 1
ATOM 3732 N N . VAL A 1 513 ? -0.059 0.549 -22.847 1.00 98.00 513 VAL A N 1
ATOM 3733 C CA . VAL A 1 513 ? -0.693 -0.480 -22.019 1.00 98.00 513 VAL A CA 1
ATOM 3734 C C . VAL A 1 513 ? -1.779 -1.151 -22.840 1.00 98.00 513 VAL A C 1
ATOM 3736 O O . VAL A 1 513 ? -2.669 -0.483 -23.381 1.00 98.00 513 VAL A O 1
ATOM 3739 N N . LEU A 1 514 ? -1.698 -2.470 -22.932 1.00 97.56 514 LEU A N 1
ATOM 3740 C CA . LEU A 1 514 ? -2.649 -3.322 -23.616 1.00 97.56 514 LEU A CA 1
ATOM 3741 C C . LEU A 1 514 ? -3.379 -4.190 -22.595 1.00 97.56 514 LEU A C 1
ATOM 3743 O O . LEU A 1 514 ? -2.826 -4.570 -21.568 1.00 97.56 514 LEU A O 1
ATOM 3747 N N . GLU A 1 515 ? -4.621 -4.527 -22.903 1.00 95.38 515 GLU A N 1
ATOM 3748 C CA . GLU A 1 515 ? -5.420 -5.494 -22.158 1.00 95.38 515 GLU A CA 1
ATOM 3749 C C . GLU A 1 515 ? -6.064 -6.434 -23.179 1.00 95.38 515 GLU A C 1
ATOM 3751 O O . GLU A 1 515 ? -6.721 -5.958 -24.108 1.00 95.38 515 GLU A O 1
ATOM 3756 N N . ASP A 1 516 ? -5.826 -7.743 -23.057 1.00 92.62 516 ASP A N 1
ATOM 3757 C CA . ASP A 1 516 ? -6.291 -8.754 -24.025 1.00 92.62 516 ASP A CA 1
ATOM 3758 C C . ASP A 1 516 ? -5.910 -8.415 -25.487 1.00 92.62 516 ASP A C 1
ATOM 3760 O O . ASP A 1 516 ? -6.682 -8.608 -26.431 1.00 92.62 516 ASP A O 1
ATOM 3764 N N . GLY A 1 517 ? -4.713 -7.846 -25.681 1.00 91.81 517 GLY A N 1
ATOM 3765 C CA . GLY A 1 517 ? -4.185 -7.430 -26.987 1.00 91.81 517 GLY A CA 1
ATOM 3766 C C . GLY A 1 517 ? -4.771 -6.126 -27.552 1.00 91.81 517 GLY A C 1
ATOM 3767 O O . GLY A 1 517 ? -4.373 -5.699 -28.637 1.00 91.81 517 GLY A O 1
ATOM 3768 N N . ALA A 1 518 ? -5.690 -5.461 -26.845 1.00 96.38 518 ALA A N 1
ATOM 3769 C CA . ALA A 1 518 ? -6.235 -4.165 -27.241 1.00 96.38 518 ALA A CA 1
ATOM 3770 C C . ALA A 1 518 ? -5.517 -3.011 -26.526 1.00 96.38 518 ALA A C 1
ATOM 3772 O O . ALA A 1 518 ? -5.402 -3.008 -25.303 1.00 96.38 518 ALA A O 1
ATOM 3773 N N . TYR A 1 519 ? -5.095 -1.986 -27.270 1.00 96.56 519 TYR A N 1
ATOM 3774 C CA . TYR A 1 519 ? -4.496 -0.778 -26.691 1.00 96.56 519 TYR A CA 1
ATOM 3775 C C . TYR A 1 519 ? -5.507 -0.014 -25.825 1.00 96.56 519 TYR A C 1
ATOM 3777 O O . TYR A 1 519 ? -6.548 0.429 -26.319 1.00 96.56 519 TYR A O 1
ATOM 3785 N N . ARG A 1 520 ? -5.185 0.158 -24.539 1.00 96.19 520 ARG A N 1
ATOM 3786 C CA . ARG A 1 520 ? -6.010 0.878 -23.557 1.00 96.19 520 ARG A CA 1
ATOM 3787 C C . ARG A 1 520 ? -5.464 2.261 -23.247 1.00 96.19 520 ARG A C 1
ATOM 3789 O O . ARG A 1 520 ? -6.227 3.223 -23.220 1.00 96.19 520 ARG A O 1
ATOM 3796 N N . GLU A 1 521 ? -4.158 2.359 -23.023 1.00 97.19 521 GLU A N 1
ATOM 3797 C CA . GLU A 1 521 ? -3.499 3.599 -22.611 1.00 97.19 521 GLU A CA 1
ATOM 3798 C C . GLU A 1 521 ? -2.190 3.792 -23.380 1.00 97.19 521 GLU A C 1
ATOM 3800 O O . GLU A 1 521 ? -1.536 2.832 -23.787 1.00 97.19 521 GLU A O 1
ATOM 3805 N N . SER A 1 522 ? -1.812 5.051 -23.598 1.00 97.00 522 SER A N 1
ATOM 3806 C CA . SER A 1 522 ? -0.583 5.422 -24.298 1.00 97.00 522 SER A CA 1
ATOM 3807 C C . SER A 1 522 ? 0.042 6.636 -23.626 1.00 97.00 522 SER A C 1
ATOM 3809 O O . SER A 1 522 ? -0.604 7.673 -23.472 1.00 97.00 522 SER A O 1
ATOM 3811 N N . PHE A 1 523 ? 1.324 6.529 -23.300 1.00 97.50 523 PHE A N 1
ATOM 3812 C CA . PHE A 1 523 ? 2.116 7.550 -22.626 1.00 97.50 523 PHE A CA 1
ATOM 3813 C C . PHE A 1 523 ? 3.339 7.900 -23.488 1.00 97.50 523 PHE A C 1
ATOM 3815 O O . PHE A 1 523 ? 4.386 7.267 -23.356 1.00 97.50 523 PHE A O 1
ATOM 3822 N N . PRO A 1 524 ? 3.227 8.896 -24.385 1.00 97.06 524 PRO A N 1
ATOM 3823 C CA . PRO A 1 524 ? 4.285 9.201 -25.345 1.00 97.06 524 PRO A CA 1
ATOM 3824 C C . PRO A 1 524 ? 5.356 10.140 -24.776 1.00 97.06 524 PRO A C 1
ATOM 3826 O O . PRO A 1 524 ? 5.021 11.129 -24.126 1.00 97.06 524 PRO A O 1
ATOM 3829 N N . ASN A 1 525 ? 6.624 9.917 -25.116 1.00 96.31 525 ASN A N 1
ATOM 3830 C CA . ASN A 1 525 ? 7.798 10.729 -24.777 1.00 96.31 525 ASN A CA 1
ATOM 3831 C C . ASN A 1 525 ? 8.050 10.816 -23.261 1.00 96.31 525 ASN A C 1
ATOM 3833 O O . ASN A 1 525 ? 8.168 11.902 -22.691 1.00 96.31 525 ASN A O 1
ATOM 3837 N N . LEU A 1 526 ? 7.996 9.684 -22.561 1.00 96.75 526 LEU A N 1
ATOM 3838 C CA . LEU A 1 526 ? 8.397 9.561 -21.156 1.00 96.75 526 LEU A CA 1
ATOM 3839 C C . LEU A 1 526 ? 9.918 9.680 -21.023 1.00 96.75 526 LEU A C 1
ATOM 3841 O O . LEU A 1 526 ? 10.652 9.268 -21.918 1.00 96.75 526 LEU A O 1
ATOM 3845 N N . SER A 1 527 ? 10.368 10.232 -19.899 1.00 95.38 527 SER A N 1
ATOM 3846 C CA . SER A 1 527 ? 11.786 10.365 -19.557 1.00 95.38 527 SER A CA 1
ATOM 3847 C C . SER A 1 527 ? 12.156 9.438 -18.400 1.00 95.38 527 SER A C 1
ATOM 3849 O O . SER A 1 527 ? 11.354 9.225 -17.483 1.00 95.38 527 SER A O 1
ATOM 3851 N N . ALA A 1 528 ? 13.379 8.905 -18.439 1.00 92.81 528 ALA A N 1
ATOM 3852 C CA . ALA A 1 528 ? 13.963 8.129 -17.348 1.00 92.81 528 ALA A CA 1
ATOM 3853 C C . ALA A 1 528 ? 14.597 9.003 -16.248 1.00 92.81 528 ALA A C 1
ATOM 3855 O O . ALA A 1 528 ? 14.919 8.493 -15.175 1.00 92.81 528 ALA A O 1
ATOM 3856 N N . SER A 1 529 ? 14.746 10.306 -16.504 1.00 92.25 529 SER A N 1
ATOM 3857 C CA . SER A 1 529 ? 15.373 11.251 -15.583 1.00 92.25 529 SER A CA 1
ATOM 3858 C C . SER A 1 529 ? 14.353 11.878 -14.638 1.00 92.25 529 SER A C 1
ATOM 3860 O O . SER A 1 529 ? 13.318 12.388 -15.076 1.00 92.25 529 SER A O 1
ATOM 3862 N N . GLU A 1 530 ? 14.648 11.863 -13.338 1.00 90.75 530 GLU A N 1
ATOM 3863 C CA . GLU A 1 530 ? 13.751 12.380 -12.299 1.00 90.75 530 GLU A CA 1
ATOM 3864 C C . GLU A 1 530 ? 13.534 13.898 -12.409 1.00 90.75 530 GLU A C 1
ATOM 3866 O O . GLU A 1 530 ? 12.438 14.392 -12.130 1.00 90.75 530 GLU A O 1
ATOM 3871 N N . ASP A 1 531 ? 14.530 14.637 -12.898 1.00 91.56 531 ASP A N 1
ATOM 3872 C CA . ASP A 1 531 ? 14.464 16.093 -13.059 1.00 91.56 531 ASP A CA 1
ATOM 3873 C C . ASP A 1 531 ? 13.584 16.533 -14.242 1.00 91.56 531 ASP A C 1
ATOM 3875 O O . ASP A 1 531 ? 13.128 17.680 -14.303 1.00 91.56 531 ASP A O 1
ATOM 3879 N N . ASP A 1 532 ? 13.303 15.634 -15.188 1.00 94.44 532 ASP A N 1
ATOM 3880 C CA . ASP A 1 532 ? 12.485 15.945 -16.356 1.00 94.44 532 ASP A CA 1
ATOM 3881 C C . ASP A 1 532 ? 11.002 15.988 -15.978 1.00 94.44 532 ASP A C 1
ATOM 3883 O O . ASP A 1 532 ? 10.496 15.083 -15.321 1.00 94.44 532 ASP A O 1
ATOM 3887 N N . ALA A 1 533 ? 10.252 16.991 -16.443 1.00 94.62 533 ALA A N 1
ATOM 3888 C CA . ALA A 1 533 ? 8.808 17.102 -16.217 1.00 94.62 533 ALA A CA 1
ATOM 3889 C C . ALA A 1 533 ? 8.013 15.854 -16.663 1.00 94.62 533 ALA A C 1
ATOM 3891 O O . ALA A 1 533 ? 6.988 15.532 -16.056 1.00 94.62 533 ALA A O 1
ATOM 3892 N N . ARG A 1 534 ? 8.502 15.145 -17.686 1.00 95.19 534 ARG A N 1
ATOM 3893 C CA . ARG A 1 534 ? 7.959 13.911 -18.270 1.00 95.19 534 ARG A CA 1
ATOM 3894 C C . ARG A 1 534 ? 8.488 12.630 -17.608 1.00 95.19 534 ARG A C 1
ATOM 3896 O O . ARG A 1 534 ? 8.322 11.556 -18.189 1.00 95.19 534 ARG A O 1
ATOM 3903 N N . TYR A 1 535 ? 9.100 12.725 -16.426 1.00 96.19 535 TYR A N 1
ATOM 3904 C CA . TYR A 1 535 ? 9.576 11.566 -15.669 1.00 96.19 535 TYR A CA 1
ATOM 3905 C C . TYR A 1 535 ? 8.511 10.468 -15.557 1.00 96.19 535 TYR A C 1
ATOM 3907 O O . TYR A 1 535 ? 7.365 10.738 -15.180 1.00 96.19 535 TYR A O 1
ATOM 3915 N N . VAL A 1 536 ? 8.894 9.231 -15.879 1.00 95.81 536 VAL A N 1
ATOM 3916 C CA . VAL A 1 536 ? 7.953 8.117 -16.040 1.00 95.81 536 VAL A CA 1
ATOM 3917 C C . VAL A 1 536 ? 7.125 7.827 -14.793 1.00 95.81 536 VAL A C 1
ATOM 3919 O O . VAL A 1 536 ? 5.905 7.737 -14.914 1.00 95.81 536 VAL A O 1
ATOM 3922 N N . GLU A 1 537 ? 7.728 7.764 -13.600 1.00 94.81 537 GLU A N 1
ATOM 3923 C CA . GLU A 1 537 ? 6.963 7.499 -12.372 1.00 94.81 537 GLU A CA 1
ATOM 3924 C C . GLU A 1 537 ? 5.954 8.625 -12.117 1.00 94.81 537 GLU A C 1
ATOM 3926 O O . GLU A 1 537 ? 4.813 8.366 -11.752 1.00 94.81 537 GLU A O 1
ATOM 3931 N N . ARG A 1 538 ? 6.339 9.884 -12.371 1.00 94.94 538 ARG A N 1
ATOM 3932 C CA . ARG A 1 538 ? 5.458 11.038 -12.146 1.00 94.94 538 ARG A CA 1
ATOM 3933 C C . ARG A 1 538 ? 4.250 11.022 -13.071 1.00 94.94 538 ARG A C 1
ATOM 3935 O O . ARG A 1 538 ? 3.157 11.350 -12.635 1.00 94.94 538 ARG A O 1
ATOM 3942 N N . ILE A 1 539 ? 4.454 10.693 -14.345 1.00 97.50 539 ILE A N 1
ATOM 3943 C CA . ILE A 1 539 ? 3.378 10.704 -15.339 1.00 97.50 539 ILE A CA 1
ATOM 3944 C C . ILE A 1 539 ? 2.485 9.473 -15.196 1.00 97.50 539 ILE A C 1
ATOM 3946 O O . ILE A 1 539 ? 1.266 9.612 -15.198 1.00 97.50 539 ILE A O 1
ATOM 3950 N N . VAL A 1 540 ? 3.069 8.278 -15.072 1.00 97.19 540 VAL A N 1
ATOM 3951 C CA . VAL A 1 540 ? 2.301 7.026 -15.016 1.00 97.19 540 VAL A CA 1
ATOM 3952 C C . VAL A 1 540 ? 1.575 6.882 -13.679 1.00 97.19 540 VAL A C 1
ATOM 3954 O O . VAL A 1 540 ? 0.437 6.422 -13.673 1.00 97.19 540 VAL A O 1
ATOM 3957 N N . ASN A 1 541 ? 2.163 7.333 -12.566 1.00 95.88 541 ASN A N 1
ATOM 3958 C CA . ASN A 1 541 ? 1.557 7.192 -11.236 1.00 95.88 541 ASN A CA 1
ATOM 3959 C C . ASN A 1 541 ? 0.736 8.415 -10.795 1.00 95.88 541 ASN A C 1
ATOM 3961 O O . ASN A 1 541 ? 0.294 8.453 -9.648 1.00 95.88 541 ASN A O 1
ATOM 3965 N N . ASP A 1 542 ? 0.531 9.422 -11.655 1.00 95.50 542 ASP A N 1
ATOM 3966 C CA . ASP A 1 542 ? -0.286 10.588 -11.301 1.00 95.50 542 ASP A CA 1
ATOM 3967 C C . ASP A 1 542 ? -1.715 10.155 -10.936 1.00 95.50 542 ASP A C 1
ATOM 3969 O O . ASP A 1 542 ? -2.400 9.483 -11.708 1.00 95.50 542 ASP A O 1
ATOM 3973 N N . GLU A 1 543 ? -2.195 10.573 -9.764 1.00 90.62 543 GLU A N 1
ATOM 3974 C CA . GLU A 1 543 ? -3.478 10.109 -9.219 1.00 90.62 543 GLU A CA 1
ATOM 3975 C C . GLU A 1 543 ? -4.681 10.453 -10.110 1.00 90.62 543 GLU A C 1
ATOM 3977 O O . GLU A 1 543 ? -5.702 9.766 -10.069 1.00 90.62 543 GLU A O 1
ATOM 3982 N N . ARG A 1 544 ? -4.582 11.525 -10.907 1.00 90.19 544 ARG A N 1
ATOM 3983 C CA . ARG A 1 544 ? -5.705 12.078 -11.674 1.00 90.19 544 ARG A CA 1
ATOM 3984 C C . ARG A 1 544 ? -5.619 11.778 -13.168 1.00 90.19 544 ARG A C 1
ATOM 3986 O O . ARG A 1 544 ? -6.650 11.729 -13.834 1.00 90.19 544 ARG A O 1
ATOM 3993 N N . THR A 1 545 ? -4.411 11.687 -13.711 1.00 93.19 545 THR A N 1
ATOM 3994 C CA . THR A 1 545 ? -4.135 11.602 -15.155 1.00 93.19 545 THR A CA 1
ATOM 3995 C C . THR A 1 545 ? -3.172 10.490 -15.540 1.00 93.19 545 THR A C 1
ATOM 3997 O O . THR A 1 545 ? -2.932 10.304 -16.733 1.00 93.19 545 THR A O 1
ATOM 4000 N N . GLY A 1 546 ? -2.634 9.767 -14.559 1.00 95.12 546 GLY A N 1
ATOM 4001 C CA . GLY A 1 546 ? -1.797 8.601 -14.783 1.00 95.12 546 GLY A CA 1
ATOM 4002 C C . GLY A 1 546 ? -2.601 7.382 -15.220 1.00 95.12 546 GLY A C 1
ATOM 4003 O O . GLY A 1 546 ? -3.758 7.472 -15.635 1.00 95.12 546 GLY A O 1
ATOM 4004 N N . SER A 1 547 ? -1.965 6.221 -15.129 1.00 95.94 547 SER A N 1
ATOM 4005 C CA . SER A 1 547 ? -2.552 4.959 -15.552 1.00 95.94 547 SER A CA 1
ATOM 4006 C C . SER A 1 547 ? -3.676 4.492 -14.622 1.00 95.94 547 SER A C 1
ATOM 4008 O O . SER A 1 547 ? -3.668 4.673 -13.396 1.00 95.94 547 SER A O 1
ATOM 4010 N N . THR A 1 548 ? -4.675 3.862 -15.234 1.00 92.56 548 THR A N 1
ATOM 4011 C CA . THR A 1 548 ? -5.764 3.149 -14.558 1.00 92.56 548 THR A CA 1
ATOM 4012 C C . THR A 1 548 ? -5.385 1.697 -14.266 1.00 92.56 548 THR A C 1
ATOM 4014 O O . THR A 1 548 ? -5.979 1.079 -13.387 1.00 92.56 548 THR A O 1
ATOM 4017 N N . TYR A 1 549 ? -4.402 1.153 -14.986 1.00 93.88 549 TYR A N 1
ATOM 4018 C CA . TYR A 1 549 ? -4.070 -0.272 -14.980 1.00 93.88 549 TYR A CA 1
ATOM 4019 C C . TYR A 1 549 ? -2.760 -0.580 -14.273 1.00 93.88 549 TYR A C 1
ATOM 4021 O O . TYR A 1 549 ? -2.673 -1.615 -13.615 1.00 93.88 549 TYR A O 1
ATOM 4029 N N . ILE A 1 550 ? -1.762 0.296 -14.398 1.00 95.62 550 ILE A N 1
ATOM 4030 C CA . ILE A 1 550 ? -0.405 0.039 -13.925 1.00 95.62 550 ILE A CA 1
ATOM 4031 C C . ILE A 1 550 ? 0.141 1.161 -13.046 1.00 95.62 550 ILE A C 1
ATOM 4033 O O . ILE A 1 550 ? -0.333 2.294 -13.062 1.00 95.62 550 ILE A O 1
ATOM 4037 N N . GLN A 1 551 ? 1.177 0.826 -12.296 1.00 93.81 551 GLN A N 1
ATOM 4038 C CA . GLN A 1 551 ? 2.088 1.740 -11.633 1.00 93.81 551 GLN A CA 1
ATOM 4039 C C . GLN A 1 551 ? 3.501 1.406 -12.099 1.00 93.81 551 GLN A C 1
ATOM 4041 O O . GLN A 1 551 ? 3.827 0.240 -12.320 1.00 93.81 551 GLN A O 1
ATOM 4046 N N . ALA A 1 552 ? 4.328 2.428 -12.275 1.00 94.00 552 ALA A N 1
ATOM 4047 C CA . ALA A 1 552 ? 5.688 2.288 -12.764 1.00 94.00 552 ALA A CA 1
ATOM 4048 C C . ALA A 1 552 ? 6.689 2.779 -11.718 1.00 94.00 552 ALA A C 1
ATOM 4050 O O . ALA A 1 552 ? 6.514 3.847 -11.133 1.00 94.00 552 ALA A O 1
ATOM 4051 N N . PHE A 1 553 ? 7.756 2.017 -11.516 1.00 90.94 553 PHE A N 1
ATOM 4052 C CA . PHE A 1 553 ? 8.829 2.320 -10.581 1.00 90.94 553 PHE A CA 1
ATOM 4053 C C . PHE A 1 553 ? 10.149 2.158 -11.313 1.00 90.94 553 PHE A C 1
ATOM 4055 O O . PHE A 1 553 ? 10.494 1.064 -11.761 1.00 90.94 553 PHE A O 1
ATOM 4062 N N . MET A 1 554 ? 10.890 3.248 -11.468 1.00 90.50 554 MET A N 1
ATOM 4063 C CA . MET A 1 554 ? 12.216 3.176 -12.049 1.00 90.50 554 MET A CA 1
ATOM 4064 C C . MET A 1 554 ? 13.085 2.330 -11.117 1.00 90.50 554 MET A C 1
ATOM 4066 O O . MET A 1 554 ? 13.083 2.527 -9.905 1.00 90.50 554 MET A O 1
ATOM 4070 N N . VAL A 1 555 ? 13.846 1.407 -11.686 1.00 88.19 555 VAL A N 1
ATOM 4071 C CA . VAL A 1 555 ? 14.795 0.539 -10.983 1.00 88.19 555 VAL A CA 1
ATOM 4072 C C . VAL A 1 555 ? 16.204 1.080 -11.189 1.00 88.19 555 VAL A C 1
ATOM 4074 O O . VAL A 1 555 ? 16.911 1.364 -10.220 1.00 88.19 555 VAL A O 1
ATOM 4077 N N . GLN A 1 556 ? 16.561 1.379 -12.437 1.00 86.00 556 GLN A N 1
ATOM 4078 C CA . GLN A 1 556 ? 17.859 1.932 -12.807 1.00 86.00 556 GLN A CA 1
ATOM 4079 C C . GLN A 1 556 ? 17.682 3.376 -13.314 1.00 86.00 556 GLN A C 1
ATOM 4081 O O . GLN A 1 556 ? 17.128 3.565 -14.393 1.00 86.00 556 GLN A O 1
ATOM 4086 N N . PRO A 1 557 ? 18.079 4.406 -12.536 1.00 83.00 557 PRO A N 1
ATOM 4087 C CA . PRO A 1 557 ? 17.894 5.804 -12.929 1.00 83.00 557 PRO A CA 1
ATOM 4088 C C . PRO A 1 557 ? 18.564 6.105 -14.267 1.00 83.00 557 PRO A C 1
ATOM 4090 O O . PRO A 1 557 ? 19.621 5.545 -14.558 1.00 83.00 557 PRO A O 1
ATOM 4093 N N . ASP A 1 558 ? 17.938 6.974 -15.061 1.00 86.00 558 ASP A N 1
ATOM 4094 C CA . ASP A 1 558 ? 18.411 7.432 -16.376 1.00 86.00 558 ASP A CA 1
ATOM 4095 C C . ASP A 1 558 ? 18.581 6.334 -17.449 1.00 86.00 558 ASP A C 1
ATOM 4097 O O . ASP A 1 558 ? 18.811 6.649 -18.617 1.00 86.00 558 ASP A O 1
ATOM 4101 N N . ALA A 1 559 ? 18.425 5.053 -17.101 1.00 89.31 559 ALA A N 1
ATOM 4102 C CA . ALA A 1 559 ? 18.444 3.961 -18.061 1.00 89.31 559 ALA A CA 1
ATOM 4103 C C . ALA A 1 559 ? 17.133 3.922 -18.856 1.00 89.31 559 ALA A C 1
ATOM 4105 O O . ALA A 1 559 ? 16.040 4.138 -18.328 1.00 89.31 559 ALA A O 1
ATOM 4106 N N . ILE A 1 560 ? 17.250 3.620 -20.147 1.00 91.69 560 ILE A N 1
ATOM 4107 C CA . ILE A 1 560 ? 16.117 3.528 -21.068 1.00 91.69 560 ILE A CA 1
ATOM 4108 C C . ILE A 1 560 ? 15.842 2.044 -21.316 1.00 91.69 560 ILE A C 1
ATOM 4110 O O . ILE A 1 560 ? 16.775 1.320 -21.668 1.00 91.69 560 ILE A O 1
ATOM 4114 N N . PRO A 1 561 ? 14.600 1.564 -21.131 1.00 94.19 561 PRO A N 1
ATOM 4115 C CA . PRO A 1 561 ? 14.281 0.178 -21.435 1.00 94.19 561 PRO A CA 1
ATOM 4116 C C . PRO A 1 561 ? 14.380 -0.112 -22.935 1.00 94.19 561 PRO A C 1
ATOM 4118 O O . PRO A 1 561 ? 14.031 0.730 -23.766 1.00 94.19 561 PRO A O 1
ATOM 4121 N N . ASP A 1 562 ? 14.778 -1.335 -23.283 1.00 94.50 562 ASP A N 1
ATOM 4122 C CA . ASP A 1 562 ? 14.796 -1.777 -24.675 1.00 94.50 562 ASP A CA 1
ATOM 4123 C C . ASP A 1 562 ? 13.360 -1.873 -25.225 1.00 94.50 562 ASP A C 1
ATOM 4125 O O . ASP A 1 562 ? 12.398 -2.100 -24.481 1.00 94.50 562 ASP A O 1
ATOM 4129 N N . VAL A 1 563 ? 13.214 -1.737 -26.548 1.00 94.69 563 VAL A N 1
ATOM 4130 C CA . VAL A 1 563 ? 11.935 -1.943 -27.246 1.00 94.69 563 VAL A CA 1
ATOM 4131 C C . VAL A 1 563 ? 11.504 -3.394 -27.067 1.00 94.69 563 VAL A C 1
ATOM 4133 O O . VAL A 1 563 ? 12.124 -4.310 -27.608 1.00 94.69 563 VAL A O 1
ATOM 4136 N N . GLN A 1 564 ? 10.440 -3.597 -26.298 1.00 96.31 564 GLN A N 1
ATOM 4137 C CA . GLN A 1 564 ? 9.951 -4.915 -25.911 1.00 96.31 564 GLN A CA 1
ATOM 4138 C C . GLN A 1 564 ? 8.480 -4.847 -25.495 1.00 96.31 564 GLN A C 1
ATOM 4140 O O . GLN A 1 564 ? 7.959 -3.776 -25.183 1.00 96.31 564 GLN A O 1
ATOM 4145 N N . THR A 1 565 ? 7.840 -6.010 -25.433 1.00 96.81 565 THR A N 1
ATOM 4146 C CA . THR A 1 565 ? 6.511 -6.183 -24.841 1.00 96.81 565 THR A CA 1
ATOM 4147 C C . THR A 1 565 ? 6.620 -7.191 -23.709 1.00 96.81 565 THR A C 1
ATOM 4149 O O . THR A 1 565 ? 7.179 -8.272 -23.901 1.00 96.81 565 THR A O 1
ATOM 4152 N N . VAL A 1 566 ? 6.097 -6.842 -22.536 1.00 95.81 566 VAL A N 1
ATOM 4153 C CA . VAL A 1 566 ? 6.089 -7.709 -21.352 1.00 95.81 566 VAL A CA 1
ATOM 4154 C C . VAL A 1 566 ? 4.669 -7.869 -20.826 1.00 95.81 566 VAL A C 1
ATOM 4156 O O . VAL A 1 566 ? 3.918 -6.899 -20.754 1.00 95.81 566 VAL A O 1
ATOM 4159 N N . ALA A 1 567 ? 4.302 -9.090 -20.448 1.00 95.56 567 ALA A N 1
ATOM 4160 C CA . ALA A 1 567 ? 3.041 -9.367 -19.769 1.00 95.56 567 ALA A CA 1
ATOM 4161 C C . ALA A 1 567 ? 3.234 -9.263 -18.254 1.00 95.56 567 ALA A C 1
ATOM 4163 O O . ALA A 1 567 ? 4.211 -9.794 -17.716 1.00 95.56 567 ALA A O 1
ATOM 4164 N N . LEU A 1 568 ? 2.296 -8.613 -17.562 1.00 94.38 568 LEU A N 1
ATOM 4165 C CA . LEU A 1 568 ? 2.226 -8.702 -16.106 1.00 94.38 568 LEU A CA 1
ATOM 4166 C C . LEU A 1 568 ? 1.847 -10.133 -15.707 1.00 94.38 568 LEU A C 1
ATOM 4168 O O . LEU A 1 568 ? 1.056 -10.797 -16.376 1.00 94.38 568 LEU A O 1
ATOM 4172 N N . SER A 1 569 ? 2.405 -10.620 -14.602 1.00 92.88 569 SER A N 1
ATOM 4173 C CA . SER A 1 569 ? 2.138 -11.977 -14.114 1.00 92.88 569 SER A CA 1
ATOM 4174 C C . SER A 1 569 ? 2.077 -12.046 -12.587 1.00 92.88 569 SER A C 1
ATOM 4176 O O . SER A 1 569 ? 2.445 -11.095 -11.902 1.00 92.88 569 SER A O 1
ATOM 4178 N N . ALA A 1 570 ? 1.632 -13.185 -12.048 1.00 89.25 570 ALA A N 1
ATOM 4179 C CA . ALA A 1 570 ? 1.515 -13.461 -10.610 1.00 89.25 570 ALA A CA 1
ATOM 4180 C C . ALA A 1 570 ? 0.471 -12.617 -9.843 1.00 89.25 570 ALA A C 1
ATOM 4182 O O . ALA A 1 570 ? 0.520 -12.543 -8.611 1.00 89.25 570 ALA A O 1
ATOM 4183 N N . GLY A 1 571 ? -0.502 -12.026 -10.544 1.00 90.06 571 GLY A N 1
ATOM 4184 C CA . GLY A 1 571 ? -1.691 -11.453 -9.912 1.00 90.06 571 GLY A CA 1
ATOM 4185 C C . GLY A 1 571 ? -2.647 -12.545 -9.433 1.00 90.06 571 GLY A C 1
ATOM 4186 O O . GLY A 1 571 ? -2.895 -13.508 -10.163 1.00 90.06 571 GLY A O 1
ATOM 4187 N N . ALA A 1 572 ? -3.187 -12.397 -8.224 1.00 91.19 572 ALA A N 1
ATOM 4188 C CA . ALA A 1 572 ? -4.119 -13.346 -7.621 1.00 91.19 572 ALA A CA 1
ATOM 4189 C C . ALA A 1 572 ? -5.207 -12.625 -6.818 1.00 91.19 572 ALA A C 1
ATOM 4191 O O . ALA A 1 572 ? -4.946 -11.621 -6.156 1.00 91.19 572 ALA A O 1
ATOM 4192 N N . ASP A 1 573 ? -6.419 -13.178 -6.837 1.00 89.62 573 ASP A N 1
ATOM 4193 C CA . ASP A 1 573 ? -7.595 -12.592 -6.177 1.00 89.62 573 ASP A CA 1
ATOM 4194 C C . ASP A 1 573 ? -7.662 -12.863 -4.664 1.00 89.62 573 ASP A C 1
ATOM 4196 O O . ASP A 1 573 ? -8.529 -12.321 -3.986 1.00 89.62 573 ASP A O 1
ATOM 4200 N N . GLY A 1 574 ? -6.753 -13.682 -4.117 1.00 89.19 574 GLY A N 1
ATOM 4201 C CA . GLY A 1 574 ? -6.714 -13.988 -2.681 1.00 89.19 574 GLY A CA 1
ATOM 4202 C C . GLY A 1 574 ? -7.930 -14.785 -2.200 1.00 89.19 574 GLY A C 1
ATOM 4203 O O . GLY A 1 574 ? -8.519 -14.451 -1.180 1.00 89.19 574 GLY A O 1
ATOM 4204 N N . LEU A 1 575 ? -8.356 -15.800 -2.962 1.00 90.19 575 LEU A N 1
ATOM 4205 C CA . LEU A 1 575 ? -9.567 -16.590 -2.665 1.00 90.19 575 LEU A CA 1
ATOM 4206 C C . LEU A 1 575 ? -9.295 -17.874 -1.869 1.00 90.19 575 LEU A C 1
ATOM 4208 O O . LEU A 1 575 ? -10.221 -18.531 -1.397 1.00 90.19 575 LEU A O 1
ATOM 4212 N N . VAL A 1 576 ? -8.031 -18.280 -1.749 1.00 90.25 576 VAL A N 1
ATOM 4213 C CA . VAL A 1 576 ? -7.663 -19.500 -1.021 1.00 90.25 576 VAL A CA 1
ATOM 4214 C C . VAL A 1 576 ? -7.851 -19.254 0.470 1.00 90.25 576 VAL A C 1
ATOM 4216 O O . VAL A 1 576 ? -7.252 -18.329 0.997 1.00 90.25 576 VAL A O 1
ATOM 4219 N N . GLY A 1 577 ? -8.642 -20.096 1.138 1.00 86.81 577 GLY A N 1
ATOM 4220 C CA . GLY A 1 577 ? -8.923 -19.961 2.574 1.00 86.81 577 GLY A CA 1
ATOM 4221 C C . GLY A 1 577 ? -10.117 -19.064 2.906 1.00 86.81 577 GLY A C 1
ATOM 4222 O O . GLY A 1 577 ? -10.457 -18.957 4.077 1.00 86.81 577 GLY A O 1
ATOM 4223 N N . LEU A 1 578 ? -10.773 -18.490 1.891 1.00 91.06 578 LEU A N 1
ATOM 4224 C CA . LEU A 1 578 ? -11.900 -17.578 2.063 1.00 91.06 578 LEU A CA 1
ATOM 4225 C C . LEU A 1 578 ? -13.026 -18.200 2.907 1.00 91.06 578 LEU A C 1
ATOM 4227 O O . LEU A 1 578 ? -13.522 -19.285 2.585 1.00 91.06 578 LEU A O 1
ATOM 4231 N N . ASP A 1 579 ? -13.459 -17.488 3.946 1.00 89.06 579 ASP A N 1
ATOM 4232 C CA . ASP A 1 579 ? -14.550 -17.908 4.825 1.00 89.06 579 ASP A CA 1
ATOM 4233 C C . ASP A 1 579 ? -15.519 -16.761 5.179 1.00 89.06 579 ASP A C 1
ATOM 4235 O O . ASP A 1 579 ? -15.351 -15.610 4.774 1.00 89.06 579 ASP A O 1
ATOM 4239 N N . ASP A 1 580 ? -16.583 -17.073 5.928 1.00 87.44 580 ASP A N 1
ATOM 4240 C CA . ASP A 1 580 ? -17.605 -16.090 6.315 1.00 87.44 580 ASP A CA 1
ATOM 4241 C C . ASP A 1 580 ? -17.027 -14.914 7.128 1.00 87.44 580 ASP A C 1
ATOM 4243 O O . ASP A 1 580 ? -17.563 -13.803 7.084 1.00 87.44 580 ASP A O 1
ATOM 4247 N N . THR A 1 581 ? -15.930 -15.125 7.858 1.00 84.12 581 THR A N 1
ATOM 4248 C CA . THR A 1 581 ? -15.240 -14.102 8.656 1.00 84.12 581 THR A CA 1
ATOM 4249 C C . THR A 1 581 ? -14.644 -13.018 7.767 1.00 84.12 581 THR A C 1
ATOM 4251 O O . THR A 1 581 ? -14.660 -11.854 8.162 1.00 84.12 581 THR A O 1
ATOM 4254 N N . ASP A 1 582 ? -14.205 -13.346 6.551 1.00 85.25 582 ASP A N 1
ATOM 4255 C CA . ASP A 1 582 ? -13.699 -12.368 5.577 1.00 85.25 582 ASP A CA 1
ATOM 4256 C C . ASP A 1 582 ? -14.808 -11.419 5.081 1.00 85.25 582 ASP A C 1
ATOM 4258 O O . ASP A 1 582 ? -14.576 -10.236 4.802 1.00 85.25 582 ASP A O 1
ATOM 4262 N N . PHE A 1 583 ? -16.050 -11.910 5.005 1.00 85.44 583 PHE A N 1
ATOM 4263 C CA . PHE A 1 583 ? -17.215 -11.118 4.594 1.00 85.44 583 PHE A CA 1
ATOM 4264 C C . PHE A 1 583 ? -17.859 -10.364 5.752 1.00 85.44 583 PHE A C 1
ATOM 4266 O O . PHE A 1 583 ? -18.280 -9.220 5.578 1.00 85.44 583 PHE A O 1
ATOM 4273 N N . ILE A 1 584 ? -17.953 -10.972 6.935 1.00 82.62 584 ILE A N 1
ATOM 4274 C CA . ILE A 1 584 ? -18.432 -10.297 8.149 1.00 82.62 584 ILE A CA 1
ATOM 4275 C C . ILE A 1 584 ? -17.424 -9.208 8.542 1.00 82.62 584 ILE A C 1
ATOM 4277 O O . ILE A 1 584 ? -17.810 -8.072 8.846 1.00 82.62 584 ILE A O 1
ATOM 4281 N N . GLY A 1 585 ? -16.140 -9.546 8.435 1.00 75.94 585 GLY A N 1
ATOM 4282 C CA . GLY A 1 585 ? -14.999 -8.759 8.857 1.00 75.94 585 GLY A CA 1
ATOM 4283 C C . GLY A 1 585 ? -14.847 -8.721 10.371 1.00 75.94 585 GLY A C 1
ATOM 4284 O O . GLY A 1 585 ? -15.603 -9.331 11.130 1.00 75.94 585 GLY A O 1
ATOM 4285 N N . SER A 1 586 ? -13.886 -7.929 10.827 1.00 69.12 586 SER A N 1
ATOM 4286 C CA . SER A 1 586 ? -13.739 -7.612 12.244 1.00 69.12 586 SER A CA 1
ATOM 4287 C C . SER A 1 586 ? -13.829 -6.107 12.484 1.00 69.12 586 SER A C 1
ATOM 4289 O O . SER A 1 586 ? -13.526 -5.277 11.620 1.00 69.12 586 SER A O 1
ATOM 4291 N N . GLU A 1 587 ? -14.243 -5.730 13.692 1.00 62.25 587 GLU A N 1
ATOM 4292 C CA . GLU A 1 587 ? -14.292 -4.320 14.066 1.00 62.25 587 GLU A CA 1
ATOM 4293 C C . GLU A 1 587 ? -12.888 -3.704 14.208 1.00 62.25 587 GLU A C 1
ATOM 4295 O O . GLU A 1 587 ? -12.711 -2.518 13.912 1.00 62.25 587 GLU A O 1
ATOM 4300 N N . ALA A 1 588 ? -11.902 -4.526 14.592 1.00 58.19 588 ALA A N 1
ATOM 4301 C CA . ALA A 1 588 ? -10.490 -4.159 14.686 1.00 58.19 588 ALA A CA 1
ATOM 4302 C C . ALA A 1 588 ? -9.883 -3.905 13.311 1.00 58.19 588 ALA A C 1
ATOM 4304 O O . ALA A 1 588 ? -9.355 -2.824 13.060 1.00 58.19 588 ALA A O 1
ATOM 4305 N N . GLY A 1 589 ? -10.053 -4.865 12.405 1.00 56.19 589 GLY A N 1
ATOM 4306 C CA . GLY A 1 589 ? -9.462 -4.825 11.076 1.00 56.19 589 GLY A CA 1
ATOM 4307 C C . GLY A 1 589 ? -10.223 -3.956 10.088 1.00 56.19 589 GLY A C 1
ATOM 4308 O O . GLY A 1 589 ? -9.698 -3.617 9.036 1.00 56.19 589 GLY A O 1
ATOM 4309 N N . ARG A 1 590 ? -11.457 -3.540 10.411 1.00 62.00 590 ARG A N 1
ATOM 4310 C CA . ARG A 1 590 ? -12.313 -2.735 9.519 1.00 62.00 590 ARG A CA 1
ATOM 4311 C C . ARG A 1 590 ? -12.439 -3.358 8.125 1.00 62.00 590 ARG A C 1
ATOM 4313 O O . ARG A 1 590 ? -12.429 -2.639 7.121 1.00 62.00 590 ARG A O 1
ATOM 4320 N N . SER A 1 591 ? -12.563 -4.676 8.098 1.00 64.81 591 SER A N 1
ATOM 4321 C CA . SER A 1 591 ? -12.812 -5.505 6.926 1.00 64.81 591 SER A CA 1
ATOM 4322 C C . SER A 1 591 ? -14.311 -5.800 6.790 1.00 64.81 591 SER A C 1
ATOM 4324 O O . SER A 1 591 ? -15.117 -5.459 7.667 1.00 64.81 591 SER A O 1
ATOM 4326 N N . GLY A 1 592 ? -14.699 -6.392 5.661 1.00 68.56 592 GLY A N 1
ATOM 4327 C CA . GLY A 1 592 ? -16.037 -6.943 5.460 1.00 68.56 592 GLY A CA 1
ATOM 4328 C C . GLY A 1 592 ? -17.211 -5.960 5.624 1.00 68.56 592 GLY A C 1
ATOM 4329 O O . GLY A 1 592 ? -17.117 -4.747 5.403 1.00 68.56 592 GLY A O 1
ATOM 4330 N N . LEU A 1 593 ? -18.364 -6.501 6.020 1.00 68.25 593 LEU A N 1
ATOM 4331 C CA . LEU A 1 593 ? -19.655 -5.821 6.163 1.00 68.25 593 LEU A CA 1
ATOM 4332 C C . LEU A 1 593 ? -19.627 -4.701 7.207 1.00 68.25 593 LEU A C 1
ATOM 4334 O O . LEU A 1 593 ? -20.308 -3.677 7.060 1.00 68.25 593 LEU A O 1
ATOM 4338 N N . LEU A 1 594 ? -18.803 -4.858 8.243 1.00 61.09 594 LEU A N 1
ATOM 4339 C CA . LEU A 1 594 ? -18.598 -3.834 9.263 1.00 61.09 594 LEU A CA 1
ATOM 4340 C C . LEU A 1 594 ? -17.968 -2.562 8.678 1.00 61.09 594 LEU A C 1
ATOM 4342 O O . LEU A 1 594 ? -18.275 -1.466 9.154 1.00 61.09 594 LEU A O 1
ATOM 4346 N N . ARG A 1 595 ? -17.180 -2.659 7.598 1.00 62.62 595 ARG A N 1
ATOM 4347 C CA . ARG A 1 595 ? -16.663 -1.492 6.868 1.00 62.62 595 ARG A CA 1
ATOM 4348 C C . ARG A 1 595 ? -17.743 -0.787 6.051 1.00 62.62 595 ARG A C 1
ATOM 4350 O O . ARG A 1 595 ? -17.870 0.433 6.152 1.00 62.62 595 ARG A O 1
ATOM 4357 N N . ALA A 1 596 ? -18.567 -1.529 5.311 1.00 59.00 596 ALA A N 1
ATOM 4358 C CA . ALA A 1 596 ? -19.636 -0.957 4.484 1.00 59.00 596 ALA A CA 1
ATOM 4359 C C . ALA A 1 596 ? -20.690 -0.224 5.331 1.00 59.00 596 ALA A C 1
ATOM 4361 O O . ALA A 1 596 ? -21.093 0.900 5.019 1.00 59.00 596 ALA A O 1
ATOM 4362 N N . ARG A 1 597 ? -21.068 -0.809 6.477 1.00 56.19 597 ARG A N 1
ATOM 4363 C CA . ARG A 1 597 ? -21.995 -0.194 7.441 1.00 56.19 597 ARG A CA 1
ATOM 4364 C C . ARG A 1 597 ? -21.451 1.110 8.029 1.00 56.19 597 ARG A C 1
ATOM 4366 O O . ARG A 1 597 ? -22.225 1.972 8.445 1.00 56.19 597 ARG A O 1
ATOM 4373 N N . ARG A 1 598 ? -20.123 1.266 8.095 1.00 53.72 598 ARG A N 1
ATOM 4374 C CA . ARG A 1 598 ? -19.496 2.472 8.642 1.00 53.72 598 ARG A CA 1
ATOM 4375 C C . ARG A 1 598 ? -19.564 3.663 7.686 1.00 53.72 598 ARG A C 1
ATOM 4377 O O . ARG A 1 598 ? -19.758 4.780 8.169 1.00 53.72 598 ARG A O 1
ATOM 4384 N N . SER A 1 599 ? -19.464 3.417 6.384 1.00 52.69 599 SER A N 1
ATOM 4385 C CA . SER A 1 599 ? -19.448 4.452 5.340 1.00 52.69 599 SER A CA 1
ATOM 4386 C C . SER A 1 599 ? -20.840 4.915 4.912 1.00 52.69 599 SER A C 1
ATOM 4388 O O . SER A 1 599 ? -21.011 6.067 4.529 1.00 52.69 599 SER A O 1
ATOM 4390 N N . ALA A 1 600 ? -21.861 4.069 5.080 1.00 51.81 600 ALA A N 1
ATOM 4391 C CA . ALA A 1 600 ? -23.256 4.414 4.796 1.00 51.81 600 ALA A CA 1
ATOM 4392 C C . ALA A 1 600 ? -23.895 5.419 5.795 1.00 51.81 600 ALA A C 1
ATOM 4394 O O . ALA A 1 600 ? -25.043 5.815 5.612 1.00 51.81 600 ALA A O 1
ATOM 4395 N N . GLY A 1 601 ? -23.161 5.872 6.823 1.00 41.31 601 GLY A N 1
ATOM 4396 C CA . GLY A 1 601 ? -23.636 6.826 7.837 1.00 41.31 601 GLY A CA 1
ATOM 4397 C C . GLY A 1 601 ? -24.498 6.192 8.949 1.00 41.31 601 GLY A C 1
ATOM 4398 O O . GLY A 1 601 ? -24.963 5.060 8.817 1.00 41.31 601 GLY A O 1
ATOM 4399 N N . PRO A 1 602 ? -24.683 6.865 10.103 1.00 38.31 602 PRO A N 1
ATOM 4400 C CA . PRO A 1 602 ? -25.490 6.328 11.196 1.00 38.31 602 PRO A CA 1
ATOM 4401 C C . PRO A 1 602 ? -26.991 6.381 10.874 1.00 38.31 602 PRO A C 1
ATOM 4403 O O . PRO A 1 602 ? -27.519 7.425 10.493 1.00 38.31 602 PRO A O 1
ATOM 4406 N N . LEU A 1 603 ? -27.702 5.277 11.123 1.00 33.91 603 LEU A N 1
ATOM 4407 C CA . LEU A 1 603 ? -29.157 5.297 11.284 1.00 33.91 603 LEU A CA 1
ATOM 4408 C C . LEU A 1 603 ? -29.494 6.021 12.600 1.00 33.91 603 LEU A C 1
ATOM 4410 O O . LEU A 1 603 ? -28.949 5.643 13.643 1.00 33.91 603 LEU A O 1
ATOM 4414 N N . PRO A 1 604 ? -30.379 7.034 12.603 1.00 30.42 604 PRO A N 1
ATOM 4415 C CA . PRO A 1 604 ? -30.859 7.609 13.850 1.00 30.42 604 PRO A CA 1
ATOM 4416 C C . PRO A 1 604 ? -31.620 6.535 14.647 1.00 30.42 604 PRO A C 1
ATOM 4418 O O . PRO A 1 604 ? -32.421 5.796 14.066 1.00 30.42 604 PRO A O 1
ATOM 4421 N N . PRO A 1 605 ? -31.399 6.420 15.969 1.00 31.72 605 PRO A N 1
ATOM 4422 C CA . PRO A 1 605 ? -32.125 5.458 16.784 1.00 31.72 605 PRO A CA 1
ATOM 4423 C C . PRO A 1 605 ? -33.627 5.786 16.772 1.00 31.72 605 PRO A C 1
ATOM 4425 O O . PRO A 1 605 ? -33.998 6.966 16.833 1.00 31.72 605 PRO A O 1
ATOM 4428 N N . PRO A 1 606 ? -34.516 4.778 16.736 1.00 35.72 606 PRO A N 1
ATOM 4429 C CA . PRO A 1 606 ? -35.943 5.019 16.845 1.00 35.72 606 PRO A CA 1
ATOM 4430 C C . PRO A 1 606 ? -36.264 5.539 18.253 1.00 35.72 606 PRO A C 1
ATOM 4432 O O . PRO A 1 606 ? -36.310 4.796 19.227 1.00 35.72 606 PRO A O 1
ATOM 4435 N N . GLY A 1 607 ? -36.499 6.848 18.347 1.00 40.50 607 GLY A N 1
ATOM 4436 C CA . GLY A 1 607 ? -37.291 7.452 19.415 1.00 40.50 607 GLY A CA 1
ATOM 4437 C C . GLY A 1 607 ? -36.631 7.594 20.788 1.00 40.50 607 GLY A C 1
ATOM 4438 O O . GLY A 1 607 ? -37.241 7.228 21.787 1.00 40.50 607 GLY A O 1
ATOM 4439 N N . ALA A 1 608 ? -35.469 8.240 20.893 1.00 31.12 608 ALA A N 1
ATOM 4440 C CA . ALA A 1 608 ? -35.048 8.838 22.163 1.00 31.12 608 ALA A CA 1
ATOM 4441 C C . ALA A 1 608 ? -35.532 10.298 22.228 1.00 31.12 608 ALA A C 1
ATOM 4443 O O . ALA A 1 608 ? -34.895 11.212 21.707 1.00 31.12 608 ALA A O 1
ATOM 4444 N N . ARG A 1 609 ? -36.694 10.538 22.855 1.00 31.84 609 ARG A N 1
ATOM 4445 C CA . ARG A 1 609 ? -37.125 11.902 23.206 1.00 31.84 609 ARG A CA 1
ATOM 4446 C C . ARG A 1 609 ? -36.098 12.504 24.166 1.00 31.84 609 ARG A C 1
ATOM 4448 O O . ARG A 1 609 ? -35.978 12.041 25.299 1.00 31.84 609 ARG A O 1
ATOM 4455 N N . ALA A 1 610 ? -35.405 13.552 23.732 1.00 30.47 610 ALA A N 1
ATOM 4456 C CA . ALA A 1 610 ? -34.533 14.348 24.584 1.00 30.47 610 ALA A CA 1
ATOM 4457 C C . ALA A 1 610 ? -35.338 14.910 25.771 1.00 30.47 610 ALA A C 1
ATOM 4459 O O . ALA A 1 610 ? -36.180 15.795 25.612 1.00 30.47 610 ALA A O 1
ATOM 4460 N N . ARG A 1 611 ? -35.106 14.386 26.980 1.00 33.84 611 ARG A N 1
ATOM 4461 C CA . ARG A 1 611 ? -35.543 15.056 28.208 1.00 33.84 611 ARG A CA 1
ATOM 4462 C C . ARG A 1 611 ? -34.582 16.215 28.457 1.00 33.84 611 ARG A C 1
ATOM 4464 O O . ARG A 1 611 ? -33.409 15.997 28.734 1.00 33.84 611 ARG A O 1
ATOM 4471 N N . HIS A 1 612 ? -35.085 17.440 28.335 1.00 29.59 612 HIS A N 1
ATOM 4472 C CA . HIS A 1 612 ? -34.335 18.646 28.676 1.00 29.59 612 HIS A CA 1
ATOM 4473 C C . HIS A 1 612 ? -33.864 18.629 30.144 1.00 29.59 612 HIS A C 1
ATOM 4475 O O . HIS A 1 612 ? -34.630 18.213 31.022 1.00 29.59 612 HIS A O 1
ATOM 4481 N N . PRO A 1 613 ? -32.657 19.144 30.441 1.00 33.03 613 PRO A N 1
ATOM 4482 C CA . PRO A 1 613 ? -32.196 19.319 31.809 1.00 33.03 613 PRO A CA 1
ATOM 4483 C C . PRO A 1 613 ? -32.991 20.455 32.467 1.00 33.03 613 PRO A C 1
ATOM 4485 O O . PRO A 1 613 ? -32.979 21.599 32.007 1.00 33.03 613 PRO A O 1
ATOM 4488 N N . ARG A 1 614 ? -33.705 20.154 33.558 1.00 28.69 614 ARG A N 1
ATOM 4489 C CA . ARG A 1 614 ? -34.308 21.189 34.407 1.00 28.69 614 ARG A CA 1
ATOM 4490 C C . ARG A 1 614 ? -33.185 21.947 35.120 1.00 28.69 614 ARG A C 1
ATOM 4492 O O . ARG A 1 614 ? -32.464 21.364 35.923 1.00 28.69 614 ARG A O 1
ATOM 4499 N N . ARG A 1 615 ? -33.053 23.249 34.837 1.00 26.09 615 ARG A N 1
ATOM 4500 C CA . ARG A 1 615 ? -32.212 24.174 35.616 1.00 26.09 615 ARG A CA 1
ATOM 4501 C C . ARG A 1 615 ? -32.655 24.187 37.091 1.00 26.09 615 ARG A C 1
ATOM 4503 O O . ARG A 1 615 ? -33.862 24.191 37.345 1.00 26.09 615 ARG A O 1
ATOM 4510 N N . PRO A 1 616 ? -31.724 24.263 38.057 1.00 29.88 616 PRO A N 1
ATOM 4511 C CA . PRO A 1 616 ? -32.066 24.393 39.466 1.00 29.88 616 PRO A CA 1
ATOM 4512 C C . PRO A 1 616 ? -32.479 25.841 39.764 1.00 29.88 616 PRO A C 1
ATOM 4514 O O . PRO A 1 616 ? -31.650 26.749 39.747 1.00 29.88 616 PRO A O 1
ATOM 4517 N N . GLN A 1 617 ? -33.761 26.075 40.049 1.00 28.14 617 GLN A N 1
ATOM 4518 C CA . GLN A 1 617 ? -34.192 27.318 40.690 1.00 28.14 617 GLN A CA 1
ATOM 4519 C C . GLN A 1 617 ? -33.937 27.205 42.195 1.00 28.14 617 GLN A C 1
ATOM 4521 O O . GLN A 1 617 ? -34.592 26.438 42.897 1.00 28.14 617 GLN A O 1
ATOM 4526 N N . ARG A 1 618 ? -32.970 27.981 42.692 1.00 29.61 618 ARG A N 1
ATOM 4527 C CA . ARG A 1 618 ? -32.871 28.323 44.111 1.00 29.61 618 ARG A CA 1
ATOM 4528 C C . ARG A 1 618 ? -33.756 29.539 44.374 1.00 29.61 618 ARG A C 1
ATOM 4530 O O . ARG A 1 618 ? -33.356 30.644 44.038 1.00 29.61 618 ARG A O 1
ATOM 4537 N N . HIS A 1 619 ? -34.885 29.340 45.043 1.00 26.02 619 HIS A N 1
ATOM 4538 C CA . HIS A 1 619 ? -35.469 30.338 45.940 1.00 26.02 619 HIS A CA 1
ATOM 4539 C C . HIS A 1 619 ? -36.006 29.615 47.173 1.00 26.02 619 HIS A C 1
ATOM 4541 O O . HIS A 1 619 ? -36.733 28.630 47.063 1.00 26.02 619 HIS A O 1
ATOM 4547 N N . GLY A 1 620 ? -35.581 30.073 48.349 1.00 24.36 620 GLY A N 1
ATOM 4548 C CA . GLY A 1 620 ? -36.116 29.619 49.624 1.00 24.36 620 GLY A CA 1
ATOM 4549 C C . GLY A 1 620 ? -37.356 30.418 50.014 1.00 24.36 620 GLY A C 1
ATOM 4550 O O . GLY A 1 620 ? -37.400 31.617 49.767 1.00 24.36 620 GLY A O 1
ATOM 4551 N N . ALA A 1 621 ? -38.317 29.752 50.658 1.00 24.83 621 ALA A N 1
ATOM 4552 C CA . ALA A 1 621 ? -39.141 30.296 51.740 1.00 24.83 621 ALA A CA 1
ATOM 4553 C C . ALA A 1 621 ? -39.996 29.183 52.388 1.00 24.83 621 ALA A C 1
ATOM 4555 O O . ALA A 1 621 ? -40.824 28.553 51.742 1.00 24.83 621 ALA A O 1
ATOM 4556 N N . LEU A 1 622 ? -39.716 28.953 53.673 1.00 21.59 622 LEU A N 1
ATOM 4557 C CA . LEU A 1 622 ? -40.612 28.719 54.819 1.00 21.59 622 LEU A CA 1
ATOM 4558 C C . LEU A 1 622 ? -41.983 28.001 54.670 1.00 21.59 622 LEU A C 1
ATOM 4560 O O . LEU A 1 622 ? -42.945 28.537 54.142 1.00 21.59 622 LEU A O 1
ATOM 4564 N N . LEU A 1 623 ? -42.056 26.896 55.431 1.00 22.64 623 LEU A N 1
ATOM 4565 C CA . LEU A 1 623 ? -43.083 26.475 56.410 1.00 22.64 623 LEU A CA 1
ATOM 4566 C C . LEU A 1 623 ? -44.497 25.991 56.002 1.00 22.64 623 LEU A C 1
ATOM 4568 O O . LEU A 1 623 ? -45.359 26.758 55.598 1.00 22.64 623 LEU A O 1
ATOM 4572 N N . ARG A 1 624 ? -44.736 24.750 56.480 1.00 22.23 624 ARG A N 1
ATOM 4573 C CA . ARG A 1 624 ? -45.907 24.154 57.179 1.00 22.23 624 ARG A CA 1
ATOM 4574 C C . ARG A 1 624 ? -46.765 23.146 56.407 1.00 22.23 624 ARG A C 1
ATOM 4576 O O . ARG A 1 624 ? -47.313 23.437 55.358 1.00 22.23 624 ARG A O 1
ATOM 4583 N N . GLY A 1 625 ? -47.015 22.022 57.093 1.00 22.59 625 GLY A N 1
ATOM 4584 C CA . GLY A 1 625 ? -48.337 21.387 57.103 1.00 22.59 625 GLY A CA 1
ATOM 4585 C C . GLY A 1 625 ? -48.426 19.965 56.555 1.00 22.59 625 GLY A C 1
ATOM 4586 O O . GLY A 1 625 ? -48.830 19.767 55.423 1.00 22.59 625 GLY A O 1
ATOM 4587 N N . SER A 1 626 ? -48.105 18.989 57.410 1.00 25.52 626 SER A N 1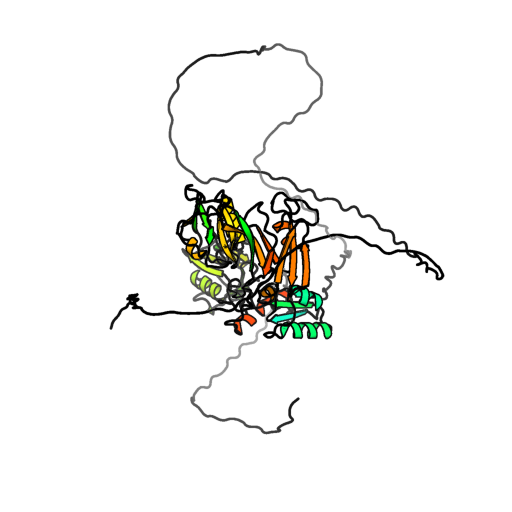
ATOM 4588 C CA . SER A 1 626 ? -48.854 17.735 57.627 1.00 25.52 626 SER A CA 1
ATOM 4589 C C . SER A 1 626 ? -49.704 17.133 56.491 1.00 25.52 626 SER A C 1
ATOM 4591 O O . SER A 1 626 ? -50.763 17.664 56.175 1.00 25.52 626 SER A O 1
ATOM 4593 N N . ALA A 1 627 ? -49.402 15.889 56.108 1.00 27.02 627 ALA A N 1
ATOM 4594 C CA . ALA A 1 627 ? -50.380 14.792 56.133 1.00 27.02 627 ALA A CA 1
ATOM 4595 C C . ALA A 1 627 ? -49.677 13.431 56.005 1.00 27.02 627 ALA A C 1
ATOM 4597 O O . ALA A 1 627 ? -48.777 13.237 55.196 1.00 27.02 627 ALA A O 1
ATOM 4598 N N . ARG A 1 628 ? -50.094 12.512 56.877 1.00 25.98 628 ARG A N 1
ATOM 4599 C CA . ARG A 1 628 ? -49.702 11.101 56.983 1.00 25.98 628 ARG A CA 1
ATOM 4600 C C . ARG A 1 628 ? -50.271 10.258 55.827 1.00 25.98 628 ARG A C 1
ATOM 4602 O O . ARG A 1 628 ? -51.166 10.731 55.137 1.00 25.98 628 ARG A O 1
ATOM 4609 N N . TRP A 1 629 ? -49.823 8.993 55.775 1.00 24.67 629 TRP A N 1
ATOM 4610 C CA . TRP A 1 629 ? -50.552 7.714 55.533 1.00 24.67 629 TRP A CA 1
ATOM 4611 C C . TRP A 1 629 ? -49.778 6.755 54.583 1.00 24.67 629 TRP A C 1
ATOM 4613 O O . TRP A 1 629 ? -48.942 7.222 53.817 1.00 24.67 629 TRP A O 1
ATOM 4623 N N . PRO A 1 630 ? -49.863 5.415 54.757 1.00 37.19 630 PRO A N 1
ATOM 4624 C CA . PRO A 1 630 ? -48.801 4.661 55.433 1.00 37.19 630 PRO A CA 1
ATOM 4625 C C . PRO A 1 630 ? -48.289 3.415 54.679 1.00 37.19 630 PRO A C 1
ATOM 4627 O O . PRO A 1 630 ? -48.807 2.996 53.650 1.00 37.19 630 PRO A O 1
ATOM 4630 N N . ARG A 1 631 ? -47.270 2.786 55.282 1.00 28.62 631 ARG A N 1
ATOM 4631 C CA . ARG A 1 631 ? -46.779 1.429 54.999 1.00 28.62 631 ARG A CA 1
ATOM 4632 C C . ARG A 1 631 ? -47.863 0.372 55.249 1.00 28.62 631 ARG A C 1
ATOM 4634 O O . ARG A 1 631 ? -48.499 0.399 56.301 1.00 28.62 631 ARG A O 1
ATOM 4641 N N . LEU A 1 632 ? -47.940 -0.635 54.380 1.00 29.20 632 LEU A N 1
ATOM 4642 C CA . LEU A 1 632 ? -48.590 -1.916 54.664 1.00 29.20 632 LEU A CA 1
ATOM 4643 C C . LEU A 1 632 ? -47.556 -3.048 54.615 1.00 29.20 632 LEU A C 1
ATOM 4645 O O . LEU A 1 632 ? -46.833 -3.225 53.638 1.00 29.20 632 LEU A O 1
ATOM 4649 N N . ARG A 1 633 ? -47.477 -3.766 55.739 1.00 29.34 633 ARG A N 1
ATOM 4650 C CA . ARG A 1 633 ? -46.787 -5.045 55.928 1.00 29.34 633 ARG A CA 1
ATOM 4651 C C . ARG A 1 633 ? -47.590 -6.155 55.241 1.00 29.34 633 ARG A C 1
ATOM 4653 O O . ARG A 1 633 ? -48.816 -6.110 55.260 1.00 29.34 633 ARG A O 1
ATOM 4660 N N . GLY A 1 634 ? -46.900 -7.163 54.708 1.00 30.58 634 GLY A N 1
ATOM 4661 C CA . GLY A 1 634 ? -47.520 -8.412 54.252 1.00 30.58 634 GLY A CA 1
ATOM 4662 C C . GLY A 1 634 ? -47.983 -9.316 55.400 1.00 30.58 634 GLY A C 1
ATOM 4663 O O . GLY A 1 634 ? -47.852 -8.960 56.575 1.00 30.58 634 GLY A O 1
ATOM 4664 N N . PRO A 1 635 ? -48.429 -10.535 55.060 1.00 42.03 635 PRO A N 1
ATOM 4665 C CA . PRO A 1 635 ? -48.035 -11.689 55.852 1.00 42.03 635 PRO A CA 1
ATOM 4666 C C . PRO A 1 635 ? -47.551 -12.883 55.014 1.00 42.03 635 PRO A C 1
ATOM 4668 O O . PRO A 1 635 ? -47.855 -13.053 53.837 1.00 42.03 635 PRO A O 1
ATOM 4671 N N . ARG A 1 636 ? -46.757 -13.690 55.715 1.00 30.83 636 ARG A N 1
ATOM 4672 C CA . ARG A 1 636 ? -46.159 -14.980 55.367 1.00 30.83 636 ARG A CA 1
ATOM 4673 C C . ARG A 1 636 ? -47.219 -16.047 55.076 1.00 30.83 636 ARG A C 1
ATOM 4675 O O . ARG A 1 636 ? -48.221 -16.072 55.779 1.00 30.83 636 ARG A O 1
ATOM 4682 N N . LEU A 1 637 ? -46.888 -17.012 54.218 1.00 30.23 637 LEU A N 1
ATOM 4683 C CA . LEU A 1 637 ? -47.139 -18.442 54.442 1.00 30.23 637 LEU A CA 1
ATOM 4684 C C . LEU A 1 637 ? -46.061 -19.253 53.707 1.00 30.23 637 LEU A C 1
ATOM 4686 O O . LEU A 1 637 ? -45.582 -18.860 52.647 1.00 30.23 637 LEU A O 1
ATOM 4690 N N . ALA A 1 638 ? -45.619 -20.320 54.361 1.00 29.36 638 ALA A N 1
ATOM 4691 C CA . ALA A 1 638 ? -44.428 -21.100 54.065 1.00 29.36 638 ALA A CA 1
ATOM 4692 C C . ALA A 1 638 ? -44.755 -22.445 53.388 1.00 29.36 638 ALA A C 1
ATOM 4694 O O . ALA A 1 638 ?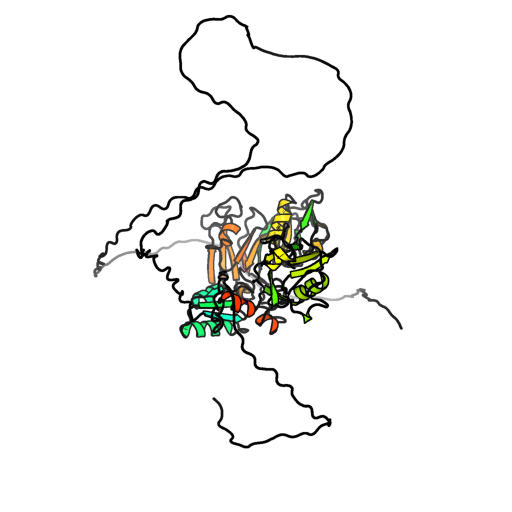 -45.905 -22.874 53.378 1.00 29.36 638 ALA A O 1
ATOM 4695 N N . CYS A 1 639 ? -43.674 -23.121 52.980 1.00 27.58 639 CYS A N 1
ATOM 4696 C CA . CYS A 1 639 ? -43.509 -24.563 52.747 1.00 27.58 639 CYS A CA 1
ATOM 4697 C C . CYS A 1 639 ? -43.884 -25.159 51.377 1.00 27.58 639 CYS A C 1
ATOM 4699 O O . CYS A 1 639 ? -45.041 -25.423 51.086 1.00 27.58 639 CYS A O 1
ATOM 4701 N N . GLY A 1 640 ? -42.823 -25.531 50.646 1.00 25.58 640 GLY A N 1
ATOM 4702 C CA . GLY A 1 640 ? -42.582 -26.912 50.210 1.00 25.58 640 GLY A CA 1
ATOM 4703 C C . GLY A 1 640 ? -43.255 -27.371 48.918 1.00 25.58 640 GLY A C 1
ATOM 4704 O O . GLY A 1 640 ? -44.434 -27.679 48.917 1.00 25.58 640 GLY A O 1
ATOM 4705 N N . LEU A 1 641 ? -42.480 -27.536 47.844 1.00 27.09 641 LEU A N 1
ATOM 4706 C CA . LEU A 1 641 ? -42.086 -28.853 47.321 1.00 27.09 641 LEU A CA 1
ATOM 4707 C C . LEU A 1 641 ? -41.316 -28.693 46.004 1.00 27.09 641 LEU A C 1
ATOM 4709 O O . LEU A 1 641 ? -41.626 -27.867 45.150 1.00 27.09 641 LEU A O 1
ATOM 4713 N N . GLN A 1 642 ? -40.291 -29.520 45.882 1.00 29.91 642 GLN A N 1
ATOM 4714 C CA . GLN A 1 642 ? -39.370 -29.639 44.766 1.00 29.91 642 GLN A CA 1
ATOM 4715 C C . GLN A 1 642 ? -39.824 -30.804 43.867 1.00 29.91 642 GLN A C 1
ATOM 4717 O O . GLN A 1 642 ? -40.412 -31.761 44.365 1.00 29.91 642 GLN A O 1
ATOM 4722 N N . LEU A 1 643 ? -39.417 -30.738 42.593 1.00 29.69 643 LEU A N 1
ATOM 4723 C CA . LEU A 1 643 ? -39.249 -31.828 41.611 1.00 29.69 643 LEU A CA 1
ATOM 4724 C C . LEU A 1 643 ? -40.371 -32.095 40.582 1.00 29.69 643 LEU A C 1
ATOM 4726 O O . LEU A 1 643 ? -41.445 -32.598 40.876 1.00 29.69 643 LEU A O 1
ATOM 4730 N N . HIS A 1 644 ? -39.965 -31.819 39.334 1.00 28.45 644 HIS A N 1
ATOM 4731 C CA . HIS A 1 644 ? -40.137 -32.574 38.085 1.00 28.45 644 HIS A CA 1
ATOM 4732 C C . HIS A 1 644 ? -41.517 -33.089 37.650 1.00 28.45 644 HIS A C 1
ATOM 4734 O O . HIS A 1 644 ? -42.107 -33.975 38.253 1.00 28.45 644 HIS A O 1
ATOM 4740 N N . GLY A 1 645 ? -41.915 -32.693 36.436 1.00 25.58 645 GLY A N 1
ATOM 4741 C CA . GLY A 1 645 ? -42.933 -33.415 35.676 1.00 25.58 645 GLY A CA 1
ATOM 4742 C C . GLY A 1 645 ? -43.260 -32.775 34.332 1.00 25.58 645 GLY A C 1
ATOM 4743 O O . GLY A 1 645 ? -43.796 -31.680 34.264 1.00 25.58 645 GLY A O 1
ATOM 4744 N N . HIS A 1 646 ? -42.915 -33.478 33.260 1.00 26.78 646 HIS A N 1
ATOM 4745 C CA . HIS A 1 646 ? -43.121 -33.141 31.853 1.00 26.78 646 HIS A CA 1
ATOM 4746 C C . HIS A 1 646 ? -44.575 -32.839 31.422 1.00 26.78 646 HIS A C 1
ATOM 4748 O O . HIS A 1 646 ? -45.524 -33.354 32.002 1.00 26.78 646 HIS A O 1
ATOM 4754 N N . ARG A 1 647 ? -44.661 -32.220 30.225 1.00 25.91 647 ARG A N 1
ATOM 4755 C CA . ARG A 1 647 ? -45.729 -32.230 29.185 1.00 25.91 647 ARG A CA 1
ATOM 4756 C C . ARG A 1 647 ? -46.484 -30.903 29.056 1.00 25.91 647 ARG A C 1
ATOM 4758 O O . ARG A 1 647 ? -47.247 -30.504 29.916 1.00 25.91 647 ARG A O 1
ATOM 4765 N N . ARG A 1 648 ? -46.176 -30.127 28.008 1.00 26.39 648 ARG A N 1
ATOM 4766 C CA . ARG A 1 648 ? -46.798 -30.182 26.662 1.00 26.39 648 ARG A CA 1
ATOM 4767 C C . ARG A 1 648 ? -48.318 -29.986 26.711 1.00 26.39 648 ARG A C 1
ATOM 4769 O O . ARG A 1 648 ? -49.067 -30.955 26.745 1.00 26.39 648 ARG A O 1
ATOM 4776 N N . LEU A 1 649 ? -48.739 -28.730 26.579 1.00 27.08 649 LEU A N 1
ATOM 4777 C CA . LEU A 1 649 ? -50.066 -28.362 26.095 1.00 27.08 649 LEU A CA 1
ATOM 4778 C C . LEU A 1 649 ? -50.016 -28.252 24.564 1.00 27.08 649 LEU A C 1
ATOM 4780 O O . LEU A 1 649 ? -49.361 -27.377 24.003 1.00 27.08 649 LEU A O 1
ATOM 4784 N N . ARG A 1 650 ? -50.687 -29.199 23.899 1.00 25.84 650 ARG A N 1
ATOM 4785 C CA . ARG A 1 650 ? -51.170 -29.075 22.519 1.00 25.84 650 ARG A CA 1
ATOM 4786 C C . ARG A 1 650 ? -52.481 -28.292 22.557 1.00 25.84 650 ARG A C 1
ATOM 4788 O O . ARG A 1 650 ? -53.384 -28.692 23.283 1.00 25.84 650 ARG A O 1
ATOM 4795 N N . LEU A 1 651 ? -52.625 -27.309 21.675 1.00 29.12 651 LEU A N 1
ATOM 4796 C CA . LEU A 1 651 ? -53.904 -26.996 21.043 1.00 29.12 651 LEU A CA 1
ATOM 4797 C C . LEU A 1 651 ? -53.708 -27.044 19.523 1.00 29.12 651 LEU A C 1
ATOM 4799 O O . LEU A 1 651 ? -52.767 -26.474 18.976 1.00 29.12 651 LEU A O 1
ATOM 4803 N N . ALA A 1 652 ? -54.564 -27.845 18.892 1.00 29.59 652 ALA A N 1
ATOM 4804 C CA . ALA A 1 652 ? -54.772 -27.981 17.454 1.00 29.59 652 ALA A CA 1
ATOM 4805 C C . ALA A 1 652 ? -55.401 -26.691 16.884 1.00 29.59 652 ALA A C 1
ATOM 4807 O O . ALA A 1 652 ? -55.979 -25.921 17.638 1.00 29.59 652 ALA A O 1
ATOM 4808 N N . GLY A 1 653 ? -55.382 -26.382 15.590 1.00 28.17 653 GLY A N 1
ATOM 4809 C CA . GLY A 1 653 ? -54.944 -27.107 14.405 1.00 28.17 653 GLY A CA 1
ATOM 4810 C C . GLY A 1 653 ? -55.205 -26.242 13.159 1.00 28.17 653 GLY A C 1
ATOM 4811 O O . GLY A 1 653 ? -55.925 -25.252 13.234 1.00 28.17 653 GLY A O 1
ATOM 4812 N N . GLY A 1 654 ? -54.615 -26.629 12.023 1.00 27.75 654 GLY A N 1
ATOM 4813 C CA . GLY A 1 654 ? -54.867 -26.026 10.705 1.00 27.75 654 GLY A CA 1
ATOM 4814 C C . GLY A 1 654 ? -53.600 -25.856 9.859 1.00 27.75 654 GLY A C 1
ATOM 4815 O O . GLY A 1 654 ? -52.994 -24.793 9.858 1.00 27.75 654 GLY A O 1
ATOM 4816 N N . ARG A 1 655 ? -53.178 -26.916 9.153 1.00 32.59 655 ARG A N 1
ATOM 4817 C CA . ARG A 1 655 ? -52.161 -26.878 8.073 1.00 32.59 655 ARG A CA 1
ATOM 4818 C C . ARG A 1 655 ? -52.834 -26.500 6.716 1.00 32.59 655 ARG A C 1
ATOM 4820 O O . ARG A 1 655 ? -54.054 -26.396 6.683 1.00 32.59 655 ARG A O 1
ATOM 4827 N N . PRO A 1 656 ? -52.136 -26.523 5.559 1.00 45.12 656 PRO A N 1
ATOM 4828 C CA . PRO A 1 656 ? -51.173 -25.532 5.064 1.00 45.12 656 PRO A CA 1
ATOM 4829 C C . PRO A 1 656 ? -51.520 -25.081 3.617 1.00 45.12 656 PRO A C 1
ATOM 4831 O O . PRO A 1 656 ? -52.263 -25.761 2.909 1.00 45.12 656 PRO A O 1
ATOM 4834 N N . ARG A 1 657 ? -50.904 -24.015 3.091 1.00 34.50 657 ARG A N 1
ATOM 4835 C CA . ARG A 1 657 ? -50.691 -23.889 1.635 1.00 34.50 657 ARG A CA 1
ATOM 4836 C C . ARG A 1 657 ? -49.264 -23.437 1.327 1.00 34.50 657 ARG A C 1
ATOM 4838 O O . ARG A 1 657 ? -48.659 -22.686 2.078 1.00 34.50 657 ARG A O 1
ATOM 4845 N N . ARG A 1 658 ? -48.757 -24.054 0.263 1.00 30.95 658 ARG A N 1
ATOM 4846 C CA . ARG A 1 658 ? -47.389 -24.146 -0.255 1.00 30.95 658 ARG A CA 1
ATOM 4847 C C . ARG A 1 658 ? -46.888 -22.845 -0.904 1.00 30.95 658 ARG A C 1
ATOM 4849 O O . ARG A 1 658 ? -47.684 -22.133 -1.499 1.00 30.95 658 ARG A O 1
ATOM 4856 N N . THR A 1 659 ? -45.568 -22.670 -0.804 1.00 33.00 659 THR A N 1
ATOM 4857 C CA . THR A 1 659 ? -44.575 -22.109 -1.752 1.00 33.00 659 THR A CA 1
ATOM 4858 C C . THR A 1 659 ? -45.050 -21.282 -2.950 1.00 33.00 659 THR A C 1
ATOM 4860 O O . THR A 1 659 ? -45.740 -21.811 -3.824 1.00 33.00 659 THR A O 1
ATOM 4863 N N . LEU A 1 660 ? -44.477 -20.082 -3.063 1.00 36.41 660 LEU A N 1
ATOM 4864 C CA . LEU A 1 660 ? -43.616 -19.683 -4.182 1.00 36.41 660 LEU A CA 1
ATOM 4865 C C . LEU A 1 660 ? -42.360 -19.025 -3.609 1.00 36.41 660 LEU A C 1
ATOM 4867 O O . LEU A 1 660 ? -42.523 -18.320 -2.585 1.00 36.41 660 LEU A O 1
#

Foldseek 3Di:
DDDDDDDDDDDDDDDDDDDDDDDDDDDDDDDDDDDDDDDDDDDDDDDDDDDDDDDDDDDDDDDDDDDDDDDDDDDDDDDDDDDDDDDDDDDDDDDDDDDDDDDDDDDDDDDDDDDDDDDDDDDDDDDDDDDDDDDDDDDDDDDDDDDDPDDPDPPDPDDDDDDDPPPPPDDDDDDPQAEEDEWAFQWADALAKDKDQALVSVCLHRNADDPRDCRSVVRVVCVVVPGGIYTYHHFFDAPDLLALQRFDFFWFKAFFKDFWAFFWFKWFFPDFFQFAADAQFWKFKDKLPDGTWTQGFHWAWFKWKFPDFFDWQADFQQWKWKAKQVADTFTQGDHCVLAPGNGRRFLVSVQVSCQVGDFQWGWDDDPRMIMITGVFTAQRIKMAIDDDCSCPTRNIDHDMTGMHTQANGSGGGGQVSVQVRCCVGPPQKGWDQDRLNAIMITGLDGAQSIKMAMDTPCCVSSRTDGDITGIHRTGMYGFKMKIWPTFRPQQQQKKKWKAQAPVNDRQFIKIFIDGNNHTDDIQGGAGLAPPDPRDPQCAQVPPPRHDSTMGMDGPHGSDDGDGDMDGGDDGHSNHPPDDVCSQCGDSSNSGHPNVSVVVSDDDDDPDDDDDDDDDDDDDDDDDDDDDDDDDDDDDDDDDDDDDDDDDDDDDDDDDDDDDD

Secondary structure (DSSP, 8-state):
-----------------------------------------------------------PPP----------PPPPPPPPPP----PPP------------------------------------------------------------------SS-PPP--PPP-----PPPPS-EEEEEE--SSS-BT-EEEESSHHHHHHHH-S-BTTB-HHHHHHHHHHTT--EEEEEE---BSSTT-TT-B--B--EEEEEEEEE--EEEEEPSSPSSBP--TT-EEEEEETTPPPEEEE--EEEEEEE-SSPSPB---TT-EEEEEETTPPPEEEE--GGGSS-GGGB-HHHHHHHHHHH-SSEEEEEETTEEEEEEEEESTT-EEEEESHHIIIII-PPSS-EE-EESSS-SSSB-HHHHHHHHHHHSTTEEEEE-TTS-EEEEEEEESTT-EEEEESSHHHHTT---SEEE--SSEEEEEEEEEESS-SGGGGGEEEEEEE-TT--TTEEEEEEEETTEEEEEEEEEES-TTSTTBHHHHHT-TTTS-SSEEEEESSTT----S-EEE-B--B---TT--HHHHH--TTTT-HHHHHHHHT-PPPPTT----PPPP---------------------------------------------

Sequence (660 aa):
MPSRGAWWCAASTWTRACPSTSARPSPALTSKQTPSPEAPHERHPHQCPGQARHIRAAPRVVLRGARRVRLRRAAWPWRPAPAFVAHPGHGRDAGGRARSGPLRARCGGCHPPGRSHPEATGPYRPAVIAPLYRAGSVAARVPEEARCLVSRELLSSKVVFEEEEPRVRGIPSVPTSVAGAVGLAERGPIGQAVLCTSMEDYQATFGGFTPDSDLALAAIGFFENGGSHLWVVRTVHYEDASNPESHTATRAAAALTTGGGPTPAVVRGTLRPPFTLADGQRLEVSANGAAAADVVFSGAAASVAAGRPGPYALTAGQSLRVRVDDGRDVFITFNEGDFEDITQATAQEVATVLNASIVGGRATVAEGVLRIASDTQGASSRLEVGDEIAGTVFGFPGGPQVGSGNVQSLRAVELTEVRALVEASVAGVRVAPSSLGTLQLLTQPTGPGASLRVQGDAGSGLGLDALPHTGDASGATDVLHLEAKDAGAYANRIEVEVRPSTNGAPDTFDVLVLEDGAYRESFPNLSASEDDARYVERIVNDERTGSTYIQAFMVQPDAIPDVQTVALSAGADGLVGLDDTDFIGSEAGRSGLLRARRSAGPLPPPGARARHPRRPQRHGALLRGSARWPRLRGPRLACGLQLHGHRRLRLAGGRPRRTL